Protein AF-A0A0D2T2T4-F1 (afdb_monomer_lite)

Secondary structure (DSSP, 8-state):
-HHHHHHHHHHTT-GGGGG--HHHHHHHHHHHHHHHH---HHHHGGG-BHHHHHHHHHHHHHHHH--EEEE-TTSS--SSTT-EEEEEE-TTS-EEEEEEEEEE--TTTS-SS-EEEEEE--BSTT--TT-SSBPPEEEEEEEEPPPBTTBPPB--HHHHHHHHHHHHHHHHHHS-----TTTSTTTTS-TTTTTHHHHHHHGGGGSHHHHHHH-B-TTT-PBPPHHHHHHHHHHTTTTHHHHHHHHHHHHHHHHHHTTT--TTSSS-HHHHHHHHHHHH-SSPPPTT--GGGG-HHHHSSTTTTTTTHHHHHHHHHHHHHHHHHHH-TT-HHHHHHHHHHHIIIIITSGGGS-GGG--SSTT-STT--GGGG-------------------SS-------EEEEETTEEEEE----SS-SHHHHHHHHHHHHHHHHHHHHHHSSSSS---------

InterPro domains:
  IPR001567 Peptidase M3A/M3B catalytic domain [PF01432] (3-358)
  IPR034005 Peptidyl-dipeptidase DCP [cd06456] (1-358)
  IPR045090 Peptidase M3A/M3B [PTHR11804] (1-362)

Radius of gyration: 25.4 Å; chains: 1; bounding box: 56×80×96 Å

pLDDT: mean 81.93, std 27.25, range [21.39, 98.94]

Organism: Gossypium raimondii (NCBI:txid29730)

Sequence (457 aa):
DVEDLKSYSKSQGASEADSLSHWDISFWSERLRESKYDINEEELRPYFSFSKVMDGLFNLAKILFGIDIEAADGLAPVWNKDVRFYCVKDSAGSPIAYFYFDPYSRPSEKREGAWMDEVVSRSRVLSHNGTTARLPVAHMVCNQTPPVGDKPSLMTFREVETVFHEFGHALQHMLTKQDEGLVAGIRGVEWDAVELPSQFMENWCYHRDTLMSIAKHYQTGESIPEEVYLKLLAARTFRAGSLSLRQIRFASLDLELHTKYIPDGPESVYDVDQRVSRKTQVIPPLPEDRFLCGFNHIFAGGYAAGYYSYKWAEVLSADAFSAFEDAGLEDSKAVKETGHKFRETVLALGGGKAPLEVSVCKLCLWSSVDVNLHPRHCSGTMGYYQSQLEISSFLSCHSGFYQMRHGNQVFTGHSSCYYTPCLCSVQLFKTLLVIVLKRKEKENTTHLGLNSCGVVL

Structure (mmCIF, N/CA/C/O backbone):
data_AF-A0A0D2T2T4-F1
#
_entry.id   AF-A0A0D2T2T4-F1
#
loop_
_atom_site.group_PDB
_atom_site.id
_atom_site.type_symbol
_atom_site.label_atom_id
_atom_site.label_alt_id
_atom_site.label_comp_id
_atom_site.label_asym_id
_atom_site.label_entity_id
_atom_site.label_seq_id
_atom_site.pdbx_PDB_ins_code
_atom_site.Cartn_x
_atom_site.Cartn_y
_atom_site.Cartn_z
_atom_site.occupancy
_atom_site.B_iso_or_equiv
_atom_site.auth_seq_id
_atom_site.auth_comp_id
_atom_site.auth_asym_id
_atom_site.auth_atom_id
_atom_site.pdbx_PDB_model_num
ATOM 1 N N . ASP A 1 1 ? -5.728 -3.869 23.810 1.00 91.94 1 ASP A N 1
ATOM 2 C CA . ASP A 1 1 ? -6.646 -3.886 22.650 1.00 91.94 1 ASP A CA 1
ATOM 3 C C . ASP A 1 1 ? -8.065 -4.337 22.979 1.00 91.94 1 ASP A C 1
ATOM 5 O O . ASP A 1 1 ? -8.923 -3.479 23.095 1.00 91.94 1 ASP A O 1
ATOM 9 N N . VAL A 1 2 ? -8.378 -5.638 23.082 1.00 93.56 2 VAL A N 1
ATOM 10 C CA . VAL A 1 2 ? -9.782 -6.074 23.296 1.00 93.56 2 VAL A CA 1
ATOM 11 C C . VAL A 1 2 ? -10.319 -5.661 24.666 1.00 93.56 2 VAL A C 1
ATOM 13 O O . VAL A 1 2 ? -11.451 -5.203 24.753 1.00 93.56 2 VAL A O 1
ATOM 16 N N . GLU A 1 3 ? -9.497 -5.724 25.713 1.00 96.06 3 GLU A N 1
ATOM 17 C CA . GLU A 1 3 ? -9.882 -5.204 27.033 1.00 96.06 3 GLU A CA 1
ATOM 18 C C . GLU A 1 3 ? -10.095 -3.681 27.033 1.00 96.06 3 GLU A C 1
ATOM 20 O O . GLU A 1 3 ? -10.970 -3.192 27.746 1.00 96.06 3 GLU A O 1
ATOM 25 N N . ASP A 1 4 ? -9.390 -2.930 26.177 1.00 97.00 4 ASP A N 1
ATOM 26 C CA . ASP A 1 4 ? -9.634 -1.489 26.018 1.00 97.00 4 ASP A CA 1
ATOM 27 C C . ASP A 1 4 ? -11.009 -1.244 25.385 1.00 97.00 4 ASP A C 1
ATOM 29 O O . ASP A 1 4 ? -11.736 -0.358 25.824 1.00 97.00 4 ASP A O 1
ATOM 33 N N . LEU A 1 5 ? -11.404 -2.064 24.399 1.00 97.69 5 LEU A N 1
ATOM 34 C CA . LEU A 1 5 ? -12.738 -1.997 23.792 1.00 97.69 5 LEU A CA 1
ATOM 35 C C . LEU A 1 5 ? -13.838 -2.336 24.799 1.00 97.69 5 LEU A C 1
ATOM 37 O O . LEU A 1 5 ? -14.842 -1.629 24.862 1.00 97.69 5 LEU A O 1
ATOM 41 N N . LYS A 1 6 ? -13.653 -3.386 25.609 1.00 96.69 6 LYS A N 1
ATOM 42 C CA . LYS A 1 6 ? -14.602 -3.744 26.677 1.00 96.69 6 LYS A CA 1
ATOM 43 C C . LYS A 1 6 ? -14.720 -2.628 27.710 1.00 96.69 6 LYS A C 1
ATOM 45 O O . LYS A 1 6 ? -15.822 -2.222 28.055 1.00 96.69 6 LYS A O 1
ATOM 50 N N . SER A 1 7 ? -13.590 -2.091 28.167 1.00 97.81 7 SER A N 1
ATOM 51 C CA . SER A 1 7 ? -13.563 -1.000 29.147 1.00 97.81 7 SER A CA 1
ATOM 52 C C . SER A 1 7 ? -14.250 0.252 28.605 1.00 97.81 7 SER A C 1
ATOM 54 O O . SER A 1 7 ? -15.058 0.869 29.299 1.00 97.81 7 SER A O 1
ATOM 56 N N . TYR A 1 8 ? -13.974 0.603 27.347 1.00 98.06 8 TYR A N 1
ATOM 57 C CA . TYR A 1 8 ? -14.560 1.773 26.714 1.00 98.06 8 TYR A CA 1
ATOM 58 C C . TYR A 1 8 ? -16.066 1.604 26.479 1.00 98.06 8 TYR A C 1
ATOM 60 O O . TYR A 1 8 ? -16.840 2.429 26.959 1.00 98.06 8 TYR A O 1
ATOM 68 N N . SER A 1 9 ? -16.502 0.509 25.850 1.00 97.94 9 SER A N 1
ATOM 69 C CA . SER A 1 9 ? -17.931 0.207 25.638 1.00 97.94 9 SER A CA 1
ATOM 70 C C . SER A 1 9 ? -18.718 0.155 26.953 1.00 97.94 9 SER A C 1
ATOM 72 O O . SER A 1 9 ? -19.797 0.740 27.053 1.00 97.94 9 SER A O 1
ATOM 74 N N . LYS A 1 10 ? -18.140 -0.430 28.011 1.00 97.81 10 LYS A N 1
ATOM 75 C CA . LYS A 1 10 ? -18.736 -0.442 29.354 1.00 97.81 10 LYS A CA 1
ATOM 76 C C . LYS A 1 10 ? -18.880 0.959 29.940 1.00 97.81 10 LYS A C 1
ATOM 78 O O . LYS A 1 10 ? -19.903 1.256 30.551 1.00 97.81 10 LYS A O 1
ATOM 83 N N . SER A 1 11 ? -17.896 1.836 29.727 1.00 97.88 11 SER A N 1
ATOM 84 C CA . SER A 1 11 ? -17.983 3.234 30.175 1.00 97.88 11 SER A CA 1
ATOM 85 C C . SER A 1 11 ? -19.073 4.029 29.446 1.00 97.88 11 SER A C 1
ATOM 87 O O . SER A 1 11 ? -19.609 4.975 30.013 1.00 97.88 11 SER A O 1
ATOM 89 N N . GLN A 1 12 ? -19.442 3.615 28.229 1.00 97.94 12 GLN A N 1
ATOM 90 C CA . GLN A 1 12 ? -20.561 4.176 27.463 1.00 97.94 12 GLN A CA 1
ATOM 91 C C . GLN A 1 12 ? -21.922 3.545 27.817 1.00 97.94 12 GLN A C 1
ATOM 93 O O . GLN A 1 12 ? -22.935 3.907 27.225 1.00 97.94 12 GLN A O 1
ATOM 98 N N . GLY A 1 13 ? -21.974 2.607 28.772 1.00 96.94 13 GLY A N 1
ATOM 99 C CA . GLY A 1 13 ? -23.213 1.938 29.179 1.00 96.94 13 GLY A CA 1
ATOM 100 C C . GLY A 1 13 ? -23.758 0.942 28.150 1.00 96.94 13 GLY A C 1
ATOM 101 O O . GLY A 1 13 ? -24.949 0.633 28.177 1.00 96.94 13 GLY A O 1
ATOM 102 N N . ALA A 1 14 ? -22.912 0.448 27.243 1.00 97.38 14 ALA A N 1
ATOM 103 C CA . ALA A 1 14 ? -23.311 -0.505 26.216 1.00 97.38 14 ALA A CA 1
ATOM 104 C C . ALA A 1 14 ? -23.643 -1.878 26.815 1.00 97.38 14 ALA A C 1
ATOM 106 O O . ALA A 1 14 ? -22.855 -2.445 27.576 1.00 97.38 14 ALA A O 1
ATOM 107 N N . SER A 1 15 ? -24.798 -2.434 26.448 1.00 96.06 15 SER A N 1
ATOM 108 C CA . SER A 1 15 ? -25.267 -3.735 26.945 1.00 96.06 15 SER A CA 1
ATOM 109 C C . SER A 1 15 ? -24.379 -4.906 26.520 1.00 96.06 15 SER A C 1
ATOM 111 O O . SER A 1 15 ? -24.244 -5.886 27.245 1.00 96.06 15 SER A O 1
ATOM 113 N N . GLU A 1 16 ? -23.755 -4.797 25.353 1.00 95.94 16 GLU A N 1
ATOM 114 C CA . GLU A 1 16 ? -22.889 -5.800 24.743 1.00 95.94 16 GLU A CA 1
ATOM 115 C C . GLU A 1 16 ? -21.457 -5.787 25.304 1.00 95.94 16 GLU A C 1
ATOM 117 O O . GLU A 1 16 ? -20.665 -6.669 24.981 1.00 95.94 16 GLU A O 1
ATOM 122 N N . ALA A 1 17 ? -21.107 -4.824 26.168 1.00 93.38 17 ALA A N 1
ATOM 123 C CA . ALA A 1 17 ? -19.742 -4.634 26.666 1.00 93.38 17 ALA A CA 1
ATOM 124 C C . ALA A 1 17 ? -19.181 -5.845 27.433 1.00 93.38 17 ALA A C 1
ATOM 126 O O . ALA A 1 17 ? -17.978 -6.117 27.382 1.00 93.38 17 ALA A O 1
ATOM 127 N N . ASP A 1 18 ? -20.045 -6.593 28.124 1.00 90.12 18 ASP A N 1
ATOM 128 C CA . ASP A 1 18 ? -19.655 -7.802 28.856 1.00 90.12 18 ASP A CA 1
ATOM 129 C C . ASP A 1 18 ? -19.440 -9.011 27.912 1.00 90.12 18 ASP A C 1
ATOM 131 O O . ASP A 1 18 ? -18.823 -10.003 28.305 1.00 90.12 18 ASP A O 1
ATOM 135 N N . SER A 1 19 ? -19.885 -8.924 26.650 1.00 93.00 19 SER A N 1
ATOM 136 C CA . SER A 1 19 ? -19.820 -10.001 25.652 1.00 93.00 19 SER A CA 1
ATOM 137 C C . SER A 1 19 ? -19.645 -9.480 24.215 1.00 93.00 19 SER A C 1
ATOM 139 O O . SER A 1 19 ? -20.469 -9.767 23.344 1.00 93.00 19 SER A O 1
ATOM 141 N N . LEU A 1 20 ? -18.566 -8.728 23.960 1.00 95.44 20 LEU A N 1
ATOM 142 C CA . LEU A 1 20 ? -18.266 -8.206 22.619 1.00 95.44 20 LEU A CA 1
ATOM 143 C C . LEU A 1 20 ? -18.108 -9.336 21.593 1.00 95.44 20 LEU A C 1
ATOM 145 O O . LEU A 1 20 ? -17.293 -10.247 21.770 1.00 95.44 20 LEU A O 1
ATOM 149 N N . SER A 1 21 ? -18.847 -9.223 20.494 1.00 96.25 21 SER A N 1
ATOM 150 C CA . SER A 1 21 ? -18.804 -10.125 19.345 1.00 96.25 21 SER A CA 1
ATOM 151 C C . SER A 1 21 ? -17.998 -9.522 18.191 1.00 96.25 21 SER A C 1
ATOM 153 O O . SER A 1 21 ? -17.620 -8.352 18.214 1.00 96.25 21 SER A O 1
ATOM 155 N N . HIS A 1 22 ? -17.721 -10.313 17.147 1.00 96.38 22 HIS A N 1
ATOM 156 C CA . HIS A 1 22 ? -16.899 -9.869 16.007 1.00 96.38 22 HIS A CA 1
ATOM 157 C C . HIS A 1 22 ? -17.445 -8.618 15.305 1.00 96.38 22 HIS A C 1
ATOM 159 O O . HIS A 1 22 ? -16.659 -7.766 14.894 1.00 96.38 22 HIS A O 1
ATOM 165 N N . TRP A 1 23 ? -18.770 -8.477 15.204 1.00 96.75 23 TRP A N 1
ATOM 166 C CA . TRP A 1 23 ? -19.414 -7.308 14.591 1.00 96.75 23 TRP A CA 1
ATOM 167 C C . TRP A 1 23 ? -19.310 -6.034 15.446 1.00 96.75 23 TRP A C 1
ATOM 169 O O . TRP A 1 23 ? -19.391 -4.935 14.903 1.00 96.75 23 TRP A O 1
ATOM 179 N N . ASP A 1 24 ? -19.048 -6.157 16.750 1.00 97.44 24 ASP A N 1
ATOM 180 C CA . ASP A 1 24 ? -18.901 -5.019 17.664 1.00 97.44 24 ASP A CA 1
ATOM 181 C C . ASP A 1 24 ? -17.479 -4.430 17.626 1.00 97.44 24 ASP A C 1
ATOM 183 O O . ASP A 1 24 ? -17.267 -3.258 17.947 1.00 97.44 24 ASP A O 1
ATOM 187 N N . ILE A 1 25 ? -16.480 -5.230 17.223 1.00 96.62 25 ILE A N 1
ATOM 188 C CA . ILE A 1 25 ? -15.058 -4.860 17.310 1.00 96.62 25 ILE A CA 1
ATOM 189 C C . ILE A 1 25 ? -14.743 -3.614 16.488 1.00 96.62 25 ILE A C 1
ATOM 191 O O . ILE A 1 25 ? -14.094 -2.707 17.011 1.00 96.62 25 ILE A O 1
ATOM 195 N N . SER A 1 26 ? -15.172 -3.549 15.227 1.00 95.38 26 SER A N 1
ATOM 196 C CA . SER A 1 26 ? -14.885 -2.394 14.363 1.00 95.38 26 SER A CA 1
ATOM 197 C C . SER A 1 26 ? -15.599 -1.137 14.854 1.00 95.38 26 SER A C 1
ATOM 199 O O . SER A 1 26 ? -14.980 -0.079 14.924 1.00 95.38 26 SER A O 1
ATOM 201 N N . PHE A 1 27 ? -16.862 -1.266 15.275 1.00 96.81 27 PHE A N 1
ATOM 202 C CA . PHE A 1 27 ? -17.648 -0.151 15.801 1.00 96.81 27 PHE A CA 1
ATOM 203 C C . PHE A 1 27 ? -16.991 0.460 17.044 1.00 96.81 27 PHE A C 1
ATOM 205 O O . PHE A 1 27 ? -16.653 1.643 17.054 1.00 96.81 27 PHE A O 1
ATOM 212 N N . TRP A 1 28 ? -16.725 -0.353 18.072 1.00 97.75 28 TRP A N 1
ATOM 213 C CA . TRP A 1 28 ? -16.111 0.140 19.305 1.00 97.75 28 TRP A CA 1
ATOM 214 C C . TRP A 1 28 ? -14.654 0.555 19.123 1.00 97.75 28 TRP A C 1
ATOM 216 O O . TRP A 1 28 ? -14.181 1.415 19.862 1.00 97.75 28 TRP A O 1
ATOM 226 N N . SER A 1 29 ? -13.941 -0.012 18.142 1.00 96.81 29 SER A N 1
ATOM 227 C CA . SER A 1 29 ? -12.599 0.462 17.787 1.00 96.81 29 SER A CA 1
ATOM 228 C C . SER A 1 29 ? -12.642 1.890 17.269 1.00 96.81 29 SER A C 1
ATOM 230 O O . SER A 1 29 ? -11.810 2.684 17.698 1.00 96.81 29 SER A O 1
ATOM 232 N N . GLU A 1 30 ? -13.611 2.227 16.417 1.00 95.88 30 GLU A N 1
ATOM 233 C CA . GLU A 1 30 ? -13.739 3.585 15.890 1.00 95.88 30 GLU A CA 1
ATOM 234 C C . GLU A 1 30 ? -14.202 4.569 16.964 1.00 95.88 30 GLU A C 1
ATOM 236 O O . GLU A 1 30 ? -13.573 5.606 17.139 1.00 95.88 30 GLU A O 1
ATOM 241 N N . ARG A 1 31 ? -15.209 4.218 17.779 1.00 97.00 31 ARG A N 1
ATOM 242 C CA . ARG A 1 31 ? -15.635 5.072 18.907 1.00 97.00 31 ARG A CA 1
ATOM 243 C C . ARG A 1 31 ? -14.496 5.330 19.902 1.00 97.00 31 ARG A C 1
ATOM 245 O O . ARG A 1 31 ? -14.286 6.462 20.334 1.00 97.00 31 ARG A O 1
ATOM 252 N N . LEU A 1 32 ? -13.717 4.295 20.237 1.00 97.50 32 LEU A N 1
ATOM 253 C CA . LEU A 1 32 ? -12.534 4.449 21.087 1.00 97.50 32 LEU A CA 1
ATOM 254 C C . LEU A 1 32 ? -11.470 5.320 20.409 1.00 97.50 32 LEU A C 1
ATOM 256 O O . LEU A 1 32 ? -10.834 6.126 21.082 1.00 97.50 32 LEU A O 1
ATOM 260 N N . ARG A 1 33 ? -11.254 5.163 19.099 1.00 95.94 33 ARG A N 1
ATOM 261 C CA . ARG A 1 33 ? -10.271 5.947 18.342 1.00 95.94 33 ARG A CA 1
ATOM 262 C C . ARG A 1 33 ? -10.642 7.428 18.315 1.00 95.94 33 ARG A C 1
ATOM 264 O O . ARG A 1 33 ? -9.793 8.250 18.652 1.00 95.94 33 ARG A O 1
ATOM 271 N N . GLU A 1 34 ? -11.898 7.741 18.010 1.00 95.44 34 GLU A N 1
ATOM 272 C CA . GLU A 1 34 ? -12.451 9.097 18.056 1.00 95.44 34 GLU A CA 1
ATOM 273 C C . GLU A 1 34 ? -12.259 9.710 19.442 1.00 95.44 34 GLU A C 1
ATOM 275 O O . GLU A 1 34 ? -11.663 10.771 19.570 1.00 95.44 34 GLU A O 1
ATOM 280 N N . SER A 1 35 ? -12.667 9.011 20.503 1.00 96.44 35 SER A N 1
ATOM 281 C CA . SER A 1 35 ? -12.561 9.545 21.863 1.00 96.44 35 SER A CA 1
ATOM 282 C C . SER A 1 35 ? -11.124 9.670 22.371 1.00 96.44 35 SER A C 1
ATOM 284 O O . SER A 1 35 ? -10.847 10.560 23.172 1.00 96.44 35 SER A O 1
ATOM 286 N N . LYS A 1 36 ? -10.220 8.766 21.978 1.00 96.00 36 LYS A N 1
ATOM 287 C CA . LYS A 1 36 ? -8.841 8.729 22.486 1.00 96.00 36 LYS A CA 1
ATOM 288 C C . LYS A 1 36 ? -7.925 9.722 21.776 1.00 96.00 36 LYS A C 1
ATOM 290 O O . LYS A 1 36 ? -7.010 10.244 22.409 1.00 96.00 36 LYS A O 1
ATOM 295 N N . TYR A 1 37 ? -8.132 9.935 20.479 1.00 94.75 37 TYR A N 1
ATOM 296 C CA . TYR A 1 37 ? -7.260 10.767 19.645 1.00 94.75 37 TYR A CA 1
ATOM 297 C C . TYR A 1 37 ? -7.938 12.039 19.139 1.00 94.75 37 TYR A C 1
ATOM 299 O O . TYR A 1 37 ? -7.256 12.873 18.551 1.00 94.75 37 TYR A O 1
ATOM 307 N N . ASP A 1 38 ? -9.240 12.205 19.380 1.00 94.31 38 ASP A N 1
ATOM 308 C CA . ASP A 1 38 ? -10.021 13.372 18.961 1.00 94.31 38 ASP A CA 1
ATOM 309 C C . ASP A 1 38 ? -9.898 13.627 17.447 1.00 94.31 38 ASP A C 1
ATOM 311 O O . ASP A 1 38 ? -9.600 14.736 16.991 1.00 94.31 38 ASP A O 1
ATOM 315 N N . ILE A 1 39 ? -10.042 12.538 16.679 1.00 90.50 39 ILE A N 1
ATOM 316 C CA . ILE A 1 39 ? -10.053 12.508 15.211 1.00 90.50 39 ILE A CA 1
ATOM 317 C C . ILE A 1 39 ? -11.272 11.742 14.724 1.00 90.50 39 ILE A C 1
ATOM 319 O O . ILE A 1 39 ? -11.537 10.632 15.180 1.00 90.50 39 ILE A O 1
ATOM 323 N N . ASN A 1 40 ? -11.969 12.314 13.752 1.00 90.00 40 ASN A N 1
ATOM 324 C CA . ASN A 1 40 ? -13.076 11.673 13.065 1.00 90.00 40 ASN A CA 1
ATOM 325 C C . ASN A 1 40 ? -12.680 11.422 11.602 1.00 90.00 40 ASN A C 1
ATOM 327 O O . ASN A 1 40 ? -12.207 12.331 10.919 1.00 90.00 40 ASN A O 1
ATOM 331 N N . GLU A 1 41 ? -12.836 10.189 11.115 1.00 88.06 41 GLU A N 1
ATOM 332 C CA . GLU A 1 41 ? -12.439 9.840 9.744 1.00 88.06 41 GLU A CA 1
ATOM 333 C C . GLU A 1 41 ? -13.219 10.632 8.678 1.00 88.06 41 GLU A C 1
ATOM 335 O O . GLU A 1 41 ? -12.644 11.019 7.659 1.00 88.06 41 GLU A O 1
ATOM 340 N N . GLU A 1 42 ? -14.491 10.947 8.927 1.00 88.62 42 GLU A N 1
ATOM 341 C CA . GLU A 1 42 ? -15.324 11.721 8.003 1.00 88.62 42 GLU A CA 1
ATOM 342 C C . GLU A 1 42 ? -14.885 13.191 7.930 1.00 88.62 42 GLU A C 1
ATOM 344 O O . GLU A 1 42 ? -14.878 13.779 6.850 1.00 88.62 42 GLU A O 1
ATOM 349 N N . GLU A 1 43 ? -14.433 13.775 9.044 1.00 90.62 43 GLU A N 1
ATOM 350 C CA . GLU A 1 43 ? -13.887 15.143 9.076 1.00 90.62 43 GLU A CA 1
ATOM 351 C C . GLU A 1 43 ? -12.539 15.266 8.351 1.00 90.62 43 GLU A C 1
ATOM 353 O O . GLU A 1 43 ? -12.170 16.346 7.886 1.00 90.62 43 GLU A O 1
ATOM 358 N N . LEU A 1 44 ? -11.810 14.157 8.208 1.00 94.25 44 LEU A N 1
ATOM 359 C CA . LEU A 1 44 ? -10.544 14.107 7.479 1.00 94.25 44 LEU A CA 1
ATOM 360 C C . LEU A 1 44 ? -10.732 13.998 5.963 1.00 94.25 44 LEU A C 1
ATOM 362 O O . LEU A 1 44 ? -9.905 14.520 5.210 1.00 94.25 44 LEU A O 1
ATOM 366 N N . ARG A 1 45 ? -11.813 13.358 5.495 1.00 94.88 45 ARG A N 1
ATOM 367 C CA . ARG A 1 45 ? -12.073 13.127 4.061 1.00 94.88 45 ARG A CA 1
ATOM 368 C C . ARG A 1 45 ? -11.922 14.378 3.181 1.00 94.88 45 ARG A C 1
ATOM 370 O O . ARG A 1 45 ? -11.296 14.269 2.124 1.00 94.88 45 ARG A O 1
ATOM 377 N N . PRO A 1 46 ? -12.426 15.572 3.562 1.00 96.81 46 PRO A N 1
ATOM 378 C CA . PRO A 1 46 ? -12.283 16.781 2.753 1.00 96.81 46 PRO A CA 1
ATOM 379 C C . PRO A 1 46 ? -10.836 17.194 2.456 1.00 96.81 46 PRO A C 1
ATOM 381 O O . PRO A 1 46 ? -10.615 17.911 1.480 1.00 96.81 46 PRO A O 1
ATOM 384 N N . TYR A 1 47 ? -9.862 16.759 3.263 1.00 97.81 47 TYR A N 1
ATOM 385 C CA . TYR A 1 47 ? -8.441 17.059 3.069 1.00 97.81 47 TYR A CA 1
ATOM 386 C C . TYR A 1 47 ? -7.739 16.082 2.119 1.00 97.81 47 TYR A C 1
ATOM 388 O O . TYR A 1 47 ? -6.693 16.415 1.569 1.00 97.81 47 TYR A O 1
ATOM 396 N N . PHE A 1 48 ? -8.312 14.902 1.874 1.00 97.75 48 PHE A N 1
ATOM 397 C CA . PHE A 1 48 ? -7.705 13.843 1.064 1.00 97.75 48 PHE A CA 1
ATOM 398 C C . PHE A 1 48 ? -8.451 13.654 -0.258 1.00 97.75 48 PHE A C 1
ATOM 400 O O . PHE A 1 48 ? -8.970 12.585 -0.572 1.00 97.75 48 PHE A O 1
ATOM 407 N N . SER A 1 49 ? -8.526 14.717 -1.060 1.00 97.62 49 SER A N 1
ATOM 408 C CA . SER A 1 49 ? -9.063 14.597 -2.421 1.00 97.62 49 SER A CA 1
ATOM 409 C C . SER A 1 49 ? -8.084 13.864 -3.341 1.00 97.62 49 SER A C 1
ATOM 411 O O . SER A 1 49 ? -6.882 14.135 -3.320 1.00 97.62 49 SER A O 1
ATOM 413 N N . PHE A 1 50 ? -8.606 12.978 -4.192 1.00 95.75 50 PHE A N 1
ATOM 414 C CA . PHE A 1 50 ? -7.814 12.153 -5.111 1.00 95.75 50 PHE A CA 1
ATOM 415 C C . PHE A 1 50 ? -6.737 12.934 -5.879 1.00 95.75 50 PHE A C 1
ATOM 417 O O . PHE A 1 50 ? -5.579 12.530 -5.910 1.00 95.75 50 PHE A O 1
ATOM 424 N N . SER A 1 51 ? -7.087 14.085 -6.462 1.00 95.00 51 SER A N 1
ATOM 425 C CA . SER A 1 51 ? -6.136 14.894 -7.234 1.00 95.00 51 SER A CA 1
ATOM 426 C C . SER A 1 51 ? -4.963 15.390 -6.387 1.00 95.00 51 SER A C 1
ATOM 428 O O . SER A 1 51 ? -3.821 15.298 -6.824 1.00 95.00 51 SER A O 1
ATOM 430 N N . LYS A 1 52 ? -5.215 15.850 -5.155 1.00 97.25 52 LYS A N 1
ATOM 431 C CA . LYS A 1 52 ? -4.162 16.322 -4.242 1.00 97.25 52 LYS A CA 1
ATOM 432 C C . LYS A 1 52 ? -3.287 15.194 -3.714 1.00 97.25 52 LYS A C 1
ATOM 434 O O . LYS A 1 52 ? -2.084 15.392 -3.558 1.00 97.25 52 LYS A O 1
ATOM 439 N N . VAL A 1 53 ? -3.869 14.016 -3.497 1.00 98.31 53 VAL A N 1
ATOM 440 C CA . VAL A 1 53 ? -3.122 12.801 -3.146 1.00 98.31 53 VAL A CA 1
ATOM 441 C C . VAL A 1 53 ? -2.150 12.432 -4.266 1.00 98.31 53 VAL A C 1
ATOM 443 O O . VAL A 1 53 ? -0.969 12.235 -3.991 1.00 98.31 53 VAL A O 1
ATOM 446 N N . MET A 1 54 ? -2.605 12.427 -5.522 1.00 98.12 54 MET A N 1
ATOM 447 C CA . MET A 1 54 ? -1.739 12.138 -6.670 1.00 98.12 54 MET A CA 1
ATOM 448 C C . MET A 1 54 ? -0.652 13.201 -6.867 1.00 98.12 54 MET A C 1
ATOM 450 O O . MET A 1 54 ? 0.510 12.844 -7.048 1.00 98.12 54 MET A O 1
ATOM 454 N N . ASP A 1 55 ? -0.989 14.492 -6.764 1.00 97.94 55 ASP A N 1
ATOM 455 C CA . ASP A 1 55 ? -0.013 15.588 -6.862 1.00 97.94 55 ASP A CA 1
ATOM 456 C C . ASP A 1 55 ? 1.108 15.437 -5.815 1.00 97.94 55 ASP A C 1
ATOM 458 O O . ASP A 1 55 ? 2.295 15.545 -6.134 1.00 97.94 55 ASP A O 1
ATOM 462 N N . GLY A 1 56 ? 0.741 15.166 -4.556 1.00 98.31 56 GLY A N 1
ATOM 463 C CA . GLY A 1 56 ? 1.700 14.980 -3.467 1.00 98.31 56 GLY A CA 1
ATOM 464 C C . GLY A 1 56 ? 2.541 13.712 -3.620 1.00 98.31 56 GLY A C 1
ATOM 465 O O . GLY A 1 56 ? 3.755 13.757 -3.414 1.00 98.31 56 GLY A O 1
ATOM 466 N N . LEU A 1 57 ? 1.932 12.608 -4.062 1.00 98.69 57 LEU A N 1
ATOM 467 C CA . LEU A 1 57 ? 2.631 11.359 -4.372 1.00 98.69 57 LEU A CA 1
ATOM 468 C C . LEU A 1 57 ? 3.668 11.546 -5.490 1.00 98.69 57 LEU A C 1
ATOM 470 O O . LEU A 1 57 ? 4.806 11.093 -5.365 1.00 98.69 57 LEU A O 1
ATOM 474 N N . PHE A 1 58 ? 3.315 12.254 -6.565 1.00 98.69 58 PHE A N 1
ATOM 475 C CA . PHE A 1 58 ? 4.240 12.537 -7.665 1.00 98.69 58 PHE A CA 1
ATOM 476 C C . PHE A 1 58 ? 5.360 13.484 -7.240 1.00 98.69 58 PHE A C 1
ATOM 478 O O . PHE A 1 58 ? 6.516 13.278 -7.612 1.00 98.69 58 PHE A O 1
ATOM 485 N N . ASN A 1 59 ? 5.055 14.482 -6.408 1.00 98.38 59 ASN A N 1
ATOM 486 C CA . ASN A 1 59 ? 6.075 15.354 -5.840 1.00 98.38 59 ASN A CA 1
ATOM 487 C C . ASN A 1 59 ? 7.053 14.583 -4.936 1.00 98.38 59 ASN A C 1
ATOM 489 O O . ASN A 1 59 ? 8.263 14.798 -5.015 1.00 98.38 59 ASN A O 1
ATOM 493 N N . LEU A 1 60 ? 6.560 13.642 -4.127 1.00 98.62 60 LEU A N 1
ATOM 494 C CA . LEU A 1 60 ? 7.416 12.751 -3.347 1.00 98.62 60 LEU A CA 1
ATOM 495 C C . LEU A 1 60 ? 8.309 11.899 -4.260 1.00 98.62 60 LEU A C 1
ATOM 497 O O . LEU A 1 60 ? 9.520 11.842 -4.052 1.00 98.62 60 LEU A O 1
ATOM 501 N N . ALA A 1 61 ? 7.742 11.287 -5.301 1.00 98.69 61 ALA A N 1
ATOM 502 C CA . ALA A 1 61 ? 8.495 10.480 -6.261 1.00 98.69 61 ALA A CA 1
ATOM 503 C C . ALA A 1 61 ? 9.602 11.289 -6.959 1.00 98.69 61 ALA A C 1
ATOM 505 O O . ALA A 1 61 ? 10.712 10.792 -7.161 1.00 98.69 61 ALA A O 1
ATOM 506 N N . LYS A 1 62 ? 9.338 12.566 -7.255 1.00 98.38 62 LYS A N 1
ATOM 507 C CA . LYS A 1 62 ? 10.336 13.508 -7.767 1.00 98.38 62 LYS A CA 1
ATOM 508 C C . LYS A 1 62 ? 11.469 13.753 -6.778 1.00 98.38 62 LYS A C 1
ATOM 510 O O . LYS A 1 62 ? 12.634 13.725 -7.172 1.00 98.38 62 LYS A O 1
ATOM 515 N N . ILE A 1 63 ? 11.146 13.979 -5.504 1.00 97.81 63 ILE A N 1
ATOM 516 C CA . ILE A 1 63 ? 12.141 14.207 -4.447 1.00 97.81 63 ILE A CA 1
ATOM 517 C C . ILE A 1 63 ? 13.008 12.962 -4.242 1.00 97.81 63 ILE A C 1
ATOM 519 O O . ILE A 1 63 ? 14.230 13.078 -4.219 1.00 97.81 63 ILE A O 1
ATOM 523 N N . LEU A 1 64 ? 12.398 11.785 -4.111 1.00 98.06 64 LEU A N 1
ATOM 524 C CA . LEU A 1 64 ? 13.123 10.558 -3.786 1.00 98.06 64 LEU A CA 1
ATOM 525 C C . LEU A 1 64 ? 13.880 9.986 -4.984 1.00 98.06 64 LEU A C 1
ATOM 527 O O . LEU A 1 64 ? 15.012 9.530 -4.841 1.00 98.06 64 LEU A O 1
ATOM 531 N N . PHE A 1 65 ? 13.259 9.988 -6.163 1.00 98.38 65 PHE A N 1
ATOM 532 C CA . PHE A 1 65 ? 13.711 9.183 -7.299 1.00 98.38 65 PHE A CA 1
ATOM 533 C C . PHE A 1 65 ? 14.061 10.012 -8.539 1.00 98.38 65 PHE A C 1
ATOM 535 O O . PHE A 1 65 ? 14.484 9.443 -9.547 1.00 98.38 65 PHE A O 1
ATOM 542 N N . GLY A 1 66 ? 13.920 11.340 -8.482 1.00 98.00 66 GLY A N 1
ATOM 543 C CA . GLY A 1 66 ? 14.312 12.236 -9.572 1.00 98.00 66 GLY A CA 1
ATOM 544 C C . GLY A 1 66 ? 13.514 12.020 -10.859 1.00 98.00 66 GLY A C 1
ATOM 545 O O . GLY A 1 66 ? 14.082 12.132 -11.945 1.00 98.00 66 GLY A O 1
ATOM 546 N N . ILE A 1 67 ? 12.233 11.663 -10.733 1.00 98.62 67 ILE A N 1
ATOM 547 C CA . ILE A 1 67 ? 11.318 11.456 -11.861 1.00 98.62 67 ILE A CA 1
ATOM 548 C C . ILE A 1 67 ? 10.226 12.522 -11.897 1.00 98.62 67 ILE A C 1
ATOM 550 O O . ILE A 1 67 ? 9.750 12.969 -10.856 1.00 98.62 67 ILE A O 1
ATOM 554 N N . ASP A 1 68 ? 9.807 12.897 -13.099 1.00 98.62 68 ASP A N 1
ATOM 555 C CA . ASP A 1 68 ? 8.659 13.770 -13.330 1.00 98.62 68 ASP A CA 1
ATOM 556 C C . ASP A 1 68 ? 7.504 12.941 -13.898 1.00 98.62 68 ASP A C 1
ATOM 558 O O . ASP A 1 68 ? 7.691 12.157 -14.829 1.00 98.62 68 ASP A O 1
ATOM 562 N N . ILE A 1 69 ? 6.310 13.092 -13.325 1.00 98.81 69 ILE A N 1
ATOM 563 C CA . ILE A 1 69 ? 5.111 12.349 -13.728 1.00 98.81 69 ILE A CA 1
ATOM 564 C C . ILE A 1 69 ? 4.058 13.347 -14.185 1.00 98.81 69 ILE A C 1
ATOM 566 O O . ILE A 1 69 ? 3.719 14.278 -13.457 1.00 98.81 69 ILE A O 1
ATOM 570 N N . GLU A 1 70 ? 3.536 13.148 -15.389 1.00 98.00 70 GLU A N 1
ATOM 571 C CA . GLU A 1 70 ? 2.519 14.014 -15.983 1.00 98.00 70 GLU A CA 1
ATOM 572 C C . GLU A 1 70 ? 1.383 13.198 -16.599 1.00 98.00 70 GLU A C 1
ATOM 574 O O . GLU A 1 70 ? 1.575 12.059 -17.034 1.00 98.00 70 GLU A O 1
ATOM 579 N N . ALA A 1 71 ? 0.187 13.787 -16.644 1.00 98.00 71 ALA A N 1
ATOM 580 C CA . ALA A 1 71 ? -0.948 13.185 -17.330 1.00 98.00 71 ALA A CA 1
ATOM 581 C C . ALA A 1 71 ? -0.659 13.066 -18.835 1.00 98.00 71 ALA A C 1
ATOM 583 O O . ALA A 1 71 ? -0.198 14.009 -19.474 1.00 98.00 71 ALA A O 1
ATOM 584 N N . ALA A 1 72 ? -0.967 11.901 -19.390 1.00 98.31 72 ALA A N 1
ATOM 585 C CA . ALA A 1 72 ? -0.822 11.556 -20.799 1.00 98.31 72 ALA A CA 1
ATOM 586 C C . ALA A 1 72 ? -2.129 10.963 -21.359 1.00 98.31 72 ALA A C 1
ATOM 588 O O . ALA A 1 72 ? -2.109 10.170 -22.303 1.00 98.31 72 ALA A O 1
ATOM 589 N N . ASP A 1 73 ? -3.268 11.327 -20.761 1.00 98.00 73 ASP A N 1
ATOM 590 C CA . ASP A 1 73 ? -4.599 10.903 -21.197 1.00 98.00 73 ASP A CA 1
ATOM 591 C C . ASP A 1 73 ? -4.778 11.150 -22.710 1.00 98.00 73 ASP A C 1
ATOM 593 O O . ASP A 1 73 ? -4.465 12.221 -23.231 1.00 98.00 73 ASP A O 1
ATOM 597 N N . GLY A 1 74 ? -5.265 10.137 -23.432 1.00 97.56 74 GLY A N 1
ATOM 598 C CA . GLY A 1 74 ? -5.425 10.169 -24.891 1.00 97.56 74 GLY A CA 1
ATOM 599 C C . GLY A 1 74 ? -4.225 9.651 -25.694 1.00 97.56 74 GLY A C 1
ATOM 600 O O . GLY A 1 74 ? -4.390 9.363 -26.878 1.00 97.56 74 GLY A O 1
ATOM 601 N N . LEU A 1 75 ? -3.051 9.459 -25.076 1.00 98.12 75 LEU A N 1
ATOM 602 C CA . LEU A 1 75 ? -1.907 8.809 -25.736 1.00 98.12 75 LEU A CA 1
ATOM 603 C C . LEU A 1 75 ? -2.132 7.302 -25.940 1.00 98.12 75 LEU A C 1
ATOM 605 O O . LEU A 1 75 ? -1.695 6.741 -26.943 1.00 98.12 75 LEU A O 1
ATOM 609 N N . ALA A 1 76 ? -2.815 6.654 -24.996 1.00 98.38 76 ALA A N 1
ATOM 610 C CA . ALA A 1 76 ? -3.156 5.239 -25.046 1.00 98.38 76 ALA A CA 1
ATOM 611 C C . ALA A 1 76 ? -4.676 5.033 -24.906 1.00 98.38 76 ALA A C 1
ATOM 613 O O . ALA A 1 76 ? -5.333 5.809 -24.204 1.00 98.38 76 ALA A O 1
ATOM 614 N N . PRO A 1 77 ? -5.258 4.009 -25.561 1.00 98.56 77 PRO A N 1
ATOM 615 C CA . PRO A 1 77 ? -6.662 3.665 -25.375 1.00 98.56 77 PRO A CA 1
ATOM 616 C C . PRO A 1 77 ? -6.912 3.150 -23.952 1.00 98.56 77 PRO A C 1
ATOM 618 O O . PRO A 1 77 ? -6.068 2.471 -23.369 1.00 98.56 77 PRO A O 1
ATOM 621 N N . VAL A 1 78 ? -8.096 3.438 -23.412 1.00 98.69 78 VAL A N 1
ATOM 622 C CA . VAL A 1 78 ? -8.510 3.034 -22.060 1.00 98.69 78 VAL A CA 1
ATOM 623 C C . VAL A 1 78 ? -9.844 2.290 -22.092 1.00 98.69 78 VAL A C 1
ATOM 625 O O . VAL A 1 78 ? -10.653 2.491 -22.997 1.00 98.69 78 VAL A O 1
ATOM 628 N N . TRP A 1 79 ? -10.080 1.425 -21.103 1.00 98.31 79 TRP A N 1
ATOM 629 C CA . TRP A 1 79 ? -11.285 0.585 -21.018 1.00 98.31 79 TRP A CA 1
ATOM 630 C C . TRP A 1 79 ? -12.461 1.252 -20.296 1.00 98.31 79 TRP A C 1
ATOM 632 O O . TRP A 1 79 ? -13.596 0.804 -20.425 1.00 98.31 79 TRP A O 1
ATOM 642 N N . ASN A 1 80 ? -12.210 2.312 -19.529 1.00 98.31 80 ASN A N 1
ATOM 643 C CA . ASN A 1 80 ? -13.235 3.050 -18.801 1.00 98.31 80 ASN A CA 1
ATOM 644 C C . ASN A 1 80 ? -12.854 4.540 -18.729 1.00 98.31 80 ASN A C 1
ATOM 646 O O . ASN A 1 80 ? -11.674 4.880 -18.689 1.00 98.31 80 ASN A O 1
ATOM 650 N N . LYS A 1 81 ? -13.855 5.429 -18.721 1.00 97.06 81 LYS A N 1
ATOM 651 C CA . LYS A 1 81 ? -13.674 6.893 -18.711 1.00 97.06 81 LYS A CA 1
ATOM 652 C C . LYS A 1 81 ? -12.946 7.432 -17.474 1.00 97.06 81 LYS A C 1
ATOM 654 O O . LYS A 1 81 ? -12.404 8.531 -17.529 1.00 97.06 81 LYS A O 1
ATOM 659 N N . ASP A 1 82 ? -12.978 6.690 -16.369 1.00 97.00 82 ASP A N 1
ATOM 660 C CA . ASP A 1 82 ? -12.376 7.098 -15.101 1.00 97.00 82 ASP A CA 1
ATOM 661 C C . ASP A 1 82 ? -10.900 6.671 -14.996 1.00 97.00 82 ASP A C 1
ATOM 663 O O . ASP A 1 82 ? -10.216 7.050 -14.044 1.00 97.00 82 ASP A O 1
ATOM 667 N N . VAL A 1 83 ? -10.398 5.912 -15.980 1.00 98.56 83 VAL A N 1
ATOM 668 C CA . VAL A 1 83 ? -8.992 5.503 -16.065 1.00 98.56 83 VAL A CA 1
ATOM 669 C C . VAL A 1 83 ? -8.133 6.700 -16.444 1.00 98.56 83 VAL A C 1
ATOM 671 O O . VAL A 1 83 ? -8.404 7.386 -17.429 1.00 98.56 83 VAL A O 1
ATOM 674 N N . ARG A 1 84 ? -7.064 6.912 -15.678 1.00 98.44 84 ARG A N 1
ATOM 675 C CA . ARG A 1 84 ? -6.028 7.909 -15.963 1.00 98.44 84 ARG A CA 1
ATOM 676 C C . ARG A 1 84 ? -4.798 7.247 -16.553 1.00 98.44 84 ARG A C 1
ATOM 678 O O . ARG A 1 84 ? -4.454 6.135 -16.156 1.00 98.44 84 ARG A O 1
ATOM 685 N N . PHE A 1 85 ? -4.122 7.931 -17.466 1.00 98.81 85 PHE A N 1
ATOM 686 C CA . PHE A 1 85 ? -2.855 7.482 -18.035 1.00 98.81 85 PHE A CA 1
ATOM 687 C C . PHE A 1 85 ? -1.762 8.520 -17.806 1.00 98.81 85 PHE A C 1
ATOM 689 O O . PHE A 1 85 ? -1.982 9.717 -17.992 1.00 98.81 85 PHE A O 1
ATOM 696 N N . TYR A 1 86 ? -0.574 8.064 -17.414 1.00 98.88 86 TYR A N 1
ATOM 697 C CA . TYR A 1 86 ? 0.536 8.931 -17.031 1.00 98.88 86 TYR A CA 1
ATOM 698 C C . TYR A 1 86 ? 1.828 8.554 -17.754 1.00 98.88 86 TYR A C 1
ATOM 700 O O . TYR A 1 86 ? 2.120 7.377 -17.979 1.00 98.88 86 TYR A O 1
ATOM 708 N N . CYS A 1 87 ? 2.620 9.573 -18.080 1.00 98.81 87 CYS A N 1
ATOM 709 C CA . CYS A 1 87 ? 3.983 9.451 -18.584 1.00 98.81 87 CYS A CA 1
ATOM 710 C C . CYS A 1 87 ? 4.968 9.725 -17.445 1.00 98.81 87 CYS A C 1
ATOM 712 O O . CYS A 1 87 ? 4.835 10.726 -16.740 1.00 98.81 87 CYS A O 1
ATOM 714 N N . VAL A 1 88 ? 5.961 8.850 -17.286 1.00 98.88 88 VAL A N 1
ATOM 715 C CA . VAL A 1 88 ? 7.057 9.009 -16.325 1.00 98.88 88 VAL A CA 1
ATOM 716 C C . VAL A 1 88 ? 8.319 9.389 -17.084 1.00 98.88 88 VAL A C 1
ATOM 718 O O . VAL A 1 88 ? 8.737 8.674 -17.998 1.00 98.88 88 VAL A O 1
ATOM 721 N N . LYS A 1 89 ? 8.939 10.501 -16.696 1.00 98.75 89 LYS A N 1
ATOM 722 C CA . LYS A 1 89 ? 10.136 11.064 -17.321 1.00 98.75 89 LYS A CA 1
ATOM 723 C C . LYS A 1 89 ? 11.313 11.083 -16.356 1.00 98.75 89 LYS A C 1
ATOM 725 O O . LYS A 1 89 ? 11.138 11.219 -15.146 1.00 98.75 89 LYS A O 1
ATOM 730 N N . ASP A 1 90 ? 12.516 10.959 -16.903 1.00 96.50 90 ASP A N 1
ATOM 731 C CA . ASP A 1 90 ? 13.748 11.220 -16.162 1.00 96.50 90 ASP A CA 1
ATOM 732 C C . ASP A 1 90 ? 14.035 12.726 -16.027 1.00 96.50 90 ASP A C 1
ATOM 734 O O . AS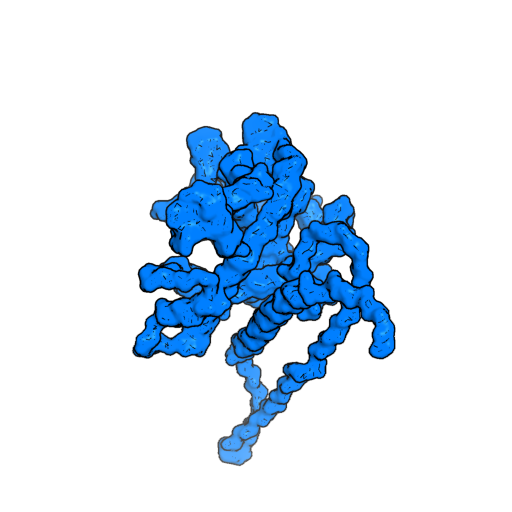P A 1 90 ? 13.343 13.577 -16.588 1.00 96.50 90 ASP A O 1
ATOM 738 N N . SER A 1 91 ? 15.109 13.064 -15.311 1.00 92.38 91 SER A N 1
ATOM 739 C CA . SER A 1 91 ? 15.558 14.446 -15.113 1.00 92.38 91 SER A CA 1
ATOM 740 C C . SER A 1 91 ? 15.974 15.174 -16.400 1.00 92.38 91 SER A C 1
ATOM 742 O O . SER A 1 91 ? 16.128 16.392 -16.380 1.00 92.38 91 SER A O 1
ATOM 744 N N . ALA A 1 92 ? 16.204 14.453 -17.503 1.00 94.56 92 ALA A N 1
ATOM 745 C CA . ALA A 1 92 ? 16.472 15.038 -18.817 1.00 94.56 92 ALA A CA 1
ATOM 746 C C . ALA A 1 92 ? 15.176 15.288 -19.615 1.00 94.56 92 ALA A C 1
ATOM 748 O O . ALA A 1 92 ? 15.233 15.793 -20.736 1.00 94.56 92 ALA A O 1
ATOM 749 N N . GLY A 1 93 ? 14.014 14.945 -19.050 1.00 95.50 93 GLY A N 1
ATOM 750 C CA . GLY A 1 93 ? 12.704 15.064 -19.684 1.00 95.50 93 GLY A CA 1
ATOM 751 C C . GLY A 1 93 ? 12.372 13.920 -20.644 1.00 95.50 93 GLY A C 1
ATOM 752 O O . GLY A 1 93 ? 11.359 13.996 -21.343 1.00 95.50 93 GLY A O 1
ATOM 753 N N . SER A 1 94 ? 13.192 12.866 -20.697 1.00 96.06 94 SER A N 1
ATOM 754 C CA . SER A 1 94 ? 12.963 11.723 -21.584 1.00 96.06 94 SER A CA 1
ATOM 755 C C . SER A 1 94 ? 11.975 10.741 -20.951 1.00 96.06 94 SER A C 1
ATOM 757 O O . SER A 1 94 ? 12.136 10.410 -19.775 1.00 96.06 94 SER A O 1
ATOM 759 N N . PRO A 1 95 ? 10.970 10.234 -21.693 1.00 97.81 95 PRO A N 1
ATOM 760 C CA . PRO A 1 95 ? 10.090 9.185 -21.192 1.00 97.81 95 PRO A CA 1
ATOM 761 C C . PRO A 1 95 ? 10.877 7.921 -20.841 1.00 97.81 95 PRO A C 1
ATOM 763 O O . PRO A 1 95 ? 11.667 7.429 -21.648 1.00 97.81 95 PRO A O 1
ATOM 766 N N . ILE A 1 96 ? 10.625 7.383 -19.652 1.00 98.25 96 ILE A N 1
ATOM 767 C CA . ILE A 1 96 ? 11.240 6.146 -19.161 1.00 98.25 96 ILE A CA 1
ATOM 768 C C . ILE A 1 96 ? 10.215 5.060 -18.833 1.00 98.25 96 ILE A C 1
ATOM 770 O O . ILE A 1 96 ? 10.586 3.891 -18.828 1.00 98.25 96 ILE A O 1
ATOM 774 N N . ALA A 1 97 ? 8.948 5.413 -18.599 1.00 98.75 97 ALA A N 1
ATOM 775 C CA . ALA A 1 97 ? 7.867 4.462 -18.346 1.00 98.75 97 ALA A CA 1
ATOM 776 C C . ALA A 1 97 ? 6.484 5.115 -18.501 1.00 98.75 97 ALA A C 1
ATOM 778 O O . ALA A 1 97 ? 6.372 6.336 -18.629 1.00 98.75 97 ALA A O 1
ATOM 779 N N . TYR A 1 98 ? 5.434 4.297 -18.435 1.00 98.94 98 TYR A N 1
ATOM 780 C CA . TYR A 1 98 ? 4.045 4.754 -18.368 1.00 98.94 98 TYR A CA 1
ATOM 781 C C . TYR A 1 98 ? 3.237 3.911 -17.384 1.00 98.94 98 TYR A C 1
ATOM 783 O O . TYR A 1 98 ? 3.593 2.768 -17.097 1.00 98.94 98 TYR A O 1
ATOM 791 N N . PHE A 1 99 ? 2.104 4.427 -16.919 1.00 98.94 99 PHE A N 1
ATOM 792 C CA . PHE A 1 99 ? 1.149 3.605 -16.183 1.00 98.94 99 PHE A CA 1
ATOM 793 C C . PHE A 1 99 ? -0.290 4.078 -16.347 1.00 98.94 99 PHE A C 1
ATOM 795 O O . PHE A 1 99 ? -0.561 5.261 -16.556 1.00 98.94 99 PHE A O 1
ATOM 802 N N . TYR A 1 100 ? -1.209 3.123 -16.234 1.00 98.94 100 TYR A N 1
ATOM 803 C CA . TYR A 1 100 ? -2.639 3.371 -16.097 1.00 98.94 100 TYR A CA 1
ATOM 804 C C . TYR A 1 100 ? -3.026 3.346 -14.625 1.00 98.94 100 TYR A C 1
ATOM 806 O O . TYR A 1 100 ? -2.461 2.566 -13.858 1.00 98.94 100 TYR A O 1
ATOM 814 N N . PHE A 1 101 ? -4.048 4.110 -14.258 1.00 98.81 101 PHE A N 1
ATOM 815 C CA . PHE A 1 101 ? -4.657 4.046 -12.939 1.00 98.81 101 PHE A CA 1
ATOM 816 C C . PHE A 1 101 ? -6.187 3.961 -13.039 1.00 98.81 101 PHE A C 1
ATOM 818 O O . PHE A 1 101 ? -6.816 4.887 -13.549 1.00 98.81 101 PHE A O 1
ATOM 825 N N . ASP A 1 102 ? -6.782 2.860 -12.557 1.00 98.62 102 ASP A N 1
ATOM 826 C CA . ASP A 1 102 ? -8.240 2.663 -12.408 1.00 98.62 102 ASP A CA 1
ATOM 827 C C . ASP A 1 102 ? -8.613 2.717 -10.906 1.00 98.62 102 ASP A C 1
ATOM 829 O O . ASP A 1 102 ? -8.515 1.699 -10.211 1.00 98.62 102 ASP A O 1
ATOM 833 N N . PRO A 1 103 ? -8.998 3.890 -10.363 1.00 97.75 103 PRO A N 1
ATOM 834 C CA . PRO A 1 103 ? -9.018 4.111 -8.914 1.00 97.75 103 PRO A CA 1
ATOM 835 C C . PRO A 1 103 ? -10.303 3.666 -8.206 1.00 97.75 103 PRO A C 1
ATOM 837 O O . PRO A 1 103 ? -10.261 3.301 -7.031 1.00 97.75 103 PRO A O 1
ATOM 840 N N . TYR A 1 104 ? -11.456 3.726 -8.876 1.00 98.12 104 TYR A N 1
ATOM 841 C CA . TYR A 1 104 ? -12.752 3.700 -8.190 1.00 98.12 104 TYR A CA 1
ATOM 842 C C . TYR A 1 104 ? -13.375 2.310 -8.107 1.00 98.12 104 TYR A C 1
ATOM 844 O O . TYR A 1 104 ? -13.206 1.477 -9.003 1.00 98.12 104 TYR A O 1
ATOM 852 N N . SER A 1 105 ? -14.142 2.092 -7.036 1.00 97.19 105 SER A N 1
ATOM 853 C CA . SER A 1 105 ? -14.972 0.898 -6.872 1.00 97.19 105 SER A CA 1
ATOM 854 C C . SER A 1 105 ? -16.041 0.801 -7.962 1.00 97.19 105 SER A C 1
ATOM 856 O O . SER A 1 105 ? -16.737 1.774 -8.262 1.00 97.19 105 SER A O 1
ATOM 858 N N . ARG A 1 106 ? -16.170 -0.388 -8.562 1.00 97.56 106 ARG A N 1
ATOM 859 C CA . ARG A 1 106 ? -17.146 -0.683 -9.624 1.00 97.56 106 ARG A CA 1
ATOM 860 C C . ARG A 1 106 ? -17.594 -2.151 -9.555 1.00 97.56 106 ARG A C 1
ATOM 862 O O . ARG A 1 106 ? -17.254 -2.949 -10.429 1.00 97.56 106 ARG A O 1
ATOM 869 N N . PRO A 1 107 ? -18.356 -2.530 -8.514 1.00 95.50 107 PRO A N 1
ATOM 870 C CA . PRO A 1 107 ? -18.580 -3.933 -8.151 1.00 95.50 107 PRO A CA 1
ATOM 871 C C . PRO A 1 107 ? -19.358 -4.745 -9.197 1.00 95.50 107 PRO A C 1
ATOM 873 O O . PRO A 1 107 ? -19.330 -5.969 -9.157 1.00 95.50 107 PRO A O 1
ATOM 876 N N . SER A 1 108 ? -20.044 -4.095 -10.142 1.00 97.31 108 SER A N 1
ATOM 877 C CA . SER A 1 108 ? -20.762 -4.784 -11.221 1.00 97.31 108 SER A CA 1
ATOM 878 C C . SER A 1 108 ? -19.843 -5.502 -12.215 1.00 97.31 108 SER A C 1
ATOM 880 O O . SER A 1 108 ? -20.292 -6.435 -12.872 1.00 97.31 108 SER A O 1
ATOM 882 N N . GLU A 1 109 ? -18.591 -5.057 -12.367 1.00 97.19 109 GLU A N 1
ATOM 883 C CA . GLU A 1 109 ? -17.677 -5.564 -13.409 1.00 97.19 109 GLU A CA 1
ATOM 884 C C . GLU A 1 109 ? -16.188 -5.573 -13.020 1.00 97.19 109 GLU A C 1
ATOM 886 O O . GLU A 1 109 ? -15.368 -6.114 -13.759 1.00 97.19 109 GLU A O 1
ATOM 891 N N . LYS A 1 110 ? -15.811 -4.982 -11.880 1.00 97.62 110 LYS A N 1
ATOM 892 C CA . LYS A 1 110 ? -14.422 -4.861 -11.426 1.00 97.62 110 LYS A CA 1
ATOM 893 C C . LYS A 1 110 ? -14.209 -5.654 -10.138 1.00 97.62 110 LYS A C 1
ATOM 895 O O . LYS A 1 110 ? -14.984 -5.530 -9.193 1.00 97.62 110 LYS A O 1
ATOM 900 N N . ARG A 1 111 ? -13.131 -6.446 -10.104 1.00 94.62 111 ARG A N 1
ATOM 901 C CA . ARG A 1 111 ? -12.693 -7.198 -8.916 1.00 94.62 111 ARG A CA 1
ATOM 902 C C . ARG A 1 111 ? -12.400 -6.244 -7.749 1.00 94.62 111 ARG A C 1
ATOM 904 O O . ARG A 1 111 ? -11.835 -5.174 -7.958 1.00 94.62 111 ARG A O 1
ATOM 911 N N . GLU A 1 112 ? -12.757 -6.655 -6.535 1.00 92.69 112 GLU A N 1
ATOM 912 C CA . GLU A 1 112 ? -12.468 -5.926 -5.292 1.00 92.69 112 GLU A CA 1
ATOM 913 C C . GLU A 1 112 ? -10.969 -5.907 -4.925 1.00 92.69 112 GLU A C 1
ATOM 915 O O . GLU A 1 112 ? -10.161 -6.633 -5.504 1.00 92.69 112 GLU A O 1
ATOM 920 N N . GLY A 1 113 ? -10.606 -5.091 -3.930 1.00 93.56 113 GLY A N 1
ATOM 921 C CA . GLY A 1 113 ? -9.233 -4.952 -3.432 1.00 93.56 113 GLY A CA 1
ATOM 922 C C . GLY A 1 113 ? -8.432 -3.854 -4.134 1.00 93.56 113 GLY A C 1
ATOM 923 O O . GLY A 1 113 ? -8.997 -2.932 -4.720 1.00 93.56 113 GLY A O 1
ATOM 924 N N . ALA A 1 114 ? -7.112 -3.943 -4.059 1.00 97.12 114 ALA A N 1
ATOM 925 C CA . ALA A 1 114 ? -6.181 -3.120 -4.820 1.00 97.12 114 ALA A CA 1
ATOM 926 C C . ALA A 1 114 ? -5.046 -4.018 -5.319 1.00 97.12 114 ALA A C 1
ATOM 928 O O . ALA A 1 114 ? -4.806 -5.075 -4.728 1.00 97.12 114 ALA A O 1
ATOM 929 N N . TRP A 1 115 ? -4.481 -3.685 -6.475 1.00 98.12 115 TRP A N 1
ATOM 930 C CA . TRP A 1 115 ? -3.351 -4.411 -7.042 1.00 98.12 115 TRP A CA 1
ATOM 931 C C . TRP A 1 115 ? -2.632 -3.590 -8.113 1.00 98.12 115 TRP A C 1
ATOM 933 O O . TRP A 1 115 ? -3.209 -2.712 -8.769 1.00 98.12 115 TRP A O 1
ATOM 943 N N . MET A 1 116 ? -1.387 -3.975 -8.354 1.00 98.50 116 MET A N 1
ATOM 944 C CA . MET A 1 116 ? -0.587 -3.589 -9.501 1.00 98.50 116 MET A CA 1
ATOM 945 C C . MET A 1 116 ? -0.464 -4.782 -10.454 1.00 98.50 116 MET A C 1
ATOM 947 O O . MET A 1 116 ? -0.439 -5.935 -10.024 1.00 98.50 116 MET A O 1
ATOM 951 N N . ASP A 1 117 ? -0.429 -4.510 -11.756 1.00 98.31 117 ASP A N 1
ATOM 952 C CA . ASP A 1 117 ? -0.169 -5.530 -12.776 1.00 98.31 117 ASP A CA 1
ATOM 953 C C . ASP A 1 117 ? 0.746 -4.980 -13.875 1.00 98.31 117 ASP A C 1
ATOM 955 O O . ASP A 1 117 ? 0.776 -3.775 -14.144 1.00 98.31 117 ASP A O 1
ATOM 959 N N . GLU A 1 118 ? 1.507 -5.848 -14.531 1.00 98.00 118 GLU A N 1
ATOM 960 C CA . GLU A 1 118 ? 2.333 -5.447 -15.662 1.00 98.00 118 GLU A CA 1
ATOM 961 C C . GLU A 1 118 ? 1.531 -5.428 -16.969 1.00 98.00 118 GLU A C 1
ATOM 963 O O . GLU A 1 118 ? 0.818 -6.365 -17.308 1.00 98.00 118 GLU A O 1
ATOM 968 N N . VAL A 1 119 ? 1.696 -4.372 -17.768 1.00 98.69 119 VAL A N 1
ATOM 969 C CA . VAL A 1 119 ? 1.149 -4.323 -19.136 1.00 98.69 119 VAL A CA 1
ATOM 970 C C . VAL A 1 119 ? 2.197 -4.829 -20.114 1.00 98.69 119 VAL A C 1
ATOM 972 O O . VAL A 1 119 ? 1.976 -5.756 -20.890 1.00 98.69 119 VAL A O 1
ATOM 975 N N . VAL A 1 120 ? 3.377 -4.210 -20.069 1.00 98.44 120 VAL A N 1
ATOM 976 C CA . VAL A 1 120 ? 4.563 -4.654 -20.797 1.00 98.44 120 VAL A CA 1
ATOM 977 C C . VAL A 1 120 ? 5.811 -4.399 -19.960 1.00 98.44 120 VAL A C 1
ATOM 979 O O . VAL A 1 120 ? 5.927 -3.373 -19.293 1.00 98.44 120 VAL A O 1
ATOM 982 N N . SER A 1 121 ? 6.770 -5.320 -20.012 1.00 98.31 121 SER A N 1
ATOM 983 C CA . SER A 1 121 ? 8.058 -5.181 -19.327 1.00 98.31 121 SER A CA 1
ATOM 984 C C . SER A 1 121 ? 9.062 -4.340 -20.116 1.00 98.31 121 SER A C 1
ATOM 986 O O . SER A 1 121 ? 9.019 -4.287 -21.357 1.00 98.31 121 SER A O 1
ATOM 988 N N . ARG A 1 122 ? 10.022 -3.746 -19.397 1.00 98.38 122 ARG A N 1
ATOM 989 C CA . ARG A 1 122 ? 11.232 -3.180 -19.998 1.00 98.38 122 ARG A CA 1
ATOM 990 C C . ARG A 1 122 ? 12.020 -4.299 -20.672 1.00 98.38 122 ARG A C 1
ATOM 992 O O . ARG A 1 122 ? 12.238 -5.348 -20.074 1.00 98.38 122 ARG A O 1
ATOM 999 N N . SER A 1 123 ? 12.404 -4.118 -21.933 1.00 98.12 123 SER A N 1
ATOM 1000 C CA . SER A 1 123 ? 13.071 -5.193 -22.676 1.00 98.12 123 SER A CA 1
ATOM 1001 C C . SER A 1 123 ? 13.859 -4.676 -23.870 1.00 98.12 123 SER A C 1
ATOM 1003 O O . SER A 1 123 ? 13.311 -3.975 -24.720 1.00 98.12 123 SER A O 1
ATOM 1005 N N . ARG A 1 124 ? 15.125 -5.085 -23.976 1.00 97.31 124 ARG A N 1
ATOM 1006 C CA . ARG A 1 124 ? 15.962 -4.875 -25.164 1.00 97.31 124 ARG A CA 1
ATOM 1007 C C . ARG A 1 124 ? 15.495 -5.715 -26.350 1.00 97.31 124 ARG A C 1
ATOM 1009 O O . ARG A 1 124 ? 15.479 -5.227 -27.469 1.00 97.31 124 ARG A O 1
ATOM 1016 N N . VAL A 1 125 ? 15.093 -6.966 -26.116 1.00 96.88 125 VAL A N 1
ATOM 1017 C CA . VAL A 1 125 ? 14.669 -7.899 -27.182 1.00 96.88 125 VAL A CA 1
ATOM 1018 C C . VAL A 1 125 ? 13.390 -7.428 -27.878 1.00 96.88 125 VAL A C 1
ATOM 1020 O O . VAL A 1 125 ? 13.234 -7.628 -29.077 1.00 96.88 125 VAL A O 1
ATOM 1023 N N . LEU A 1 126 ? 12.485 -6.792 -27.132 1.00 96.25 126 LEU A N 1
ATOM 1024 C CA . LEU A 1 126 ? 11.204 -6.298 -27.644 1.00 96.25 126 LEU A CA 1
ATOM 1025 C C . LEU A 1 126 ? 11.251 -4.807 -28.017 1.00 96.25 126 LEU A C 1
ATOM 1027 O O . LEU A 1 126 ? 10.196 -4.175 -28.112 1.00 96.25 126 LEU A O 1
ATOM 1031 N N . SER A 1 127 ? 12.448 -4.230 -28.180 1.00 94.06 127 SER A N 1
ATOM 1032 C CA . SER A 1 127 ? 12.604 -2.844 -28.622 1.00 94.06 127 SER A CA 1
ATOM 1033 C C . SER A 1 127 ? 12.197 -2.673 -30.091 1.00 94.06 127 SER A C 1
ATOM 1035 O O . SER A 1 127 ? 12.113 -3.633 -30.859 1.00 94.06 127 SER A O 1
ATOM 1037 N N . HIS A 1 128 ? 11.901 -1.434 -30.484 1.00 89.25 128 HIS A N 1
ATOM 1038 C CA . HIS A 1 128 ? 11.621 -1.099 -31.878 1.00 89.25 128 HIS A CA 1
ATOM 1039 C C . HIS A 1 128 ? 12.902 -0.599 -32.556 1.00 89.25 128 HIS A C 1
ATOM 1041 O O . HIS A 1 128 ? 13.802 -0.090 -31.888 1.00 89.25 128 HIS A O 1
ATOM 1047 N N . ASN A 1 129 ? 12.993 -0.737 -33.881 1.00 76.56 129 ASN A N 1
ATOM 1048 C CA . ASN A 1 129 ? 14.210 -0.437 -34.641 1.00 76.56 129 ASN A CA 1
ATOM 1049 C C . ASN A 1 129 ? 14.772 0.959 -34.311 1.00 76.56 129 ASN A C 1
ATOM 1051 O O . ASN A 1 129 ? 14.159 1.974 -34.633 1.00 76.56 129 ASN A O 1
ATOM 1055 N N . GLY A 1 130 ? 15.956 0.988 -33.689 1.00 78.94 130 GLY A N 1
ATOM 1056 C CA . GLY A 1 130 ? 16.680 2.209 -33.319 1.00 78.94 130 GLY A CA 1
ATOM 1057 C C . GLY A 1 130 ? 16.613 2.602 -31.838 1.00 78.94 130 GLY A C 1
ATOM 1058 O O . GLY A 1 130 ? 17.365 3.488 -31.439 1.00 78.94 130 GLY A O 1
ATOM 1059 N N . THR A 1 131 ? 15.787 1.950 -31.007 1.00 87.12 131 THR A N 1
ATOM 1060 C CA . THR A 1 131 ? 15.758 2.186 -29.551 1.00 87.12 131 THR A CA 1
ATOM 1061 C C . THR A 1 131 ? 16.488 1.089 -28.775 1.00 87.12 131 THR A C 1
ATOM 1063 O O . THR A 1 131 ? 16.523 -0.077 -29.172 1.00 87.12 131 THR A O 1
ATOM 1066 N N . THR A 1 132 ? 17.095 1.463 -27.646 1.00 90.12 132 THR A N 1
ATOM 1067 C CA . THR A 1 132 ? 17.893 0.550 -26.810 1.00 90.12 132 THR A CA 1
ATOM 1068 C C . THR A 1 132 ? 17.035 -0.458 -26.046 1.00 90.12 132 THR A C 1
ATOM 1070 O O . THR A 1 132 ? 17.447 -1.601 -25.877 1.00 90.12 132 THR A O 1
ATOM 1073 N N . ALA A 1 133 ? 15.835 -0.064 -25.614 1.00 94.75 133 ALA A N 1
ATOM 1074 C CA . ALA A 1 133 ? 14.863 -0.935 -24.964 1.00 94.75 133 ALA A CA 1
ATOM 1075 C C . ALA A 1 133 ? 13.433 -0.420 -25.180 1.00 94.75 133 ALA A C 1
ATOM 1077 O O . ALA A 1 133 ? 13.204 0.782 -25.327 1.00 94.75 133 ALA A O 1
ATOM 1078 N N . ARG A 1 134 ? 12.456 -1.329 -25.159 1.00 97.75 134 ARG A N 1
ATOM 1079 C CA . ARG A 1 134 ? 11.044 -0.989 -24.951 1.00 97.75 134 ARG A CA 1
ATOM 1080 C C . ARG A 1 134 ? 10.855 -0.475 -23.525 1.00 97.75 134 ARG A C 1
ATOM 1082 O O . ARG A 1 134 ? 11.397 -1.073 -22.595 1.00 97.75 134 ARG A O 1
ATOM 1089 N N . LEU A 1 135 ? 10.070 0.587 -23.361 1.00 98.00 135 LEU A N 1
ATOM 1090 C CA . LEU A 1 135 ? 9.740 1.141 -22.049 1.00 98.00 135 LEU A CA 1
ATOM 1091 C C . LEU A 1 135 ? 8.679 0.280 -21.332 1.00 98.00 135 LEU A C 1
ATOM 1093 O O . LEU A 1 135 ? 7.775 -0.237 -21.997 1.00 98.00 135 LEU A O 1
ATOM 1097 N N . PRO A 1 136 ? 8.783 0.100 -20.005 1.00 98.62 136 PRO A N 1
ATOM 1098 C CA . PRO A 1 136 ? 7.790 -0.616 -19.217 1.00 98.62 136 PRO A CA 1
ATOM 1099 C C . PRO A 1 136 ? 6.483 0.177 -19.099 1.00 98.62 136 PRO A C 1
ATOM 1101 O O . PRO A 1 136 ? 6.481 1.410 -19.059 1.00 98.62 136 PRO A O 1
ATOM 1104 N N . VAL A 1 137 ? 5.373 -0.555 -19.000 1.00 98.88 137 VAL A N 1
ATOM 1105 C CA . VAL A 1 137 ? 4.044 -0.004 -18.716 1.00 98.88 137 VAL A CA 1
ATOM 1106 C C . VAL A 1 137 ? 3.370 -0.829 -17.621 1.00 98.88 137 VAL A C 1
ATOM 1108 O O . VAL A 1 137 ? 3.404 -2.060 -17.685 1.00 98.88 137 VAL A O 1
ATOM 1111 N N . ALA A 1 138 ? 2.779 -0.157 -16.632 1.00 98.88 138 ALA A N 1
ATOM 1112 C CA . ALA A 1 138 ? 2.098 -0.761 -15.482 1.00 98.88 138 ALA A CA 1
ATOM 1113 C C . ALA A 1 138 ? 0.598 -0.421 -15.428 1.00 98.88 138 ALA A C 1
ATOM 1115 O O . ALA A 1 138 ? 0.144 0.590 -15.968 1.00 98.88 138 ALA A O 1
ATOM 1116 N N . HIS A 1 139 ? -0.163 -1.246 -14.722 1.00 98.81 139 HIS A N 1
ATOM 1117 C CA . HIS A 1 139 ? -1.484 -0.939 -14.197 1.00 98.81 139 HIS A CA 1
ATOM 1118 C C . HIS A 1 139 ? -1.388 -0.717 -12.694 1.00 98.81 139 HIS A C 1
ATOM 1120 O O . HIS A 1 139 ? -0.785 -1.517 -11.993 1.00 98.81 139 HIS A O 1
ATOM 1126 N N . MET A 1 140 ? -2.040 0.326 -12.203 1.00 98.69 140 MET A N 1
ATOM 1127 C CA . MET A 1 140 ? -2.452 0.446 -10.811 1.00 98.69 140 MET A CA 1
ATOM 1128 C C . MET A 1 140 ? -3.971 0.376 -10.761 1.00 98.69 140 MET A C 1
ATOM 1130 O O . MET A 1 140 ? -4.660 1.022 -11.558 1.00 98.69 140 MET A O 1
ATOM 1134 N N . VAL A 1 141 ? -4.509 -0.397 -9.828 1.00 98.69 141 VAL A N 1
ATOM 1135 C CA . VAL A 1 141 ? -5.949 -0.549 -9.656 1.00 98.69 141 VAL A CA 1
ATOM 1136 C C . VAL A 1 141 ? -6.289 -0.467 -8.177 1.00 98.69 141 VAL A C 1
ATOM 1138 O O . VAL A 1 141 ? -5.792 -1.251 -7.380 1.00 98.69 141 VAL A O 1
ATOM 1141 N N . CYS A 1 142 ? -7.186 0.450 -7.825 1.00 98.31 142 CYS A N 1
ATOM 1142 C CA . CYS A 1 142 ? -7.767 0.550 -6.485 1.00 98.31 142 CYS A CA 1
ATOM 1143 C C . CYS A 1 142 ? -9.290 0.398 -6.561 1.00 98.31 142 CYS A C 1
ATOM 1145 O O . CYS A 1 142 ? -9.877 0.458 -7.640 1.00 98.31 142 CYS A O 1
ATOM 1147 N N . ASN A 1 143 ? -9.949 0.235 -5.417 1.00 97.56 143 ASN A N 1
ATOM 1148 C CA . ASN A 1 143 ? -11.410 0.267 -5.309 1.00 97.56 143 ASN A CA 1
ATOM 1149 C C . ASN A 1 143 ? -11.861 1.304 -4.269 1.00 97.56 143 ASN A C 1
ATOM 1151 O O . ASN A 1 143 ? -12.684 1.014 -3.402 1.00 97.56 143 ASN A O 1
ATOM 1155 N N . GLN A 1 144 ? -11.303 2.515 -4.348 1.00 95.44 144 GLN A N 1
ATOM 1156 C CA . GLN A 1 144 ? -11.634 3.591 -3.414 1.00 95.44 144 GLN A CA 1
ATOM 1157 C C . GLN A 1 144 ? -13.029 4.176 -3.676 1.00 95.44 144 GLN A C 1
ATOM 1159 O O . GLN A 1 144 ? -13.627 3.981 -4.744 1.00 95.44 144 GLN A O 1
ATOM 1164 N N . THR A 1 145 ? -13.517 4.938 -2.699 1.00 93.31 145 THR A N 1
ATOM 1165 C CA . THR A 1 145 ? -14.810 5.626 -2.718 1.00 93.31 145 THR A CA 1
ATOM 1166 C C . THR A 1 145 ? -14.946 6.484 -3.989 1.00 93.31 145 THR A C 1
ATOM 1168 O O . THR A 1 145 ? -14.133 7.392 -4.199 1.00 93.31 145 THR A O 1
ATOM 1171 N N . PRO A 1 146 ? -15.934 6.227 -4.868 1.00 94.12 146 PRO A N 1
ATOM 1172 C CA . PRO A 1 146 ? -16.111 7.006 -6.090 1.00 94.12 146 PRO A CA 1
ATOM 1173 C C . PRO A 1 146 ? -16.513 8.463 -5.786 1.00 94.12 146 PRO A C 1
ATOM 1175 O O . PRO A 1 146 ? -16.998 8.759 -4.691 1.00 94.12 146 PRO A O 1
ATOM 1178 N N . PRO A 1 147 ? -16.349 9.385 -6.751 1.00 93.94 147 PRO A N 1
ATOM 1179 C CA . PRO A 1 147 ? -16.909 10.734 -6.673 1.00 93.94 147 PRO A CA 1
ATOM 1180 C C . PRO A 1 147 ? -18.413 10.721 -6.348 1.00 93.94 147 PRO A C 1
ATOM 1182 O O . PRO A 1 147 ? -19.158 9.885 -6.864 1.00 93.94 147 PRO A O 1
ATOM 1185 N N . VAL A 1 148 ? -18.871 11.666 -5.521 1.00 91.75 148 VAL A N 1
ATOM 1186 C CA . VAL A 1 148 ? -20.289 11.805 -5.141 1.00 91.75 148 VAL A CA 1
ATOM 1187 C C . VAL A 1 148 ? -20.841 13.107 -5.715 1.00 91.75 148 VAL A C 1
ATOM 1189 O O . VAL A 1 148 ? -20.505 14.197 -5.246 1.00 91.75 148 VAL A O 1
ATOM 1192 N N . GLY A 1 149 ? -21.709 12.995 -6.724 1.00 91.88 149 GLY A N 1
ATOM 1193 C CA . GLY A 1 149 ? -22.202 14.153 -7.474 1.00 91.88 149 GLY A CA 1
ATOM 1194 C C . GLY A 1 149 ? -21.046 14.897 -8.147 1.00 91.88 149 GLY A C 1
ATOM 1195 O O . GLY A 1 149 ? -20.221 14.276 -8.810 1.00 91.88 149 GLY A O 1
ATOM 1196 N N . ASP A 1 150 ? -20.961 16.209 -7.923 1.00 90.75 150 ASP A N 1
ATOM 1197 C CA . ASP A 1 150 ? -19.904 17.067 -8.481 1.00 90.75 150 ASP A CA 1
ATOM 1198 C C . ASP A 1 150 ? -18.636 17.140 -7.605 1.00 90.75 150 ASP A C 1
ATOM 1200 O O . ASP A 1 150 ? -17.689 17.861 -7.927 1.00 90.75 150 ASP A O 1
ATOM 1204 N N . LYS A 1 151 ? -18.598 16.428 -6.469 1.00 91.19 151 LYS A N 1
ATOM 1205 C CA . LYS A 1 151 ? -17.426 16.412 -5.580 1.00 91.19 151 LYS A CA 1
ATOM 1206 C C . LYS A 1 151 ? -16.385 15.410 -6.083 1.00 91.19 151 LYS A C 1
ATOM 1208 O O . LYS A 1 151 ? -16.768 14.327 -6.526 1.00 91.19 151 LYS A O 1
ATOM 1213 N N . PRO A 1 152 ? -15.076 15.709 -5.964 1.00 93.38 152 PRO A N 1
ATOM 1214 C CA . PRO A 1 152 ? -14.040 14.724 -6.255 1.00 93.38 152 PRO A CA 1
ATOM 1215 C C . PRO A 1 152 ? -14.158 13.517 -5.313 1.00 93.38 152 PRO A C 1
ATOM 1217 O O . PRO A 1 152 ? -14.825 13.581 -4.281 1.00 93.38 152 PRO A O 1
ATOM 1220 N N . SER A 1 153 ? -13.473 12.422 -5.643 1.00 95.50 153 SER A N 1
ATOM 1221 C CA . SER A 1 153 ? -13.298 11.317 -4.697 1.00 95.50 153 SER A CA 1
ATOM 1222 C C . SER A 1 153 ? -12.544 11.823 -3.460 1.00 95.50 153 SER A C 1
ATOM 1224 O O . SER A 1 153 ? -11.432 12.348 -3.580 1.00 95.50 153 SER A O 1
ATOM 1226 N N . LEU A 1 154 ? -13.193 11.718 -2.297 1.00 96.75 154 LEU A N 1
ATOM 1227 C CA . LEU A 1 154 ? -12.661 12.103 -0.991 1.00 96.75 154 LEU A CA 1
ATOM 1228 C C . LEU A 1 154 ? -12.307 10.841 -0.212 1.00 96.75 154 LEU A C 1
ATOM 1230 O O . LEU A 1 154 ? -13.180 10.022 0.090 1.00 96.75 154 LEU A O 1
ATOM 1234 N N . MET A 1 155 ? -11.022 10.697 0.078 1.00 97.19 155 MET A N 1
ATOM 1235 C CA . MET A 1 155 ? -10.427 9.449 0.525 1.00 97.19 155 MET A CA 1
ATOM 1236 C C . MET A 1 155 ? -10.344 9.377 2.048 1.00 97.19 155 MET A C 1
ATOM 1238 O O . MET A 1 155 ? -10.154 10.385 2.728 1.00 97.19 155 MET A O 1
ATOM 1242 N N . THR A 1 156 ? -10.436 8.172 2.593 1.00 96.62 156 THR A N 1
ATOM 1243 C CA . THR A 1 156 ? -9.951 7.887 3.945 1.00 96.62 156 THR A CA 1
ATOM 1244 C C . THR A 1 156 ? -8.423 7.837 3.946 1.00 96.62 156 THR A C 1
ATOM 1246 O O . THR A 1 156 ? -7.786 7.651 2.905 1.00 96.62 156 THR A O 1
ATOM 1249 N N . PHE A 1 157 ? -7.804 7.937 5.124 1.00 96.12 157 PHE A N 1
ATOM 1250 C CA . PHE A 1 157 ? -6.350 7.780 5.231 1.00 96.12 157 PHE A CA 1
ATOM 1251 C C . PHE A 1 157 ? -5.890 6.389 4.757 1.00 96.12 157 PHE A C 1
ATOM 1253 O O . PHE A 1 157 ? -4.854 6.266 4.110 1.00 96.12 157 PHE A O 1
ATOM 1260 N N . ARG A 1 158 ? -6.704 5.346 4.984 1.00 95.44 158 ARG A N 1
ATOM 1261 C CA . ARG A 1 158 ? -6.395 3.987 4.520 1.00 95.44 158 ARG A CA 1
ATOM 1262 C C . ARG A 1 158 ? -6.429 3.858 2.995 1.00 95.44 158 ARG A C 1
ATOM 1264 O O . ARG A 1 158 ? -5.620 3.133 2.418 1.00 95.44 158 ARG A O 1
ATOM 1271 N N . GLU A 1 159 ? -7.349 4.556 2.331 1.00 97.94 159 GLU A N 1
ATOM 1272 C CA . GLU A 1 159 ? -7.376 4.628 0.866 1.00 97.94 159 GLU A CA 1
ATOM 1273 C C . GLU A 1 159 ? -6.124 5.348 0.332 1.00 97.94 159 GLU A C 1
ATOM 1275 O O . GLU A 1 159 ? -5.574 4.922 -0.682 1.00 97.94 159 GLU A O 1
ATOM 1280 N N . VAL A 1 160 ? -5.619 6.375 1.031 1.00 98.31 160 VAL A N 1
ATOM 1281 C CA . VAL A 1 160 ? -4.350 7.044 0.677 1.00 98.31 160 VAL A CA 1
ATOM 1282 C C . VAL A 1 160 ? -3.167 6.083 0.795 1.00 98.31 160 VAL A C 1
ATOM 1284 O O . VAL A 1 160 ? -2.411 5.949 -0.165 1.00 98.31 160 VAL A O 1
ATOM 1287 N N . GLU A 1 161 ? -3.038 5.365 1.916 1.00 98.25 161 GLU A N 1
ATOM 1288 C CA . GLU A 1 161 ? -2.003 4.331 2.092 1.00 98.25 161 GLU A CA 1
ATOM 1289 C C . GLU A 1 161 ? -2.060 3.281 0.976 1.00 98.25 161 GLU A C 1
ATOM 1291 O O . GLU A 1 161 ? -1.031 2.906 0.424 1.00 98.25 161 GLU A O 1
ATOM 1296 N N . THR A 1 162 ? -3.266 2.859 0.585 1.00 98.31 162 THR A N 1
ATOM 1297 C CA . THR A 1 162 ? -3.464 1.872 -0.487 1.00 98.31 162 THR A CA 1
ATOM 1298 C C . THR A 1 162 ? -2.942 2.382 -1.833 1.00 98.31 162 THR A C 1
ATOM 1300 O O . THR A 1 162 ? -2.276 1.648 -2.555 1.00 98.31 162 THR A O 1
ATOM 1303 N N . VAL A 1 163 ? -3.171 3.655 -2.175 1.00 98.62 163 VAL A N 1
ATOM 1304 C CA . VAL A 1 163 ? -2.610 4.241 -3.406 1.00 98.62 163 VAL A CA 1
ATOM 1305 C C . VAL A 1 163 ? -1.080 4.290 -3.358 1.00 98.62 163 VAL A C 1
ATOM 1307 O O . VAL A 1 163 ? -0.429 3.986 -4.357 1.00 98.62 163 VAL A O 1
ATOM 1310 N N . PHE A 1 164 ? -0.497 4.635 -2.206 1.00 98.81 164 PHE A N 1
ATOM 1311 C CA . PHE A 1 164 ? 0.957 4.628 -2.015 1.00 98.81 164 PHE A CA 1
ATOM 1312 C C . PHE A 1 164 ? 1.541 3.217 -2.146 1.00 98.81 164 PHE A C 1
ATOM 1314 O O . PHE A 1 164 ? 2.572 3.050 -2.800 1.00 98.81 164 PHE A O 1
ATOM 1321 N N . HIS A 1 165 ? 0.859 2.217 -1.587 1.00 98.69 165 HIS A N 1
ATOM 1322 C CA . HIS A 1 165 ? 1.225 0.808 -1.683 1.00 98.69 165 HIS A CA 1
ATOM 1323 C C . HIS A 1 165 ? 1.323 0.353 -3.145 1.00 98.69 165 HIS A C 1
ATOM 1325 O O . HIS A 1 165 ? 2.393 -0.055 -3.602 1.00 98.69 165 HIS A O 1
ATOM 1331 N N . GLU A 1 166 ? 0.249 0.519 -3.924 1.00 98.75 166 GLU A N 1
ATOM 1332 C CA . GLU A 1 166 ? 0.244 0.102 -5.333 1.00 98.75 166 GLU A CA 1
ATOM 1333 C C . GLU A 1 166 ? 1.244 0.893 -6.184 1.00 98.75 166 GLU A C 1
ATOM 1335 O O . GLU A 1 166 ? 1.844 0.366 -7.126 1.00 98.75 166 GLU A O 1
ATOM 1340 N N . PHE A 1 167 ? 1.479 2.161 -5.835 1.00 98.88 167 PHE A N 1
ATOM 1341 C CA . PHE A 1 167 ? 2.482 2.971 -6.513 1.00 98.88 167 PHE A CA 1
ATOM 1342 C C . PHE A 1 167 ? 3.901 2.456 -6.261 1.00 98.88 167 PHE A C 1
ATOM 1344 O O . PHE A 1 167 ? 4.733 2.530 -7.160 1.00 98.88 167 PHE A O 1
ATOM 1351 N N . GLY A 1 168 ? 4.187 1.880 -5.090 1.00 98.75 168 GLY A N 1
ATOM 1352 C CA . GLY A 1 168 ? 5.471 1.234 -4.813 1.00 98.75 168 GLY A CA 1
ATOM 1353 C C . GLY A 1 168 ? 5.755 0.047 -5.739 1.00 98.75 168 GLY A C 1
ATOM 1354 O O . GLY A 1 168 ? 6.848 -0.034 -6.308 1.00 98.75 168 GLY A O 1
ATOM 1355 N N . HIS A 1 169 ? 4.764 -0.816 -5.989 1.00 98.62 169 HIS A N 1
ATOM 1356 C CA . HIS A 1 169 ? 4.886 -1.869 -7.007 1.00 98.62 169 HIS A CA 1
ATOM 1357 C C . HIS A 1 169 ? 5.090 -1.284 -8.409 1.00 98.62 169 HIS A C 1
ATOM 1359 O O . HIS A 1 169 ? 5.993 -1.702 -9.143 1.00 98.62 169 HIS A O 1
ATOM 1365 N N . ALA A 1 170 ? 4.294 -0.273 -8.773 1.00 98.81 170 ALA A N 1
ATOM 1366 C CA . ALA A 1 170 ? 4.398 0.374 -10.075 1.00 98.81 170 ALA A CA 1
ATOM 1367 C C . ALA A 1 170 ? 5.788 0.996 -10.281 1.00 98.81 170 ALA A C 1
ATOM 1369 O O . ALA A 1 170 ? 6.378 0.837 -11.348 1.00 98.81 170 ALA A O 1
ATOM 1370 N N . LEU A 1 171 ? 6.358 1.635 -9.256 1.00 98.88 171 LEU A N 1
ATOM 1371 C CA . LEU A 1 171 ? 7.713 2.183 -9.277 1.00 98.88 171 LEU A CA 1
ATOM 1372 C C . LEU A 1 171 ? 8.770 1.105 -9.534 1.00 98.88 171 LEU A C 1
ATOM 1374 O O . LEU A 1 171 ? 9.655 1.334 -10.356 1.00 98.88 171 LEU A O 1
ATOM 1378 N N . GLN A 1 172 ? 8.689 -0.060 -8.881 1.00 98.62 172 GLN A N 1
ATOM 1379 C CA . GLN A 1 172 ? 9.664 -1.138 -9.094 1.00 98.62 172 GLN A CA 1
ATOM 1380 C C . GLN A 1 172 ? 9.604 -1.678 -10.528 1.00 98.62 172 GLN A C 1
ATOM 1382 O O . GLN A 1 172 ? 10.639 -1.923 -11.150 1.00 98.62 172 GLN A O 1
ATOM 1387 N N . HIS A 1 173 ? 8.402 -1.802 -11.093 1.00 98.81 173 HIS A N 1
ATOM 1388 C CA . HIS A 1 173 ? 8.241 -2.180 -12.497 1.00 98.81 173 HIS A CA 1
ATOM 1389 C C . HIS A 1 173 ? 8.783 -1.118 -13.459 1.00 98.81 173 HIS A C 1
ATOM 1391 O O . HIS A 1 173 ? 9.506 -1.429 -14.407 1.00 98.81 173 HIS A O 1
ATOM 1397 N N . MET A 1 174 ? 8.433 0.145 -13.213 1.00 98.75 174 MET A N 1
ATOM 1398 C CA . MET A 1 174 ? 8.702 1.261 -14.117 1.00 98.75 174 MET A CA 1
ATOM 1399 C C . MET A 1 174 ? 10.155 1.741 -14.090 1.00 98.75 174 MET A C 1
ATOM 1401 O O . MET A 1 174 ? 10.686 2.124 -15.130 1.00 98.75 174 MET A O 1
ATOM 1405 N N . LEU A 1 175 ? 10.804 1.740 -12.923 1.00 98.69 175 LEU A N 1
ATOM 1406 C CA . LEU A 1 175 ? 12.151 2.298 -12.740 1.00 98.69 175 LEU A CA 1
ATOM 1407 C C . LEU A 1 175 ? 13.272 1.261 -12.849 1.00 98.69 175 LEU A C 1
ATOM 1409 O O . LEU A 1 175 ? 14.442 1.588 -12.626 1.00 98.69 175 LEU A O 1
ATOM 1413 N N . THR A 1 176 ? 12.935 0.034 -13.241 1.00 98.50 176 THR A N 1
ATOM 1414 C CA . THR A 1 176 ? 13.920 -1.011 -13.501 1.00 98.50 176 THR A CA 1
ATOM 1415 C C . THR A 1 176 ? 14.949 -0.568 -14.545 1.00 98.50 176 THR A C 1
ATOM 1417 O O . THR A 1 176 ? 14.623 0.003 -15.590 1.00 98.50 176 THR A O 1
ATOM 1420 N N . LYS A 1 177 ? 16.225 -0.853 -14.279 1.00 98.06 177 LYS A N 1
ATOM 1421 C CA . LYS A 1 177 ? 17.336 -0.634 -15.216 1.00 98.06 177 LYS A CA 1
ATOM 1422 C C . LYS A 1 177 ? 17.733 -1.897 -15.967 1.00 98.06 177 LYS A C 1
ATOM 1424 O O . LYS A 1 177 ? 18.476 -1.796 -16.944 1.00 98.06 177 LYS A O 1
ATOM 1429 N N . GLN A 1 178 ? 17.201 -3.053 -15.573 1.00 97.81 178 GLN A N 1
ATOM 1430 C CA . GLN A 1 178 ? 17.348 -4.286 -16.338 1.00 97.81 178 GLN A CA 1
ATOM 1431 C C . GLN A 1 178 ? 16.670 -4.134 -17.700 1.00 97.81 178 GLN A C 1
ATOM 1433 O O . GLN A 1 178 ? 15.536 -3.660 -17.805 1.00 97.81 178 GLN A O 1
ATOM 1438 N N . ASP A 1 179 ? 17.382 -4.473 -18.769 1.00 97.50 179 ASP A N 1
ATOM 1439 C CA . ASP A 1 179 ? 16.824 -4.590 -20.120 1.00 97.50 179 ASP A CA 1
ATOM 1440 C C . ASP A 1 179 ? 16.638 -6.057 -20.547 1.00 97.50 179 ASP A C 1
ATOM 1442 O O . ASP A 1 179 ? 16.071 -6.328 -21.611 1.00 97.50 179 ASP A O 1
ATOM 1446 N N . GLU A 1 180 ? 17.037 -7.002 -19.693 1.00 98.12 180 GLU A N 1
ATOM 1447 C CA . GLU A 1 180 ? 16.729 -8.420 -19.825 1.00 98.12 180 GLU A CA 1
ATOM 1448 C C . GLU A 1 180 ? 15.288 -8.683 -19.364 1.00 98.12 180 GLU A C 1
ATOM 1450 O O . GLU A 1 180 ? 14.978 -8.750 -18.174 1.00 98.12 180 GLU A O 1
ATOM 1455 N N . GLY A 1 181 ? 14.372 -8.796 -20.327 1.00 97.56 181 GLY A N 1
ATOM 1456 C CA . GLY A 1 181 ? 12.929 -8.705 -20.075 1.00 97.56 181 GLY A CA 1
ATOM 1457 C C . GLY A 1 181 ? 12.327 -9.825 -19.218 1.00 97.56 181 GLY A C 1
ATOM 1458 O O . GLY A 1 181 ? 11.192 -9.681 -18.762 1.00 97.56 181 GLY A O 1
ATOM 1459 N N . LEU A 1 182 ? 13.045 -10.931 -19.007 1.00 97.94 182 LEU A N 1
ATOM 1460 C CA . LEU A 1 182 ? 12.609 -12.036 -18.142 1.00 97.94 182 LEU A CA 1
ATOM 1461 C C . LEU A 1 182 ? 12.889 -11.788 -16.653 1.00 97.94 182 LEU A C 1
ATOM 1463 O O . LEU A 1 182 ? 12.302 -12.469 -15.819 1.00 97.94 182 LEU A O 1
ATOM 1467 N N . VAL A 1 183 ? 13.735 -10.808 -16.325 1.00 97.88 183 VAL A N 1
ATOM 1468 C CA . VAL A 1 183 ? 14.088 -10.427 -14.943 1.00 97.88 183 VAL A CA 1
ATOM 1469 C C . VAL A 1 183 ? 13.913 -8.925 -14.677 1.00 97.88 183 VAL A C 1
ATOM 1471 O O . VAL A 1 183 ? 14.338 -8.405 -13.647 1.00 97.88 183 VAL A O 1
ATOM 1474 N N . ALA A 1 184 ? 13.322 -8.198 -15.628 1.00 98.25 184 ALA A N 1
ATOM 1475 C CA . ALA A 1 184 ? 13.066 -6.770 -15.510 1.00 98.25 184 ALA A CA 1
ATOM 1476 C C . ALA A 1 184 ? 11.798 -6.477 -14.700 1.00 98.25 184 ALA A C 1
ATOM 1478 O O . ALA A 1 184 ? 10.824 -7.233 -14.730 1.00 98.25 184 ALA A O 1
ATOM 1479 N N . GLY A 1 185 ? 11.801 -5.328 -14.026 1.00 97.88 185 GLY A N 1
ATOM 1480 C CA . GLY A 1 185 ? 10.696 -4.896 -13.178 1.00 97.88 185 GLY A CA 1
ATOM 1481 C C . GLY A 1 185 ? 10.584 -5.789 -11.951 1.00 97.88 185 GLY A C 1
ATOM 1482 O O . GLY A 1 185 ? 11.558 -5.968 -11.229 1.00 97.88 185 GLY A O 1
ATOM 1483 N N . ILE A 1 186 ? 9.410 -6.375 -11.746 1.00 97.12 186 ILE A N 1
ATOM 1484 C CA . ILE A 1 186 ? 9.135 -7.299 -10.635 1.00 97.12 186 ILE A CA 1
ATOM 1485 C C . ILE A 1 186 ? 9.393 -8.773 -10.992 1.00 97.12 186 ILE A C 1
ATOM 1487 O O . ILE A 1 186 ? 9.323 -9.649 -10.133 1.00 97.12 186 ILE A O 1
ATOM 1491 N N . ARG A 1 187 ? 9.690 -9.083 -12.262 1.00 97.88 187 ARG A N 1
ATOM 1492 C CA . ARG A 1 187 ? 9.891 -10.466 -12.717 1.00 97.88 187 ARG A CA 1
ATOM 1493 C C . ARG A 1 187 ? 11.167 -11.053 -12.125 1.00 97.88 187 ARG A C 1
ATOM 1495 O O . ARG A 1 187 ? 12.216 -10.416 -12.153 1.00 97.88 187 ARG A O 1
ATOM 1502 N N . GLY A 1 188 ? 11.078 -12.292 -11.648 1.00 94.81 188 GLY A N 1
ATOM 1503 C CA . GLY A 1 188 ? 12.210 -13.025 -11.075 1.00 94.81 188 GLY A CA 1
ATOM 1504 C C . GLY A 1 188 ? 12.611 -12.583 -9.665 1.00 94.81 188 GLY A C 1
ATOM 1505 O O . GLY A 1 188 ? 13.538 -13.166 -9.120 1.00 94.81 188 GLY A O 1
ATOM 1506 N N . VAL A 1 189 ? 11.932 -11.591 -9.081 1.00 95.69 189 VAL A N 1
ATOM 1507 C CA . VAL A 1 189 ? 12.065 -11.257 -7.659 1.00 95.69 189 VAL A CA 1
ATOM 1508 C C . VAL A 1 189 ? 11.332 -12.322 -6.846 1.00 95.69 189 VAL A C 1
ATOM 1510 O O . VAL A 1 189 ? 10.189 -12.668 -7.153 1.00 95.69 189 VAL A O 1
ATOM 1513 N N . GLU A 1 190 ? 11.977 -12.856 -5.815 1.00 95.38 190 GLU A N 1
ATOM 1514 C CA . GLU A 1 190 ? 11.374 -13.817 -4.900 1.00 95.38 190 GLU A CA 1
ATOM 1515 C C . GLU A 1 190 ? 10.110 -13.234 -4.253 1.00 95.38 190 GLU A C 1
ATOM 1517 O O . GLU A 1 190 ? 10.071 -12.079 -3.822 1.00 95.38 190 GLU A O 1
ATOM 1522 N N . TRP A 1 191 ? 9.054 -14.049 -4.184 1.00 93.31 191 TRP A N 1
ATOM 1523 C CA . TRP A 1 191 ? 7.703 -13.597 -3.835 1.00 93.31 191 TRP A CA 1
ATOM 1524 C C . TRP A 1 191 ? 7.569 -13.049 -2.406 1.00 93.31 191 TRP A C 1
ATOM 1526 O O . TRP A 1 191 ? 6.588 -12.392 -2.080 1.00 93.31 191 TRP A O 1
ATOM 1536 N N . ASP A 1 192 ? 8.524 -13.314 -1.519 1.00 92.94 192 ASP A N 1
ATOM 1537 C CA . ASP A 1 192 ? 8.575 -12.742 -0.171 1.00 92.94 192 ASP A CA 1
ATOM 1538 C C . ASP A 1 192 ? 9.320 -11.400 -0.095 1.00 92.94 192 ASP A C 1
ATOM 1540 O O . ASP A 1 192 ? 9.329 -10.769 0.959 1.00 92.94 192 ASP A O 1
ATOM 1544 N N . ALA A 1 193 ? 9.862 -10.909 -1.213 1.00 93.62 193 ALA A N 1
ATOM 1545 C CA . ALA A 1 193 ? 10.483 -9.591 -1.335 1.00 93.62 193 ALA A CA 1
ATOM 1546 C C . ALA A 1 193 ? 9.694 -8.603 -2.217 1.00 93.62 193 ALA A C 1
ATOM 1548 O O . ALA A 1 193 ? 9.959 -7.402 -2.156 1.00 93.62 193 ALA A O 1
ATOM 1549 N N . VAL A 1 194 ? 8.720 -9.062 -3.015 1.00 92.50 194 VAL A N 1
ATOM 1550 C CA . VAL A 1 194 ? 7.955 -8.196 -3.946 1.00 92.50 194 VAL A CA 1
ATOM 1551 C C . VAL A 1 194 ? 7.129 -7.109 -3.245 1.00 92.50 194 VAL A C 1
ATOM 1553 O O . VAL A 1 194 ? 6.862 -6.068 -3.837 1.00 92.50 194 VAL A O 1
ATOM 1556 N N . GLU A 1 195 ? 6.770 -7.324 -1.978 1.00 95.56 195 GLU A N 1
ATOM 1557 C CA . GLU A 1 195 ? 6.009 -6.387 -1.132 1.00 95.56 195 GLU A CA 1
ATOM 1558 C C . GLU A 1 195 ? 6.886 -5.310 -0.461 1.00 95.56 195 GLU A C 1
ATOM 1560 O O . GLU A 1 195 ? 6.396 -4.420 0.233 1.00 95.56 195 GLU A O 1
ATOM 1565 N N . LEU A 1 196 ? 8.210 -5.370 -0.645 1.00 95.44 196 LEU A N 1
ATOM 1566 C CA . LEU A 1 196 ? 9.132 -4.413 -0.035 1.00 95.44 196 LEU A CA 1
ATOM 1567 C C . LEU A 1 196 ? 8.881 -2.973 -0.511 1.00 95.44 196 LEU A C 1
ATOM 1569 O O . LEU A 1 196 ? 8.721 -2.099 0.344 1.00 95.44 196 LEU A O 1
ATOM 1573 N N . PRO A 1 197 ? 8.863 -2.665 -1.825 1.00 97.12 197 PRO A N 1
ATOM 1574 C CA . PRO A 1 197 ? 8.691 -1.287 -2.274 1.00 97.12 197 PRO A CA 1
ATOM 1575 C C . PRO A 1 197 ? 7.271 -0.760 -2.053 1.00 97.12 197 PRO A C 1
ATOM 1577 O O . PRO A 1 197 ? 7.120 0.439 -1.828 1.00 97.12 197 PRO A O 1
ATOM 1580 N N . SER A 1 198 ? 6.248 -1.619 -2.079 1.00 97.25 198 SER A N 1
ATOM 1581 C CA . SER A 1 198 ? 4.860 -1.229 -1.812 1.00 97.25 198 SER A CA 1
ATOM 1582 C C . SER A 1 198 ? 4.685 -0.772 -0.362 1.00 97.25 198 SER A C 1
ATOM 1584 O O . SER A 1 198 ? 4.351 0.387 -0.112 1.00 97.25 198 SER A O 1
ATOM 1586 N N . GLN A 1 199 ? 5.056 -1.609 0.608 1.00 96.06 199 GLN A N 1
ATOM 1587 C CA . GLN A 1 199 ? 4.983 -1.263 2.032 1.00 96.06 199 GLN A CA 1
ATOM 1588 C C . GLN A 1 199 ? 5.965 -0.154 2.436 1.00 96.06 199 GLN A C 1
ATOM 1590 O O . GLN A 1 199 ? 5.694 0.632 3.346 1.00 96.06 199 GLN A O 1
ATOM 1595 N N . PHE A 1 200 ? 7.106 -0.040 1.747 1.00 98.00 200 PHE A N 1
ATOM 1596 C CA . PHE A 1 200 ? 8.028 1.080 1.942 1.00 98.00 200 PHE A CA 1
ATOM 1597 C C . PHE A 1 200 ? 7.333 2.418 1.662 1.00 98.00 200 PHE A C 1
ATOM 1599 O O . PHE A 1 200 ? 7.473 3.354 2.454 1.00 98.00 200 PHE A O 1
ATOM 1606 N N . MET A 1 201 ? 6.551 2.504 0.579 1.00 98.62 201 MET A N 1
ATOM 1607 C CA . MET A 1 201 ? 5.849 3.733 0.211 1.00 98.62 201 MET A CA 1
ATOM 1608 C C . MET A 1 201 ? 4.798 4.147 1.251 1.00 98.62 201 MET A C 1
ATOM 1610 O O . MET A 1 201 ? 4.673 5.341 1.515 1.00 98.62 201 MET A O 1
ATOM 1614 N N . GLU A 1 202 ? 4.119 3.203 1.914 1.00 98.38 202 GLU A N 1
ATOM 1615 C CA . GLU A 1 202 ? 3.119 3.499 2.960 1.00 98.38 202 GLU A CA 1
ATOM 1616 C C . GLU A 1 202 ? 3.691 4.335 4.124 1.00 98.38 202 GLU A C 1
ATOM 1618 O O . GLU A 1 202 ? 3.002 5.187 4.686 1.00 98.38 202 GLU A O 1
ATOM 1623 N N . ASN A 1 203 ? 4.974 4.167 4.468 1.00 97.25 203 ASN A N 1
ATOM 1624 C CA . ASN A 1 203 ? 5.599 4.931 5.556 1.00 97.25 203 ASN A CA 1
ATOM 1625 C C . ASN A 1 203 ? 5.600 6.446 5.302 1.00 97.25 203 ASN A C 1
ATOM 1627 O O . ASN A 1 203 ? 5.504 7.238 6.245 1.00 97.25 203 ASN A O 1
ATOM 1631 N N . TRP A 1 204 ? 5.661 6.859 4.035 1.00 98.44 204 TRP A N 1
ATOM 1632 C CA . TRP A 1 204 ? 5.676 8.267 3.652 1.00 98.44 204 TRP A CA 1
ATOM 1633 C C . TRP A 1 204 ? 4.331 8.960 3.866 1.00 98.44 204 TRP A C 1
ATOM 1635 O O . TRP A 1 204 ? 4.306 10.182 3.995 1.00 98.44 204 TRP A O 1
ATOM 1645 N N . CYS A 1 205 ? 3.229 8.216 4.016 1.00 98.00 205 CYS A N 1
ATOM 1646 C CA . CYS A 1 205 ? 1.936 8.790 4.391 1.00 98.00 205 CYS A CA 1
ATOM 1647 C C . CYS A 1 205 ? 1.975 9.465 5.774 1.00 98.00 205 CYS A C 1
ATOM 1649 O O . CYS A 1 205 ? 1.183 10.367 6.032 1.00 98.00 205 CYS A O 1
ATOM 1651 N N . TYR A 1 206 ? 2.915 9.074 6.643 1.00 96.88 206 TYR A N 1
ATOM 1652 C CA . TYR A 1 206 ? 3.134 9.685 7.959 1.00 96.88 206 TYR A CA 1
ATOM 1653 C C . TYR A 1 206 ? 4.283 10.698 7.987 1.00 96.88 206 TYR A C 1
ATOM 1655 O O . TYR A 1 206 ? 4.480 11.362 9.005 1.00 96.88 206 TYR A O 1
ATOM 1663 N N . HIS A 1 207 ? 5.047 10.846 6.901 1.00 97.31 207 HIS A N 1
ATOM 1664 C CA . HIS A 1 207 ? 6.058 11.893 6.828 1.00 97.31 207 HIS A CA 1
ATOM 1665 C C . HIS A 1 207 ? 5.365 13.254 6.734 1.00 97.31 207 HIS A C 1
ATOM 1667 O O . HIS A 1 207 ? 4.634 13.519 5.778 1.00 97.31 207 HIS A O 1
ATOM 1673 N N . ARG A 1 208 ? 5.631 14.124 7.716 1.00 96.94 208 ARG A N 1
ATOM 1674 C CA . ARG A 1 208 ? 5.021 15.452 7.846 1.00 96.94 208 ARG A CA 1
ATOM 1675 C C . ARG A 1 208 ? 4.915 16.212 6.524 1.00 96.94 208 ARG A C 1
ATOM 1677 O O . ARG A 1 208 ? 3.817 16.602 6.146 1.00 96.94 208 ARG A O 1
ATOM 1684 N N . ASP A 1 209 ? 6.021 16.402 5.810 1.00 96.88 209 ASP A N 1
ATOM 1685 C CA . ASP A 1 209 ? 6.024 17.231 4.599 1.00 96.88 209 ASP A CA 1
ATOM 1686 C C . ASP A 1 209 ? 5.227 16.590 3.459 1.00 96.88 209 ASP A C 1
ATOM 1688 O O . ASP A 1 209 ? 4.551 17.287 2.701 1.00 96.88 209 ASP A O 1
ATOM 1692 N N . THR A 1 210 ? 5.230 15.256 3.380 1.00 97.81 210 THR A N 1
ATOM 1693 C CA . THR A 1 210 ? 4.400 14.515 2.420 1.00 97.81 210 THR A CA 1
ATOM 1694 C C . THR A 1 210 ? 2.922 14.678 2.757 1.00 97.81 210 THR A C 1
ATOM 1696 O O . THR A 1 210 ? 2.152 15.125 1.904 1.00 97.81 210 THR A O 1
ATOM 1699 N N . LEU A 1 211 ? 2.524 14.413 4.004 1.00 97.94 211 LEU A N 1
ATOM 1700 C CA . LEU A 1 211 ? 1.137 14.548 4.449 1.00 97.94 211 LEU A CA 1
ATOM 1701 C C . LEU A 1 211 ? 0.632 15.982 4.265 1.00 97.94 211 LEU A C 1
ATOM 1703 O O . LEU A 1 211 ? -0.429 16.178 3.685 1.00 97.94 211 LEU A O 1
ATOM 1707 N N . MET A 1 212 ? 1.409 16.987 4.669 1.00 97.38 212 MET A N 1
ATOM 1708 C CA . MET A 1 212 ? 1.046 18.403 4.525 1.00 97.38 212 MET A CA 1
ATOM 1709 C C . MET A 1 212 ? 0.954 18.855 3.064 1.00 97.38 212 MET A C 1
ATOM 1711 O O . MET A 1 212 ? 0.218 19.793 2.750 1.00 97.38 212 MET A O 1
ATOM 1715 N N . SER A 1 213 ? 1.685 18.205 2.151 1.00 96.69 213 SER A N 1
ATOM 1716 C CA . SER A 1 213 ? 1.572 18.485 0.716 1.00 96.69 213 SER A CA 1
ATOM 1717 C C . SER A 1 213 ? 0.251 17.983 0.121 1.00 96.69 213 SER A C 1
ATOM 1719 O O . SER A 1 213 ? -0.299 18.633 -0.773 1.00 96.69 213 SER A O 1
ATOM 1721 N N . ILE A 1 214 ? -0.268 16.875 0.659 1.00 97.44 214 ILE A N 1
ATOM 1722 C CA . ILE A 1 214 ? -1.469 16.171 0.198 1.00 97.44 214 ILE A CA 1
ATOM 1723 C C . ILE A 1 214 ? -2.732 16.719 0.863 1.00 97.44 214 ILE A C 1
ATOM 1725 O O . ILE A 1 214 ? -3.735 16.950 0.191 1.00 97.44 214 ILE A O 1
ATOM 1729 N N . ALA A 1 215 ? -2.679 16.906 2.181 1.00 97.12 215 ALA A N 1
ATOM 1730 C CA . ALA A 1 215 ? -3.824 17.161 3.038 1.00 97.12 215 ALA A CA 1
ATOM 1731 C C . ALA A 1 215 ? -4.287 18.620 2.925 1.00 97.12 215 ALA A C 1
ATOM 1733 O O . ALA A 1 215 ? -4.004 19.455 3.786 1.00 97.12 215 ALA A O 1
ATOM 1734 N N . LYS A 1 216 ? -4.986 18.931 1.832 1.00 97.69 216 LYS A N 1
ATOM 1735 C CA . LYS A 1 216 ? -5.541 20.254 1.530 1.00 97.69 216 LYS A CA 1
ATOM 1736 C C . LYS A 1 216 ? -7.037 20.147 1.322 1.00 97.69 216 LYS A C 1
ATOM 1738 O O . LYS A 1 216 ? -7.495 19.347 0.507 1.00 97.69 216 LYS A O 1
ATOM 1743 N N . HIS A 1 217 ? -7.789 20.986 2.022 1.00 97.69 217 HIS A N 1
ATOM 1744 C CA . HIS A 1 217 ? -9.239 20.991 1.945 1.00 97.69 217 HIS A CA 1
ATOM 1745 C C . HIS A 1 217 ? -9.698 21.244 0.500 1.00 97.69 217 HIS A C 1
ATOM 1747 O O . HIS A 1 217 ? -9.325 22.246 -0.113 1.00 97.69 217 HIS A O 1
ATOM 1753 N N . TYR A 1 218 ? -10.514 20.346 -0.054 1.00 96.44 218 TYR A N 1
ATOM 1754 C CA . TYR A 1 218 ? -10.825 20.329 -1.490 1.00 96.44 218 TYR A CA 1
ATOM 1755 C C . TYR A 1 218 ? -11.527 21.598 -2.006 1.00 96.44 218 TYR A C 1
ATOM 1757 O O . TYR A 1 218 ? -11.430 21.898 -3.195 1.00 96.44 218 TYR A O 1
ATOM 1765 N N . GLN A 1 219 ? -12.219 22.348 -1.136 1.00 95.31 219 GLN A N 1
ATOM 1766 C CA . GLN A 1 219 ? -12.903 23.600 -1.504 1.00 95.31 219 GLN A CA 1
ATOM 1767 C C . GLN A 1 219 ? -12.086 24.854 -1.198 1.00 95.31 219 GLN A C 1
ATOM 1769 O O . GLN A 1 219 ? -12.109 25.798 -1.981 1.00 95.31 219 GLN A O 1
ATOM 1774 N N . THR A 1 220 ? -11.411 24.892 -0.046 1.00 96.88 220 THR A N 1
ATOM 1775 C CA . THR A 1 220 ? -10.762 26.117 0.458 1.00 96.88 220 THR A CA 1
ATOM 1776 C C . THR A 1 220 ? -9.274 26.154 0.121 1.00 96.88 220 THR A C 1
ATOM 1778 O O . THR A 1 220 ? -8.677 27.224 0.093 1.00 96.88 220 THR A O 1
ATOM 1781 N N . GLY A 1 221 ? -8.667 24.998 -0.167 1.00 96.19 221 GLY A N 1
ATOM 1782 C CA . GLY A 1 221 ? -7.234 24.854 -0.412 1.00 96.19 221 GLY A CA 1
ATOM 1783 C C . GLY A 1 221 ? -6.369 24.945 0.848 1.00 96.19 221 GLY A C 1
ATOM 1784 O O . GLY A 1 221 ? -5.149 24.818 0.739 1.00 96.19 221 GLY A O 1
ATOM 1785 N N . GLU A 1 222 ? -6.977 25.146 2.019 1.00 97.69 222 GLU A N 1
ATOM 1786 C CA . GLU A 1 222 ? -6.280 25.233 3.301 1.00 97.69 222 GLU A CA 1
ATOM 1787 C C . GLU A 1 222 ? -5.645 23.892 3.665 1.00 97.69 222 GLU A C 1
ATOM 1789 O O . GLU A 1 222 ? -6.262 22.835 3.512 1.00 97.69 222 GLU A O 1
ATOM 1794 N N . SER A 1 223 ? -4.406 23.936 4.150 1.00 97.62 223 SER A N 1
ATOM 1795 C CA . SER A 1 223 ? -3.733 22.751 4.675 1.00 97.62 223 SER A CA 1
ATOM 1796 C C . SER A 1 223 ? -4.422 22.250 5.941 1.00 97.62 223 SER A C 1
ATOM 1798 O O . SER A 1 223 ? -4.990 23.031 6.707 1.00 97.62 223 SER A O 1
ATOM 1800 N N . ILE A 1 224 ? -4.333 20.944 6.177 1.00 96.00 224 ILE A N 1
ATOM 1801 C CA . ILE A 1 224 ? -4.779 20.336 7.426 1.00 96.00 224 ILE A CA 1
ATOM 1802 C C . ILE A 1 224 ? -4.089 21.014 8.626 1.00 96.00 224 ILE A C 1
ATOM 1804 O O . ILE A 1 224 ? -2.887 21.296 8.556 1.00 96.00 224 ILE A O 1
ATOM 1808 N N . PRO A 1 225 ? -4.812 21.306 9.721 1.00 96.88 225 PRO A N 1
ATOM 1809 C CA . PRO A 1 225 ? -4.196 21.891 10.906 1.00 96.88 225 PRO A CA 1
ATOM 1810 C C . PRO A 1 225 ? -3.097 20.992 11.494 1.00 96.88 225 PRO A C 1
ATOM 1812 O O . PRO A 1 225 ? -3.244 19.769 11.542 1.00 96.88 225 PRO A O 1
ATOM 1815 N N . GLU A 1 226 ? -2.017 21.596 12.003 1.00 96.12 226 GLU A N 1
ATOM 1816 C CA . GLU A 1 226 ? -0.890 20.865 12.616 1.00 96.12 226 GLU A CA 1
ATOM 1817 C C . GLU A 1 226 ? -1.353 19.944 13.751 1.00 96.12 226 GLU A C 1
ATOM 1819 O O . GLU A 1 226 ? -0.906 18.806 13.865 1.00 96.12 226 GLU A O 1
ATOM 1824 N N . GLU A 1 227 ? -2.294 20.412 14.570 1.00 96.12 227 GLU A N 1
ATOM 1825 C CA . GLU A 1 227 ? -2.863 19.629 15.667 1.00 96.12 227 GLU A CA 1
ATOM 1826 C C . GLU A 1 227 ? -3.539 18.339 15.180 1.00 96.12 227 GLU A C 1
ATOM 1828 O O . GLU A 1 227 ? -3.411 17.296 15.818 1.00 96.12 227 GLU A O 1
ATOM 1833 N N . VAL A 1 228 ? -4.198 18.373 14.017 1.00 95.56 228 VAL A N 1
ATOM 1834 C CA . VAL A 1 228 ? -4.858 17.201 13.429 1.00 95.56 228 VAL A CA 1
ATOM 1835 C C . VAL A 1 228 ? 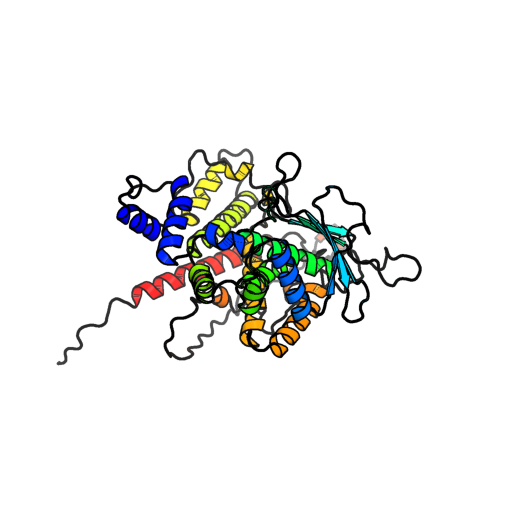-3.818 16.224 12.879 1.00 95.56 228 VAL A C 1
ATOM 1837 O O . VAL A 1 228 ? -3.952 15.015 13.069 1.00 95.56 228 VAL A O 1
ATOM 1840 N N . TYR A 1 229 ? -2.734 16.725 12.278 1.00 96.00 229 TYR A N 1
ATOM 1841 C CA . TYR A 1 229 ? -1.591 15.892 11.892 1.00 96.00 229 TYR A CA 1
ATOM 1842 C C . TYR A 1 229 ? -0.967 15.170 13.096 1.00 96.00 229 TYR A C 1
ATOM 1844 O O . TYR A 1 229 ? -0.739 13.960 13.041 1.00 96.00 229 TYR A O 1
ATOM 1852 N N . LEU A 1 230 ? -0.737 15.873 14.209 1.00 96.12 230 LEU A N 1
ATOM 1853 C CA . LEU A 1 230 ? -0.172 15.265 15.417 1.00 96.12 230 LEU A CA 1
ATOM 1854 C C . LEU A 1 230 ? -1.087 14.178 15.996 1.00 96.12 230 LEU A C 1
ATOM 1856 O O . LEU A 1 230 ? -0.601 13.135 16.438 1.00 96.12 230 LEU A O 1
ATOM 1860 N N . LYS A 1 231 ? -2.409 14.376 15.940 1.00 95.56 231 LYS A N 1
ATOM 1861 C CA . LYS A 1 231 ? -3.383 13.352 16.338 1.00 95.56 231 LYS A CA 1
ATOM 1862 C C . LYS A 1 231 ? -3.364 12.134 15.405 1.00 95.56 231 LYS A C 1
ATOM 1864 O O . LYS A 1 231 ? -3.380 11.002 15.889 1.00 95.56 231 LYS A O 1
ATOM 1869 N N . LEU A 1 232 ? -3.263 12.340 14.086 1.00 93.88 232 LEU A N 1
ATOM 1870 C CA . LEU A 1 232 ? -3.080 11.259 13.106 1.00 93.88 232 LEU A CA 1
ATOM 1871 C C . LEU A 1 232 ? -1.816 10.443 13.394 1.00 93.88 232 LEU A C 1
ATOM 1873 O O . LEU A 1 232 ? -1.858 9.210 13.390 1.00 93.88 232 LEU A O 1
ATOM 1877 N N . LEU A 1 233 ? -0.709 11.123 13.698 1.00 94.00 233 LEU A N 1
ATOM 1878 C CA . LEU A 1 233 ? 0.554 10.484 14.050 1.00 94.00 233 LEU A CA 1
ATOM 1879 C C . LEU A 1 233 ? 0.438 9.685 15.357 1.00 94.00 233 LEU A C 1
ATOM 1881 O O . LEU A 1 233 ? 0.873 8.535 15.413 1.00 94.00 233 LEU A O 1
ATOM 1885 N N . ALA A 1 234 ? -0.208 10.245 16.384 1.00 94.38 234 ALA A N 1
ATOM 1886 C CA . ALA A 1 234 ? -0.460 9.556 17.652 1.00 94.38 234 ALA A CA 1
ATOM 1887 C C . ALA A 1 234 ? -1.352 8.309 17.486 1.00 94.38 234 ALA A C 1
ATOM 1889 O O . ALA A 1 234 ? -1.190 7.322 18.210 1.00 94.38 234 ALA A O 1
ATOM 1890 N N . ALA A 1 235 ? -2.271 8.329 16.516 1.00 94.56 235 ALA A N 1
ATOM 1891 C CA . ALA A 1 235 ? -3.160 7.215 16.209 1.00 94.56 235 ALA A CA 1
ATOM 1892 C C . ALA A 1 235 ? -2.504 6.101 15.371 1.00 94.56 235 ALA A C 1
ATOM 1894 O O . ALA A 1 235 ? -3.096 5.028 15.249 1.00 94.56 235 ALA A O 1
ATOM 1895 N N . ARG A 1 236 ? -1.290 6.300 14.828 1.00 93.19 236 ARG A N 1
ATOM 1896 C CA . ARG A 1 236 ? -0.595 5.333 13.949 1.00 93.19 236 ARG A CA 1
ATOM 1897 C C . ARG A 1 236 ? -0.474 3.933 14.556 1.00 93.19 236 ARG A C 1
ATOM 1899 O O . ARG A 1 236 ? -0.623 2.937 13.859 1.00 93.19 236 ARG A O 1
ATOM 1906 N N . THR A 1 237 ? -0.195 3.840 15.854 1.00 93.19 237 THR A N 1
ATOM 1907 C CA . THR A 1 237 ? 0.023 2.557 16.550 1.00 93.19 237 THR A CA 1
ATOM 1908 C C . THR A 1 237 ? -1.240 2.006 17.212 1.00 93.19 237 THR A C 1
ATOM 1910 O O . THR A 1 237 ? -1.192 0.973 17.890 1.00 93.19 237 THR A O 1
ATOM 1913 N N . PHE A 1 238 ? -2.391 2.662 17.021 1.00 94.75 238 PHE A N 1
ATOM 1914 C CA . PHE A 1 238 ? -3.655 2.214 17.587 1.00 94.75 238 PHE A CA 1
ATOM 1915 C C . PHE A 1 238 ? -3.997 0.807 17.088 1.00 94.75 238 PHE A C 1
ATOM 1917 O O . PHE A 1 238 ? -4.121 0.559 15.893 1.00 94.75 238 PHE A O 1
ATOM 1924 N N . ARG A 1 239 ? -4.149 -0.133 18.028 1.00 95.06 239 ARG A N 1
ATOM 1925 C CA . ARG A 1 239 ? -4.474 -1.546 17.762 1.00 95.06 239 ARG A CA 1
ATOM 1926 C C . ARG A 1 239 ? -3.481 -2.287 16.857 1.00 95.06 239 ARG A C 1
ATOM 1928 O O . ARG A 1 239 ? -3.832 -3.327 16.292 1.00 95.06 239 ARG A O 1
ATOM 1935 N N . ALA A 1 240 ? -2.232 -1.823 16.766 1.00 92.62 240 ALA A N 1
ATOM 1936 C CA . ALA A 1 240 ? -1.185 -2.484 15.981 1.00 92.62 240 ALA A CA 1
ATOM 1937 C C . ALA A 1 240 ? -1.025 -3.975 16.347 1.00 92.62 240 ALA A C 1
ATOM 1939 O O . ALA A 1 240 ? -0.802 -4.811 15.473 1.00 92.62 240 ALA A O 1
ATOM 1940 N N . GLY A 1 241 ? -1.224 -4.335 17.623 1.00 93.88 241 GLY A N 1
ATOM 1941 C CA . GLY A 1 241 ? -1.222 -5.727 18.079 1.00 93.88 241 GLY A CA 1
ATOM 1942 C C . GLY A 1 241 ? -2.333 -6.568 17.442 1.00 93.88 241 GLY A C 1
ATOM 1943 O O . GLY A 1 241 ? -2.055 -7.632 16.893 1.00 93.88 241 GLY A O 1
ATOM 1944 N N . SER A 1 242 ? -3.577 -6.084 17.468 1.00 94.56 242 SER A N 1
ATOM 1945 C CA . SER A 1 242 ? -4.717 -6.770 16.840 1.00 94.56 242 SER A CA 1
ATOM 1946 C C . SER A 1 242 ? -4.567 -6.890 15.320 1.00 94.56 242 SER A C 1
ATOM 1948 O O . SER A 1 242 ? -4.837 -7.952 14.761 1.00 94.56 242 SER A O 1
ATOM 1950 N N . LEU A 1 243 ? -4.112 -5.823 14.654 1.00 93.00 243 LEU A N 1
ATOM 1951 C CA . LEU A 1 243 ? -3.892 -5.808 13.203 1.00 93.00 243 LEU A CA 1
ATOM 1952 C C . LEU A 1 243 ? -2.768 -6.768 12.793 1.00 93.00 243 LEU A C 1
ATOM 1954 O O . LEU A 1 243 ? -2.934 -7.556 11.862 1.00 93.00 243 LEU A O 1
ATOM 1958 N N . SER A 1 244 ? -1.655 -6.765 13.531 1.00 93.94 244 SER A N 1
ATOM 1959 C CA . SER A 1 244 ? -0.545 -7.693 13.306 1.00 93.94 244 SER A CA 1
ATOM 1960 C C . SER A 1 244 ? -0.986 -9.144 13.493 1.00 93.94 244 SER A C 1
ATOM 1962 O O . SER A 1 244 ? -0.767 -9.975 12.611 1.00 93.94 244 SER A O 1
ATOM 1964 N N . LEU A 1 245 ? -1.694 -9.448 14.586 1.00 96.50 245 LEU A N 1
ATOM 1965 C CA . LEU A 1 245 ? -2.148 -10.807 14.871 1.00 96.50 245 LEU A CA 1
ATOM 1966 C C . LEU A 1 245 ? -3.149 -11.320 13.818 1.00 96.50 245 LEU A C 1
ATOM 1968 O O . LEU A 1 245 ? -3.085 -12.487 13.438 1.00 96.50 245 LEU A O 1
ATOM 1972 N N . ARG A 1 246 ? -4.000 -10.440 13.267 1.00 96.62 246 ARG A N 1
ATOM 1973 C CA . ARG A 1 246 ? -4.881 -10.766 12.133 1.00 96.62 246 ARG A CA 1
ATOM 1974 C C . ARG A 1 246 ? -4.093 -11.181 10.885 1.00 96.62 246 ARG A C 1
ATOM 1976 O O . ARG A 1 246 ? -4.433 -12.190 10.275 1.00 96.62 246 ARG A O 1
ATOM 1983 N N . GLN A 1 247 ? -3.027 -10.460 10.528 1.00 96.62 247 GLN A N 1
ATOM 1984 C CA . GLN A 1 247 ? -2.167 -10.847 9.399 1.00 96.62 247 GLN A CA 1
ATOM 1985 C C . GLN A 1 247 ? -1.419 -12.161 9.676 1.00 96.62 247 GLN A C 1
ATOM 1987 O O . GLN A 1 247 ? -1.322 -13.013 8.793 1.00 96.62 247 GLN A O 1
ATOM 1992 N N . ILE A 1 248 ? -0.951 -12.368 10.914 1.00 97.75 248 ILE A N 1
ATOM 1993 C CA . ILE A 1 248 ? -0.301 -13.621 11.331 1.00 97.75 248 ILE A CA 1
ATOM 1994 C C . ILE A 1 248 ? -1.273 -14.801 11.244 1.00 97.75 248 ILE A C 1
ATOM 1996 O O . ILE A 1 248 ? -0.856 -15.878 10.820 1.00 97.75 248 ILE A O 1
ATOM 2000 N N . ARG A 1 249 ? -2.556 -14.626 11.594 1.00 98.00 249 ARG A N 1
ATOM 2001 C CA . ARG A 1 249 ? -3.584 -15.661 11.403 1.00 98.00 249 ARG A CA 1
ATOM 2002 C C . ARG A 1 249 ? -3.668 -16.084 9.943 1.00 98.00 249 ARG A C 1
ATOM 2004 O O . ARG A 1 249 ? -3.603 -17.276 9.674 1.00 98.00 249 ARG A O 1
ATOM 2011 N N . PHE A 1 250 ? -3.801 -15.132 9.020 1.00 98.56 250 PHE A N 1
ATOM 2012 C CA . PHE A 1 250 ? -3.918 -15.438 7.593 1.00 98.56 250 PHE A CA 1
ATOM 2013 C C . PHE A 1 250 ? -2.699 -16.193 7.064 1.00 98.56 250 PHE A C 1
ATOM 2015 O O . PHE A 1 250 ? -2.862 -17.246 6.456 1.00 98.56 250 PHE A O 1
ATOM 2022 N N . ALA A 1 251 ? -1.491 -15.720 7.383 1.00 98.31 251 ALA A N 1
ATOM 2023 C CA . ALA A 1 251 ? -0.250 -16.390 6.998 1.00 98.31 251 ALA A CA 1
ATOM 2024 C C . ALA A 1 251 ? -0.120 -17.791 7.621 1.00 98.31 251 ALA A C 1
ATOM 2026 O O . ALA A 1 251 ? 0.308 -18.737 6.966 1.00 98.31 251 ALA A O 1
ATOM 2027 N N . SER A 1 252 ? -0.506 -17.939 8.892 1.00 98.56 252 SER A N 1
ATOM 2028 C CA . SER A 1 252 ? -0.442 -19.227 9.591 1.00 98.56 252 SER A CA 1
ATOM 2029 C C . SER A 1 252 ? -1.454 -20.222 9.036 1.00 98.56 252 SER A C 1
ATOM 2031 O O . SER A 1 252 ? -1.135 -21.402 8.926 1.00 98.56 252 SER A O 1
ATOM 2033 N N . LEU A 1 253 ? -2.665 -19.766 8.702 1.00 98.56 253 LEU A N 1
ATOM 2034 C CA . LEU A 1 253 ? -3.699 -20.625 8.141 1.00 98.56 253 LEU A CA 1
ATOM 2035 C C . LEU A 1 253 ? -3.321 -21.098 6.740 1.00 98.56 253 LEU A C 1
ATOM 2037 O O . LEU A 1 253 ? -3.407 -22.292 6.480 1.00 98.56 253 LEU A O 1
ATOM 2041 N N . ASP A 1 254 ? -2.854 -20.189 5.886 1.00 98.75 254 ASP A N 1
ATOM 2042 C CA . ASP A 1 254 ? -2.308 -20.516 4.568 1.00 98.75 254 ASP A CA 1
ATOM 2043 C C . ASP A 1 254 ? -1.226 -21.605 4.672 1.00 98.75 254 ASP A C 1
ATOM 2045 O O . ASP A 1 254 ? -1.379 -22.708 4.147 1.00 98.75 254 ASP A O 1
ATOM 2049 N N . LEU A 1 255 ? -0.183 -21.379 5.477 1.00 98.62 255 LEU A N 1
ATOM 2050 C CA . LEU A 1 255 ? 0.872 -22.377 5.655 1.00 98.62 255 LEU A CA 1
ATOM 2051 C C . LEU A 1 255 ? 0.352 -23.709 6.210 1.00 98.62 255 LEU A C 1
ATOM 2053 O O . LEU A 1 255 ? 0.809 -24.763 5.783 1.00 98.62 255 LEU A O 1
ATOM 2057 N N . GLU A 1 256 ? -0.584 -23.710 7.158 1.00 98.56 256 GLU A N 1
ATOM 2058 C CA . GLU A 1 256 ? -1.124 -24.953 7.723 1.00 98.56 256 GLU A CA 1
ATOM 2059 C C . GLU A 1 256 ? -1.964 -25.739 6.704 1.00 98.56 256 GLU A C 1
ATOM 2061 O O . GLU A 1 256 ? -1.826 -26.967 6.640 1.00 98.56 256 GLU A O 1
ATOM 2066 N N . LEU A 1 257 ? -2.749 -25.047 5.868 1.00 98.56 257 LEU A N 1
ATOM 2067 C CA . LEU A 1 257 ? -3.499 -25.639 4.754 1.00 98.56 257 LEU A CA 1
ATOM 2068 C C . LEU A 1 257 ? -2.574 -26.247 3.690 1.00 98.56 257 LEU A C 1
ATOM 2070 O O . LEU A 1 257 ? -2.895 -27.285 3.121 1.00 98.56 257 LEU A O 1
ATOM 2074 N N . HIS A 1 258 ? -1.410 -25.643 3.456 1.00 98.38 258 HIS A N 1
ATOM 2075 C CA . HIS A 1 258 ? -0.459 -26.085 2.432 1.00 98.38 258 HIS A CA 1
ATOM 2076 C C . HIS A 1 258 ? 0.684 -26.973 2.962 1.00 98.38 258 HIS A C 1
ATOM 2078 O O . HIS A 1 258 ? 1.589 -27.324 2.205 1.00 98.38 258 HIS A O 1
ATOM 2084 N N . THR A 1 259 ? 0.671 -27.357 4.246 1.00 97.75 259 THR A N 1
ATOM 2085 C CA . THR A 1 259 ? 1.723 -28.218 4.830 1.00 97.75 259 THR A CA 1
ATOM 2086 C C . THR A 1 259 ? 1.204 -29.433 5.585 1.00 97.75 259 THR A C 1
ATOM 2088 O O . THR A 1 259 ? 1.753 -30.520 5.417 1.00 97.75 259 THR A O 1
ATOM 2091 N N . LYS A 1 260 ? 0.200 -29.270 6.453 1.00 97.69 260 LYS A N 1
ATOM 2092 C CA . LYS A 1 260 ? -0.271 -30.351 7.337 1.00 97.69 260 LYS A CA 1
ATOM 2093 C C . LYS A 1 260 ? -1.650 -30.863 6.976 1.00 97.69 260 LYS A C 1
ATOM 2095 O O . LYS A 1 260 ? -1.949 -32.016 7.270 1.00 97.69 260 LYS A O 1
ATOM 2100 N N . TYR A 1 261 ? -2.488 -29.997 6.419 1.00 98.25 261 TYR A N 1
ATOM 2101 C CA . TYR A 1 261 ? -3.826 -30.371 6.007 1.00 98.25 261 TYR A CA 1
ATOM 2102 C C . TYR A 1 261 ? -3.768 -31.405 4.878 1.00 98.25 261 TYR A C 1
ATOM 2104 O O . TYR A 1 261 ? -2.988 -31.272 3.936 1.00 98.25 261 TYR A O 1
ATOM 2112 N N . ILE A 1 262 ? -4.598 -32.440 4.988 1.00 97.81 262 ILE A N 1
ATOM 2113 C CA . ILE A 1 262 ? -4.753 -33.474 3.966 1.00 97.81 262 ILE A CA 1
ATOM 2114 C C . ILE A 1 262 ? -6.190 -33.364 3.446 1.00 97.81 262 ILE A C 1
ATOM 2116 O O . ILE A 1 262 ? -7.118 -33.648 4.211 1.00 97.81 262 ILE A O 1
ATOM 2120 N N . PRO A 1 263 ? -6.390 -32.952 2.180 1.00 96.56 263 PRO A N 1
ATOM 2121 C CA . PRO A 1 263 ? -7.712 -32.932 1.561 1.00 96.56 263 PRO A CA 1
ATOM 2122 C C . PRO A 1 263 ? -8.389 -34.310 1.610 1.00 96.56 263 PRO A C 1
ATOM 2124 O O . PRO A 1 263 ? -7.713 -35.336 1.668 1.00 96.56 263 PRO A O 1
ATOM 2127 N N . ASP A 1 264 ? -9.723 -34.330 1.603 1.00 94.75 264 ASP A N 1
ATOM 2128 C CA . ASP A 1 264 ? -10.569 -35.539 1.664 1.00 94.75 264 ASP A CA 1
ATOM 2129 C C . ASP A 1 264 ? -10.442 -36.386 2.951 1.00 94.75 264 ASP A C 1
ATOM 2131 O O . ASP A 1 264 ? -11.047 -37.455 3.072 1.00 94.75 264 ASP A O 1
ATOM 2135 N N . GLY A 1 265 ? -9.686 -35.905 3.943 1.00 95.75 265 GLY A N 1
ATOM 2136 C CA . GLY A 1 265 ? -9.671 -36.450 5.298 1.00 95.75 265 GLY A CA 1
ATOM 2137 C C . GLY A 1 265 ? -10.914 -36.068 6.123 1.00 95.75 265 GLY A C 1
ATOM 2138 O O . GLY A 1 265 ? -11.804 -35.365 5.647 1.00 95.75 265 GLY A O 1
ATOM 2139 N N . PRO A 1 266 ? -10.988 -36.506 7.396 1.00 97.06 266 PRO A N 1
ATOM 2140 C CA . PRO A 1 266 ? -12.107 -36.174 8.281 1.00 97.06 266 PRO A CA 1
ATOM 2141 C C . PRO A 1 266 ? -12.079 -34.727 8.809 1.00 97.06 266 PRO A C 1
ATOM 2143 O O . PRO A 1 266 ? -13.095 -34.256 9.308 1.00 97.06 266 PRO A O 1
ATOM 2146 N N . GLU A 1 267 ? -10.930 -34.042 8.748 1.00 97.88 267 GLU A N 1
ATOM 2147 C CA . GLU A 1 267 ? -10.779 -32.632 9.143 1.00 97.88 267 GLU A CA 1
ATOM 2148 C C . GLU A 1 267 ? -11.214 -31.729 7.976 1.00 97.88 267 GLU A C 1
ATOM 2150 O O . GLU A 1 267 ? -10.778 -31.913 6.838 1.00 97.88 267 GLU A O 1
ATOM 2155 N N . SER A 1 268 ? -12.067 -30.741 8.238 1.00 98.19 268 SER A N 1
ATOM 2156 C CA . SER A 1 268 ? -12.424 -29.715 7.255 1.00 98.19 268 SER A CA 1
ATOM 2157 C C . SER A 1 268 ? -11.436 -28.544 7.282 1.00 98.19 268 SER A C 1
ATOM 2159 O O . SER A 1 268 ? -10.760 -28.294 8.280 1.00 98.19 268 SER A O 1
ATOM 2161 N N . VAL A 1 269 ? -11.401 -27.741 6.216 1.00 98.12 269 VAL A N 1
ATOM 2162 C CA . VAL A 1 269 ? -10.615 -26.489 6.196 1.00 98.12 269 VAL A CA 1
ATOM 2163 C C . VAL A 1 269 ? -11.027 -25.507 7.306 1.00 98.12 269 VAL A C 1
ATOM 2165 O O . VAL A 1 269 ? -10.207 -24.721 7.776 1.00 98.12 269 VAL A O 1
ATOM 2168 N N . TYR A 1 270 ? -12.279 -25.575 7.771 1.00 98.31 270 TYR A N 1
ATOM 2169 C CA . TYR A 1 270 ? -12.786 -24.747 8.868 1.00 98.31 270 TYR A CA 1
ATOM 2170 C C . TYR A 1 270 ? -12.335 -25.265 10.241 1.00 98.31 270 TYR A C 1
ATOM 2172 O O . TYR A 1 270 ? -12.128 -24.471 11.157 1.00 98.31 270 TYR A O 1
ATOM 2180 N N . ASP A 1 271 ? -12.099 -26.573 10.385 1.00 98.12 271 ASP A N 1
ATOM 2181 C CA . ASP A 1 271 ? -11.477 -27.135 11.590 1.00 98.12 271 ASP A CA 1
ATOM 2182 C C . ASP A 1 271 ? -10.018 -26.675 11.714 1.00 98.12 271 ASP A C 1
ATOM 2184 O O . ASP A 1 271 ? -9.568 -26.297 12.803 1.00 98.12 271 ASP A O 1
ATOM 2188 N N . VAL A 1 272 ? -9.299 -26.617 10.585 1.00 98.38 272 VAL A N 1
ATOM 2189 C CA . VAL A 1 272 ? -7.947 -26.042 10.522 1.00 98.38 272 VAL A CA 1
ATOM 2190 C C . VAL A 1 272 ? -7.970 -24.570 10.937 1.00 98.38 272 VAL A C 1
ATOM 2192 O O . VAL A 1 272 ? -7.167 -24.171 11.785 1.00 98.38 272 VAL A O 1
ATOM 2195 N N . ASP A 1 273 ? -8.906 -23.774 10.409 1.00 98.31 273 ASP A N 1
ATOM 2196 C CA . ASP A 1 273 ? -9.070 -22.367 10.794 1.00 98.31 273 ASP A CA 1
ATOM 2197 C C . ASP A 1 273 ? -9.312 -22.203 12.300 1.00 98.31 273 ASP A C 1
ATOM 2199 O O . ASP A 1 273 ? -8.588 -21.466 12.977 1.00 98.31 273 ASP A O 1
ATOM 2203 N N . GLN A 1 274 ? -10.256 -22.958 12.863 1.00 97.94 274 GLN A N 1
ATOM 2204 C CA . GLN A 1 274 ? -10.536 -22.933 14.298 1.00 97.94 274 GLN A CA 1
ATOM 2205 C C . GLN A 1 274 ? -9.297 -23.305 15.125 1.00 97.94 274 GLN A C 1
ATOM 2207 O O . GLN A 1 274 ? -8.983 -22.656 16.127 1.00 97.94 274 GLN A O 1
ATOM 2212 N N . ARG A 1 275 ? -8.540 -24.325 14.705 1.00 97.81 275 ARG A N 1
ATOM 2213 C CA . ARG A 1 275 ? -7.312 -24.765 15.383 1.00 97.81 275 ARG A CA 1
ATOM 2214 C C . ARG A 1 275 ? -6.214 -23.700 15.352 1.00 97.81 275 ARG A C 1
ATOM 2216 O O . ARG A 1 275 ? -5.575 -23.471 16.382 1.00 97.81 275 ARG A O 1
ATOM 2223 N N . VAL A 1 276 ? -5.973 -23.072 14.202 1.00 98.19 276 VAL A N 1
ATOM 2224 C CA . VAL A 1 276 ? -4.960 -22.013 14.034 1.00 98.19 276 VAL A CA 1
ATOM 2225 C C . VAL A 1 276 ? -5.356 -20.753 14.804 1.00 98.19 276 VAL A C 1
ATOM 2227 O O . VAL A 1 276 ? -4.521 -20.142 15.485 1.00 98.19 276 VAL A O 1
ATOM 2230 N N . SER A 1 277 ? -6.641 -20.404 14.776 1.00 97.62 277 S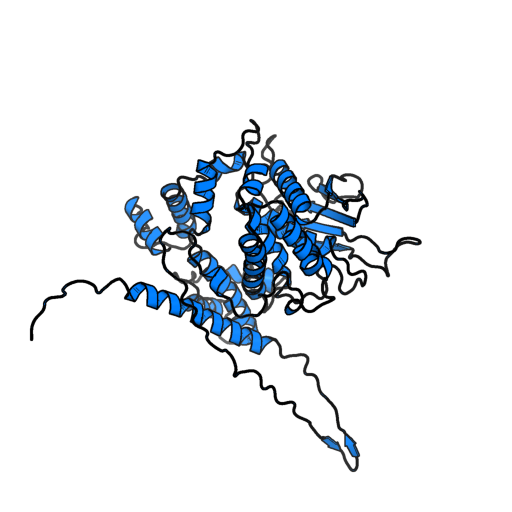ER A N 1
ATOM 2231 C CA . SER A 1 277 ? -7.180 -19.206 15.416 1.00 97.62 277 SER A CA 1
ATOM 2232 C C . SER A 1 277 ? -7.036 -19.220 16.941 1.00 97.62 277 SER A C 1
ATOM 2234 O O . SER A 1 277 ? -6.822 -18.165 17.530 1.00 97.62 277 SER A O 1
ATOM 2236 N N . ARG A 1 278 ? -6.974 -20.391 17.598 1.00 96.69 278 ARG A N 1
ATOM 2237 C CA . ARG A 1 278 ? -6.702 -20.498 19.055 1.00 96.69 278 ARG A CA 1
ATOM 2238 C C . ARG A 1 278 ? -5.412 -19.812 19.517 1.00 96.69 278 ARG A C 1
ATOM 2240 O O . ARG A 1 278 ? -5.303 -19.461 20.686 1.00 96.69 278 ARG A O 1
ATOM 2247 N N . LYS A 1 279 ? -4.412 -19.687 18.638 1.00 96.38 279 LYS A N 1
ATOM 2248 C CA . LYS A 1 279 ? -3.127 -19.026 18.942 1.00 96.38 279 LYS A CA 1
ATOM 2249 C C . LYS A 1 279 ? -2.966 -17.671 18.258 1.00 96.38 279 LYS A C 1
ATOM 2251 O O . LYS A 1 279 ? -2.018 -16.954 18.560 1.00 96.38 279 LYS A O 1
ATOM 2256 N N . THR A 1 280 ? -3.843 -17.351 17.312 1.00 96.88 280 THR A N 1
ATOM 2257 C CA . THR A 1 280 ? -3.705 -16.196 16.412 1.00 96.88 280 THR A CA 1
ATOM 2258 C C . THR A 1 280 ? -4.924 -15.273 16.445 1.00 96.88 280 THR A C 1
ATOM 2260 O O . THR A 1 280 ? -5.015 -14.329 15.670 1.00 96.88 280 THR A O 1
ATOM 2263 N N . GLN A 1 281 ? -5.853 -15.500 17.372 1.00 94.88 281 GLN A N 1
ATOM 2264 C CA . GLN A 1 281 ? -6.943 -14.595 17.706 1.00 94.88 281 GLN A CA 1
ATOM 2265 C C . GLN A 1 281 ? -7.238 -14.660 19.200 1.00 94.88 281 GLN A C 1
ATOM 2267 O O . GLN A 1 281 ? -7.013 -15.670 19.862 1.00 94.88 281 GLN A O 1
ATOM 2272 N N . VAL A 1 282 ? -7.757 -13.554 19.724 1.00 94.81 282 VAL A N 1
ATOM 2273 C CA . VAL A 1 282 ? -8.176 -13.433 21.127 1.00 94.81 282 VAL A CA 1
ATOM 2274 C C . VAL A 1 282 ? -9.657 -13.763 21.332 1.00 94.81 282 VAL A C 1
ATOM 2276 O O . VAL A 1 282 ? -10.058 -14.078 22.447 1.00 94.81 282 VAL A O 1
ATOM 2279 N N . ILE A 1 283 ? -10.457 -13.718 20.262 1.00 92.06 283 ILE A N 1
ATOM 2280 C CA . ILE A 1 283 ? -11.854 -14.161 20.224 1.00 92.06 283 ILE A CA 1
ATOM 2281 C C . ILE A 1 283 ? -11.935 -15.242 19.136 1.00 92.06 283 ILE A C 1
ATOM 2283 O O . ILE A 1 283 ? -11.504 -14.960 18.015 1.00 92.06 283 ILE A O 1
ATOM 2287 N N . PRO A 1 284 ? -12.434 -16.458 19.433 1.00 92.62 284 PRO A N 1
ATOM 2288 C CA . PRO A 1 284 ? -12.555 -17.522 18.437 1.00 92.62 284 PRO A CA 1
ATOM 2289 C C . PRO A 1 284 ? -13.432 -17.109 17.243 1.00 92.62 284 PRO A C 1
ATOM 2291 O O . PRO A 1 284 ? -14.420 -16.399 17.458 1.00 92.62 284 PRO A O 1
ATOM 2294 N N . PRO A 1 285 ? -13.136 -17.567 16.012 1.00 95.88 285 PRO A N 1
ATOM 2295 C CA . PRO A 1 285 ? -14.030 -17.401 14.872 1.00 95.88 285 PRO A CA 1
ATOM 2296 C C . PRO A 1 285 ? -15.408 -17.998 15.149 1.00 95.88 285 PRO A C 1
ATOM 2298 O O . PRO A 1 285 ? -15.540 -18.998 15.865 1.00 95.88 285 PRO A O 1
ATOM 2301 N N . LEU A 1 286 ? -16.432 -17.417 14.530 1.00 97.38 286 LEU A N 1
ATOM 2302 C CA . LEU A 1 286 ? -17.774 -17.989 14.550 1.00 97.38 286 LEU A CA 1
ATOM 2303 C C . LEU A 1 286 ? -17.775 -19.368 13.860 1.00 97.38 286 LEU A C 1
ATOM 2305 O O . LEU A 1 286 ? -17.050 -19.556 12.881 1.00 97.38 286 LEU A O 1
ATOM 2309 N N . PRO A 1 287 ? -18.596 -20.337 14.303 1.00 96.69 287 PRO A N 1
ATOM 2310 C CA . PRO A 1 287 ? -18.798 -21.592 13.570 1.00 96.69 287 PRO A CA 1
ATOM 2311 C C . PRO A 1 287 ? -19.258 -21.381 12.116 1.00 96.69 287 PRO A C 1
ATOM 2313 O O . PRO A 1 287 ? -18.994 -22.207 11.238 1.00 96.69 287 PRO A O 1
ATOM 2316 N N . GLU A 1 288 ? -19.927 -20.260 11.850 1.00 98.06 288 GLU A N 1
ATOM 2317 C CA . GLU A 1 288 ? -20.410 -19.824 10.542 1.00 98.06 288 GLU A CA 1
ATOM 2318 C C . GLU A 1 288 ? -19.355 -19.063 9.723 1.00 98.06 288 GLU A C 1
ATOM 2320 O O . GLU A 1 288 ? -19.640 -18.696 8.586 1.00 98.06 288 GLU A O 1
ATOM 2325 N N . ASP A 1 289 ? -18.148 -18.819 10.250 1.00 97.94 289 ASP A N 1
ATOM 2326 C CA . ASP A 1 289 ? -17.096 -18.094 9.528 1.00 97.94 289 ASP A CA 1
ATOM 2327 C C . ASP A 1 289 ? -16.685 -18.860 8.256 1.00 97.94 289 ASP A C 1
ATOM 2329 O O . ASP A 1 289 ? -16.302 -20.033 8.293 1.00 97.94 289 ASP A O 1
ATOM 2333 N N . ARG A 1 290 ? -16.805 -18.199 7.102 1.00 98.19 290 ARG A N 1
ATOM 2334 C CA . ARG A 1 290 ? -16.438 -18.726 5.779 1.00 98.19 290 ARG A CA 1
ATOM 2335 C C . ARG A 1 290 ? -15.445 -17.820 5.058 1.00 98.19 290 ARG A C 1
ATOM 2337 O O . ARG A 1 290 ? -15.412 -17.824 3.830 1.00 98.19 290 ARG A O 1
ATOM 2344 N N . PHE A 1 291 ? -14.623 -17.056 5.780 1.00 97.62 291 PHE A N 1
ATOM 2345 C CA . PHE A 1 291 ? -13.706 -16.092 5.164 1.00 97.62 291 PHE A CA 1
ATOM 2346 C C . PHE A 1 291 ? -12.754 -16.734 4.139 1.00 97.62 291 PHE A C 1
ATOM 2348 O O . PHE A 1 291 ? -12.381 -16.080 3.169 1.00 97.62 291 PHE A O 1
ATOM 2355 N N . LEU A 1 292 ? -12.406 -18.019 4.312 1.00 97.88 292 LEU A N 1
ATOM 2356 C CA . LEU A 1 292 ? -11.614 -18.793 3.350 1.00 97.88 292 LEU A CA 1
ATOM 2357 C C . LEU A 1 292 ? -12.217 -18.779 1.938 1.00 97.88 292 LEU A C 1
ATOM 2359 O O . LEU A 1 292 ? -11.473 -18.701 0.967 1.00 97.88 292 LEU A O 1
ATOM 2363 N N . CYS A 1 293 ? -13.547 -18.781 1.810 1.00 97.81 293 CYS A N 1
ATOM 2364 C CA . CYS A 1 293 ? -14.225 -18.725 0.513 1.00 97.81 293 CYS A CA 1
ATOM 2365 C C . CYS A 1 293 ? -14.019 -17.385 -0.215 1.00 97.81 293 CYS A C 1
ATOM 2367 O O . CYS A 1 293 ? -14.217 -17.319 -1.423 1.00 97.81 293 CYS A O 1
ATOM 2369 N N . GLY A 1 294 ? -13.633 -16.328 0.509 1.00 95.38 294 GLY A N 1
ATOM 2370 C CA . GLY A 1 294 ? -13.242 -15.030 -0.045 1.00 95.38 294 GLY A CA 1
ATOM 2371 C C . GLY A 1 294 ? -11.731 -14.788 -0.022 1.00 95.38 294 GLY A C 1
ATOM 2372 O O . GLY A 1 294 ? -11.285 -13.687 -0.341 1.00 95.38 294 GLY A O 1
ATOM 2373 N N . PHE A 1 295 ? -10.911 -15.774 0.368 1.00 97.19 295 PHE A N 1
ATOM 2374 C CA . PHE A 1 295 ? -9.470 -15.579 0.523 1.00 97.19 295 PHE A CA 1
ATOM 2375 C C . PHE A 1 295 ? -8.721 -15.723 -0.813 1.00 97.19 295 PHE A C 1
ATOM 2377 O O . PHE A 1 295 ? -7.880 -16.600 -1.010 1.00 97.19 295 PHE A O 1
ATOM 2384 N N . ASN A 1 296 ? -9.025 -14.813 -1.742 1.00 95.19 296 ASN A N 1
ATOM 2385 C CA . ASN A 1 296 ? -8.540 -14.845 -3.124 1.00 95.19 296 ASN A CA 1
ATOM 2386 C C . ASN A 1 296 ? -7.012 -14.859 -3.248 1.00 95.19 296 ASN A C 1
ATOM 2388 O O . ASN A 1 296 ? -6.498 -15.414 -4.211 1.00 95.19 296 ASN A O 1
ATOM 2392 N N . HIS A 1 297 ? -6.282 -14.305 -2.277 1.00 95.56 297 HIS A N 1
ATOM 2393 C CA . HIS A 1 297 ? -4.818 -14.263 -2.298 1.00 95.56 297 HIS A CA 1
ATOM 2394 C C . HIS A 1 297 ? -4.191 -15.654 -2.474 1.00 95.56 297 HIS A C 1
ATOM 2396 O O . HIS A 1 297 ? -3.243 -15.791 -3.247 1.00 95.56 297 HIS A O 1
ATOM 2402 N N . ILE A 1 298 ? -4.733 -16.672 -1.792 1.00 97.56 298 ILE A N 1
ATOM 2403 C CA . ILE A 1 298 ? -4.148 -18.021 -1.753 1.00 97.56 298 ILE A CA 1
ATOM 2404 C C . ILE A 1 298 ? -4.854 -19.016 -2.682 1.00 97.56 298 ILE A C 1
ATOM 2406 O O . ILE A 1 298 ? -4.270 -20.029 -3.048 1.00 97.56 298 ILE A O 1
ATOM 2410 N N . PHE A 1 299 ? -6.095 -18.733 -3.095 1.00 97.31 299 PHE A N 1
ATOM 2411 C CA . PHE A 1 299 ? -6.871 -19.630 -3.967 1.00 97.31 299 PHE A CA 1
ATOM 2412 C C . PHE A 1 299 ? -6.995 -19.149 -5.418 1.00 97.31 299 PHE A C 1
ATOM 2414 O O . PHE A 1 299 ? -7.257 -19.955 -6.307 1.00 97.31 299 PHE A O 1
ATOM 2421 N N . ALA A 1 300 ? -6.812 -17.852 -5.672 1.00 94.69 300 ALA A N 1
ATOM 2422 C CA . ALA A 1 300 ? -6.975 -17.225 -6.986 1.00 94.69 300 ALA A CA 1
ATOM 2423 C C . ALA A 1 300 ? -5.920 -16.128 -7.247 1.00 94.69 300 ALA A C 1
ATOM 2425 O O . ALA A 1 300 ? -6.142 -15.214 -8.044 1.00 94.69 300 ALA A O 1
ATOM 2426 N N . GLY A 1 301 ? -4.782 -16.204 -6.554 1.00 92.38 301 GLY A N 1
ATOM 2427 C CA . GLY A 1 301 ? -3.688 -15.239 -6.604 1.00 92.38 301 GLY A CA 1
ATOM 2428 C C . GLY A 1 301 ? -2.328 -15.912 -6.416 1.00 92.38 301 GLY A C 1
ATOM 2429 O O . GLY A 1 301 ? -2.230 -17.136 -6.361 1.00 92.38 301 GLY A O 1
ATOM 2430 N N . GLY A 1 302 ? -1.269 -15.106 -6.333 1.00 92.44 302 GLY A N 1
ATOM 2431 C CA . GLY A 1 302 ? 0.112 -15.594 -6.249 1.00 92.44 302 GLY A CA 1
ATOM 2432 C C . GLY A 1 302 ? 0.589 -16.013 -4.854 1.00 92.44 302 GLY A C 1
ATOM 2433 O O . GLY A 1 302 ? 1.751 -16.370 -4.712 1.00 92.44 302 GLY A O 1
ATOM 2434 N N . TYR A 1 303 ? -0.262 -15.971 -3.820 1.00 97.31 303 TYR A N 1
ATOM 2435 C CA . TYR A 1 303 ? 0.168 -16.103 -2.418 1.00 97.31 303 TYR A CA 1
ATOM 2436 C C . TYR A 1 303 ? -0.125 -17.476 -1.797 1.00 97.31 303 TYR A C 1
ATOM 2438 O O . TYR A 1 303 ? -0.081 -17.600 -0.576 1.00 97.31 303 TYR A O 1
ATOM 2446 N N . ALA A 1 304 ? -0.435 -18.505 -2.589 1.00 98.19 304 ALA A N 1
ATOM 2447 C CA . ALA A 1 304 ? -0.617 -19.864 -2.072 1.00 98.19 304 ALA A CA 1
ATOM 2448 C C . ALA A 1 304 ? 0.664 -20.359 -1.375 1.00 98.19 304 ALA A C 1
ATOM 2450 O O . ALA A 1 304 ? 1.732 -20.366 -1.989 1.00 98.19 304 ALA A O 1
ATOM 2451 N N . ALA A 1 305 ? 0.565 -20.770 -0.106 1.00 98.06 305 ALA A N 1
ATOM 2452 C CA . ALA A 1 305 ? 1.711 -21.070 0.761 1.00 98.06 305 ALA A CA 1
ATOM 2453 C C . ALA A 1 305 ? 2.727 -19.912 0.887 1.00 98.06 305 ALA A C 1
ATOM 2455 O O . ALA A 1 305 ? 3.917 -20.135 1.128 1.00 98.06 305 ALA A O 1
ATOM 2456 N N . GLY A 1 306 ? 2.261 -18.677 0.710 1.00 97.31 306 GLY A N 1
ATOM 2457 C CA . GLY A 1 306 ? 3.074 -17.480 0.542 1.00 97.31 306 GLY A CA 1
ATOM 2458 C C . GLY A 1 306 ? 2.457 -16.220 1.143 1.00 97.31 306 GLY A C 1
ATOM 2459 O O . GLY A 1 306 ? 3.052 -15.157 1.039 1.00 97.31 306 GLY A O 1
ATOM 2460 N N . TYR A 1 30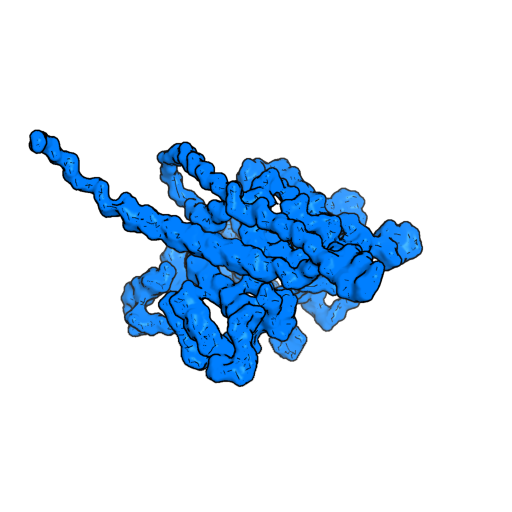7 ? 1.309 -16.273 1.828 1.00 98.12 307 TYR A N 1
ATOM 2461 C CA . TYR A 1 307 ? 0.722 -15.062 2.424 1.00 98.12 307 TYR A CA 1
ATOM 2462 C C . TYR A 1 307 ? 1.616 -14.453 3.523 1.00 98.12 307 TYR A C 1
ATOM 2464 O O . TYR A 1 307 ? 1.514 -13.269 3.849 1.00 98.12 307 TYR A O 1
ATOM 2472 N N . TYR A 1 308 ? 2.551 -15.238 4.072 1.00 97.00 308 TYR A N 1
ATOM 2473 C CA . TYR A 1 308 ? 3.588 -14.733 4.975 1.00 97.00 308 TYR A CA 1
ATOM 2474 C C . TYR A 1 308 ? 4.500 -13.676 4.319 1.00 97.00 308 TYR A C 1
ATOM 2476 O O . TYR A 1 308 ? 5.089 -12.882 5.057 1.00 97.00 308 TYR A O 1
ATOM 2484 N N . SER A 1 309 ? 4.570 -13.617 2.979 1.00 94.69 309 SER A N 1
ATOM 2485 C CA . SER A 1 309 ? 5.330 -12.625 2.208 1.00 94.69 309 SER A CA 1
ATOM 2486 C C . SER A 1 309 ? 5.067 -11.195 2.667 1.00 94.69 309 SER A C 1
ATOM 2488 O O . SER A 1 309 ? 6.014 -10.435 2.826 1.00 94.69 309 SER A O 1
ATOM 2490 N N . TYR A 1 310 ? 3.818 -10.843 2.995 1.00 93.69 310 TYR A N 1
ATOM 2491 C CA . TYR A 1 310 ? 3.490 -9.506 3.499 1.00 93.69 310 TYR A CA 1
ATOM 2492 C C . TYR A 1 310 ? 4.240 -9.153 4.784 1.00 93.69 310 TYR A C 1
ATOM 2494 O O . TYR A 1 310 ? 4.730 -8.040 4.922 1.00 93.69 310 TYR A O 1
ATOM 2502 N N . LYS A 1 311 ? 4.317 -10.073 5.756 1.00 93.81 311 LYS A N 1
ATOM 2503 C CA . LYS A 1 311 ? 5.020 -9.815 7.025 1.00 93.81 311 LYS A CA 1
ATOM 2504 C C . LYS A 1 311 ? 6.528 -9.980 6.897 1.00 93.81 311 LYS A C 1
ATOM 2506 O O . LYS A 1 311 ? 7.266 -9.338 7.636 1.00 93.81 311 LYS A O 1
ATOM 2511 N N . TRP A 1 312 ? 6.981 -10.821 5.976 1.00 92.31 312 TRP A N 1
ATOM 2512 C CA . TRP A 1 312 ? 8.398 -10.962 5.671 1.00 92.31 312 TRP A CA 1
ATOM 2513 C C . TRP A 1 312 ? 8.959 -9.688 5.036 1.00 92.31 312 TRP A C 1
ATOM 2515 O O . TRP A 1 312 ? 9.921 -9.119 5.547 1.00 92.31 312 TRP A O 1
ATOM 2525 N N . ALA A 1 313 ? 8.309 -9.191 3.986 1.00 90.81 313 ALA A N 1
ATOM 2526 C CA . ALA A 1 313 ? 8.686 -7.952 3.329 1.00 90.81 313 ALA A CA 1
ATOM 2527 C C . ALA A 1 313 ? 8.501 -6.720 4.222 1.00 90.81 313 ALA A C 1
ATOM 2529 O O . ALA A 1 313 ? 9.285 -5.786 4.100 1.00 90.81 313 ALA A O 1
ATOM 2530 N N . GLU A 1 314 ? 7.548 -6.730 5.163 1.00 89.06 314 GLU A N 1
ATOM 2531 C CA . GLU A 1 314 ? 7.343 -5.610 6.097 1.00 89.06 314 GLU A CA 1
ATOM 2532 C C . GLU A 1 314 ? 8.569 -5.392 6.991 1.00 89.06 314 GLU A C 1
ATOM 2534 O O . GLU A 1 314 ? 8.907 -4.261 7.329 1.00 89.06 314 GLU A O 1
ATOM 2539 N N . VAL A 1 315 ? 9.287 -6.464 7.347 1.00 88.62 315 VAL A N 1
ATOM 2540 C CA . VAL A 1 315 ? 10.579 -6.348 8.042 1.00 88.62 315 VAL A CA 1
ATOM 2541 C C . VAL A 1 315 ? 11.595 -5.625 7.161 1.00 88.62 315 VAL A C 1
ATOM 2543 O O . VAL A 1 315 ? 12.277 -4.717 7.631 1.00 88.62 315 VAL A O 1
ATOM 2546 N N . LEU A 1 316 ? 11.677 -5.998 5.883 1.00 88.62 316 LEU A N 1
ATOM 2547 C CA . LEU A 1 316 ? 12.630 -5.410 4.945 1.00 88.62 316 LEU A CA 1
ATOM 2548 C C . LEU A 1 316 ? 12.291 -3.950 4.617 1.00 88.62 316 LEU A C 1
ATOM 2550 O O . LEU A 1 316 ? 13.186 -3.118 4.502 1.00 88.62 316 LEU A O 1
ATOM 2554 N N . SER A 1 317 ? 11.007 -3.627 4.467 1.00 90.81 317 SER A N 1
ATOM 2555 C CA . SER A 1 317 ? 10.542 -2.282 4.134 1.00 90.81 317 SER A CA 1
ATOM 2556 C C . SER A 1 317 ? 10.682 -1.323 5.316 1.00 90.81 317 SER A C 1
ATOM 2558 O O . SER A 1 317 ? 11.099 -0.181 5.117 1.00 90.81 317 SER A O 1
ATOM 2560 N N . ALA A 1 318 ? 10.430 -1.785 6.546 1.00 87.31 318 ALA A N 1
ATOM 2561 C CA . ALA A 1 318 ? 10.687 -1.014 7.758 1.00 87.31 318 ALA A CA 1
ATOM 2562 C C . ALA A 1 318 ? 12.188 -0.749 7.963 1.00 87.31 318 ALA A C 1
ATOM 2564 O O . ALA A 1 318 ? 12.570 0.381 8.265 1.00 87.31 318 ALA A O 1
ATOM 2565 N N . ASP A 1 319 ? 13.045 -1.753 7.741 1.00 86.56 319 ASP A N 1
ATOM 2566 C CA . ASP A 1 319 ? 14.506 -1.590 7.769 1.00 86.56 319 ASP A CA 1
ATOM 2567 C C . ASP A 1 319 ? 14.982 -0.620 6.673 1.00 86.56 319 ASP A C 1
ATOM 2569 O O . ASP A 1 319 ? 15.743 0.309 6.943 1.00 86.56 319 ASP A O 1
ATOM 2573 N N . ALA A 1 320 ? 14.455 -0.738 5.451 1.00 90.75 320 ALA A N 1
ATOM 2574 C CA . ALA A 1 320 ? 14.753 0.201 4.373 1.00 90.75 320 ALA A CA 1
ATOM 2575 C C . ALA A 1 320 ? 14.302 1.636 4.698 1.00 90.75 320 ALA A C 1
ATOM 2577 O O . ALA A 1 320 ? 15.016 2.584 4.370 1.00 90.75 320 ALA A O 1
ATOM 2578 N N . PHE A 1 321 ? 13.153 1.818 5.357 1.00 93.94 321 PHE A N 1
ATOM 2579 C CA . PHE A 1 321 ? 12.696 3.136 5.801 1.00 93.94 321 PHE A CA 1
ATOM 2580 C C . PHE A 1 321 ? 13.560 3.692 6.941 1.00 93.94 321 PHE A C 1
ATOM 2582 O O . PHE A 1 321 ? 13.861 4.883 6.942 1.00 93.94 321 PHE A O 1
ATOM 2589 N N . SER A 1 322 ? 14.047 2.840 7.851 1.00 90.75 322 SER A N 1
ATOM 2590 C CA . SER A 1 322 ? 14.965 3.248 8.926 1.00 90.75 322 SER A CA 1
ATOM 2591 C C . SER A 1 322 ? 16.247 3.898 8.394 1.00 90.75 322 SER A C 1
ATOM 2593 O O . SER A 1 322 ? 16.759 4.832 9.000 1.00 90.75 322 SER A O 1
ATOM 2595 N N . ALA A 1 323 ? 16.694 3.520 7.190 1.00 90.94 323 ALA A N 1
ATOM 2596 C CA . ALA A 1 323 ? 17.812 4.171 6.507 1.00 90.94 323 ALA A CA 1
ATOM 2597 C C . ALA A 1 323 ? 17.586 5.678 6.288 1.00 90.94 323 ALA A C 1
ATOM 2599 O O . ALA A 1 323 ? 18.527 6.467 6.359 1.00 90.94 323 ALA A O 1
ATOM 2600 N N . PHE A 1 324 ? 16.342 6.079 6.006 1.00 95.00 324 PHE A N 1
ATOM 2601 C CA . PHE A 1 324 ? 15.959 7.484 5.853 1.00 95.00 324 PHE A CA 1
ATOM 2602 C C . PHE A 1 324 ? 15.869 8.190 7.206 1.00 95.00 324 PHE A C 1
ATOM 2604 O O . PHE A 1 324 ? 16.194 9.370 7.304 1.00 95.00 324 PHE A O 1
ATOM 2611 N N . GLU A 1 325 ? 15.459 7.469 8.250 1.00 92.38 325 GLU A N 1
ATOM 2612 C CA . GLU A 1 325 ? 15.416 7.979 9.622 1.00 92.38 325 GLU A CA 1
ATOM 2613 C C . GLU A 1 325 ? 16.827 8.254 10.152 1.00 92.38 325 GLU A C 1
ATOM 2615 O O . GLU A 1 325 ? 17.089 9.356 10.630 1.00 92.38 325 GLU A O 1
ATOM 2620 N N . ASP A 1 326 ? 17.748 7.306 9.966 1.00 91.44 326 ASP A N 1
ATOM 2621 C CA . ASP A 1 326 ? 19.164 7.421 10.331 1.00 91.44 326 ASP A CA 1
ATOM 2622 C C . ASP A 1 326 ? 19.877 8.533 9.552 1.00 91.44 326 ASP A C 1
ATOM 2624 O O . ASP A 1 326 ? 20.730 9.238 10.097 1.00 91.44 326 ASP A O 1
ATOM 2628 N N . ALA A 1 327 ? 19.537 8.700 8.270 1.00 92.12 327 ALA A N 1
ATOM 2629 C CA . ALA A 1 327 ? 20.070 9.776 7.439 1.00 92.12 327 ALA A CA 1
ATOM 2630 C C . ALA A 1 327 ? 19.509 11.158 7.831 1.00 92.12 327 ALA A C 1
ATOM 2632 O O . ALA A 1 327 ? 20.164 12.170 7.585 1.00 92.12 327 ALA A O 1
ATOM 2633 N N . GLY A 1 328 ? 18.329 11.193 8.457 1.00 93.88 328 GLY A N 1
ATOM 2634 C CA . GLY A 1 328 ? 17.619 12.395 8.878 1.00 93.88 328 GLY A CA 1
ATOM 2635 C C . GLY A 1 328 ? 16.487 12.771 7.921 1.00 93.88 328 GLY A C 1
ATOM 2636 O O . GLY A 1 328 ? 16.722 13.351 6.862 1.00 93.88 328 GLY A O 1
ATOM 2637 N N . LEU A 1 329 ? 15.239 12.522 8.336 1.00 94.75 329 LEU A N 1
ATOM 2638 C CA . LEU A 1 329 ? 14.032 12.835 7.550 1.00 94.75 329 LEU A CA 1
ATOM 2639 C C . LEU A 1 329 ? 13.802 14.339 7.319 1.00 94.75 329 LEU A C 1
ATOM 2641 O O . LEU A 1 329 ? 13.085 14.708 6.394 1.00 94.75 329 LEU A O 1
ATOM 2645 N N . GLU A 1 330 ? 14.392 15.202 8.146 1.00 93.69 330 GLU A N 1
ATOM 2646 C CA . GLU A 1 330 ? 14.296 16.664 8.011 1.00 93.69 330 GLU A CA 1
ATOM 2647 C C . GLU A 1 330 ? 15.388 17.246 7.091 1.00 93.69 330 GLU A C 1
ATOM 2649 O O . GLU A 1 330 ? 15.278 18.385 6.631 1.00 93.69 330 GLU A O 1
ATOM 2654 N N . ASP A 1 331 ? 16.435 16.474 6.773 1.00 96.12 331 ASP A N 1
ATOM 2655 C CA . ASP A 1 331 ? 17.483 16.889 5.841 1.00 96.12 331 ASP A CA 1
ATOM 2656 C C . ASP A 1 331 ? 17.108 16.480 4.409 1.00 96.12 331 ASP A C 1
ATOM 2658 O O . ASP A 1 331 ? 17.311 15.349 3.963 1.00 96.12 331 ASP A O 1
ATOM 2662 N N . SER A 1 332 ? 16.604 17.450 3.641 1.00 95.19 332 SER A N 1
ATOM 2663 C CA . SER A 1 332 ? 16.215 17.243 2.240 1.00 95.19 332 SER A CA 1
ATOM 2664 C C . SER A 1 332 ? 17.341 16.668 1.370 1.00 95.19 332 SER A C 1
ATOM 2666 O O . SER A 1 332 ? 17.064 15.926 0.424 1.00 95.19 332 SER A O 1
ATOM 2668 N N . LYS A 1 333 ? 18.612 16.988 1.650 1.00 97.19 333 LYS A N 1
ATOM 2669 C CA . LYS A 1 333 ? 19.744 16.433 0.901 1.00 97.19 333 LYS A CA 1
ATOM 2670 C C . LYS A 1 333 ? 19.938 14.959 1.256 1.00 97.19 333 LYS A C 1
ATOM 2672 O O . LYS A 1 333 ? 20.063 14.142 0.344 1.00 97.19 333 LYS A O 1
ATOM 2677 N N . ALA A 1 334 ? 19.904 14.618 2.542 1.00 96.50 334 ALA A N 1
ATOM 2678 C CA . ALA A 1 334 ? 20.042 13.242 3.013 1.00 96.50 334 ALA A CA 1
ATOM 2679 C C . ALA A 1 334 ? 18.900 12.339 2.510 1.00 96.50 334 ALA A C 1
ATOM 2681 O O . ALA A 1 334 ? 19.145 11.221 2.043 1.00 96.50 334 ALA A O 1
ATOM 2682 N N . VAL A 1 335 ? 17.666 12.855 2.506 1.00 97.31 335 VAL A N 1
ATOM 2683 C CA . VAL A 1 335 ? 16.489 12.177 1.939 1.00 97.31 335 VAL A CA 1
ATOM 2684 C C . VAL A 1 335 ? 16.674 11.901 0.445 1.00 97.31 335 VAL A C 1
ATOM 2686 O O . VAL A 1 335 ? 16.457 10.774 0.002 1.00 97.31 335 VAL A O 1
ATOM 2689 N N . LYS A 1 336 ? 17.136 12.886 -0.338 1.00 97.38 336 LYS A N 1
ATOM 2690 C CA . LYS A 1 336 ? 17.404 12.717 -1.780 1.00 97.38 336 LYS A CA 1
ATOM 2691 C C . LYS A 1 336 ? 18.511 11.702 -2.054 1.00 97.38 336 LYS A C 1
ATOM 2693 O O . LYS A 1 336 ? 18.371 10.862 -2.938 1.00 97.38 336 LYS A O 1
ATOM 2698 N N . GLU A 1 337 ? 19.613 11.760 -1.308 1.00 96.94 337 GLU A N 1
ATOM 2699 C CA . GLU A 1 337 ? 20.731 10.823 -1.473 1.00 96.94 337 GLU A CA 1
ATOM 2700 C C . GLU A 1 337 ? 20.321 9.383 -1.137 1.00 96.94 337 GLU A C 1
ATOM 2702 O O . GLU A 1 337 ? 20.685 8.448 -1.855 1.00 96.94 337 GLU A O 1
ATOM 2707 N N . THR A 1 338 ? 19.532 9.195 -0.077 1.00 96.50 338 THR A N 1
ATOM 2708 C CA . THR A 1 338 ? 19.017 7.877 0.327 1.00 96.50 338 THR A CA 1
ATOM 2709 C C . THR A 1 338 ? 17.948 7.374 -0.646 1.00 96.50 338 THR A C 1
ATOM 2711 O O . THR A 1 338 ? 17.995 6.215 -1.059 1.00 96.50 338 THR A O 1
ATOM 2714 N N . GLY A 1 339 ? 17.063 8.255 -1.123 1.00 97.69 339 GLY A N 1
ATOM 2715 C CA . GLY A 1 339 ? 16.087 7.968 -2.178 1.00 97.69 339 GLY A CA 1
ATOM 2716 C C . GLY A 1 339 ? 16.746 7.520 -3.481 1.00 97.69 339 GLY A C 1
ATOM 2717 O O . GLY A 1 339 ? 16.359 6.503 -4.058 1.00 97.69 339 GLY A O 1
ATOM 2718 N N . HIS A 1 340 ? 17.821 8.195 -3.894 1.00 96.56 340 HIS A N 1
ATOM 2719 C CA . HIS A 1 340 ? 18.597 7.789 -5.060 1.00 96.56 340 HIS A CA 1
ATOM 2720 C C . HIS A 1 340 ? 19.232 6.405 -4.862 1.00 96.56 340 HIS A C 1
ATOM 2722 O O . HIS A 1 340 ? 19.192 5.583 -5.772 1.00 96.56 340 HIS A O 1
ATOM 2728 N N . LYS A 1 341 ? 19.768 6.085 -3.676 1.00 96.31 341 LYS A N 1
ATOM 2729 C CA . LYS A 1 341 ? 20.271 4.725 -3.391 1.00 96.31 341 LYS A CA 1
ATOM 2730 C C . LYS A 1 341 ? 19.163 3.676 -3.484 1.00 96.31 341 LYS A C 1
ATOM 2732 O O . LYS A 1 341 ? 19.385 2.636 -4.100 1.00 96.31 341 LYS A O 1
ATOM 2737 N N . PHE A 1 342 ? 17.983 3.952 -2.927 1.00 97.31 342 PHE A N 1
ATOM 2738 C CA . PHE A 1 342 ? 16.817 3.068 -3.016 1.00 97.31 342 PHE A CA 1
ATOM 2739 C C . PHE A 1 342 ? 16.406 2.831 -4.479 1.00 97.31 342 PHE A C 1
ATOM 2741 O O . PHE A 1 342 ? 16.217 1.691 -4.906 1.00 97.31 342 PHE A O 1
ATOM 2748 N N . ARG A 1 343 ? 16.372 3.898 -5.288 1.00 97.69 343 ARG A N 1
ATOM 2749 C CA . ARG A 1 343 ? 16.119 3.826 -6.733 1.00 97.69 343 ARG A CA 1
ATOM 2750 C C . ARG A 1 343 ? 17.124 2.940 -7.459 1.00 97.69 343 ARG A C 1
ATOM 2752 O O . ARG A 1 343 ? 16.726 2.088 -8.239 1.00 97.69 343 ARG A O 1
ATOM 2759 N N . GLU A 1 344 ? 18.415 3.144 -7.2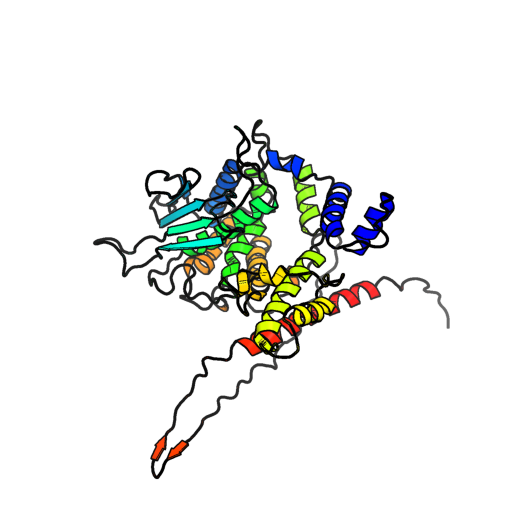17 1.00 96.56 344 GLU A N 1
ATOM 2760 C CA . GLU A 1 344 ? 19.502 2.441 -7.913 1.00 96.56 344 GLU A CA 1
ATOM 2761 C C . GLU A 1 344 ? 19.698 0.986 -7.460 1.00 96.56 344 GLU A C 1
ATOM 2763 O O . GLU A 1 344 ? 20.480 0.253 -8.063 1.00 96.56 344 GLU A O 1
ATOM 2768 N N . THR A 1 345 ? 18.987 0.557 -6.416 1.00 95.50 345 THR A N 1
ATOM 2769 C CA . THR A 1 345 ? 19.053 -0.803 -5.874 1.00 95.50 345 THR A CA 1
ATOM 2770 C C . THR A 1 345 ? 17.698 -1.491 -6.009 1.00 95.50 345 THR A C 1
ATOM 2772 O O . THR A 1 345 ? 17.450 -2.151 -7.017 1.00 95.50 345 THR A O 1
ATOM 2775 N N . VAL A 1 346 ? 16.808 -1.294 -5.036 1.00 95.38 346 VAL A N 1
ATOM 2776 C CA . VAL A 1 346 ? 15.497 -1.948 -4.918 1.00 95.38 346 VAL A CA 1
ATOM 2777 C C . VAL A 1 346 ? 14.651 -1.782 -6.179 1.00 95.38 346 VAL A C 1
ATOM 2779 O O . VAL A 1 346 ? 14.070 -2.753 -6.663 1.00 95.38 346 VAL A O 1
ATOM 2782 N N . LEU A 1 347 ? 14.594 -0.565 -6.729 1.00 98.06 347 LEU A N 1
ATOM 2783 C CA . LEU A 1 347 ? 13.750 -0.274 -7.893 1.00 98.06 347 LEU A CA 1
ATOM 2784 C C . LEU A 1 347 ? 14.438 -0.597 -9.229 1.00 98.06 347 LEU A C 1
ATOM 2786 O O . LEU A 1 347 ? 13.763 -0.891 -10.209 1.00 98.06 347 LEU A O 1
ATOM 2790 N N . ALA A 1 348 ? 15.773 -0.567 -9.287 1.00 97.88 348 ALA A N 1
ATOM 2791 C CA . ALA A 1 348 ? 16.518 -0.727 -10.535 1.00 97.88 348 ALA A CA 1
ATOM 2792 C C . ALA A 1 348 ? 16.815 -2.188 -10.902 1.00 97.88 348 ALA A C 1
ATOM 2794 O O . ALA A 1 348 ? 16.837 -2.520 -12.090 1.00 97.88 348 ALA A O 1
ATOM 2795 N N . LEU A 1 349 ? 17.100 -3.049 -9.921 1.00 97.25 349 LEU A N 1
ATOM 2796 C CA . LEU A 1 349 ? 17.773 -4.329 -10.177 1.00 97.25 349 LEU A CA 1
ATOM 2797 C C . LEU A 1 349 ? 16.844 -5.473 -10.602 1.00 97.25 349 LEU A C 1
ATOM 2799 O O . LEU A 1 349 ? 17.341 -6.440 -11.185 1.00 97.25 349 LEU A O 1
ATOM 2803 N N . GLY A 1 350 ? 15.534 -5.346 -10.366 1.00 95.50 350 GLY A N 1
ATOM 2804 C CA . GLY A 1 350 ? 14.543 -6.396 -10.626 1.00 95.50 350 GLY A CA 1
ATOM 2805 C C . GLY A 1 350 ? 14.956 -7.762 -10.073 1.00 95.50 350 GLY A C 1
ATOM 2806 O O . GLY A 1 350 ? 15.670 -7.834 -9.076 1.00 95.50 350 GLY A O 1
ATOM 2807 N N . GLY A 1 351 ? 14.572 -8.845 -10.750 1.00 95.94 351 GLY A N 1
ATOM 2808 C CA . GLY A 1 351 ? 15.012 -10.208 -10.426 1.00 95.94 351 GLY A CA 1
ATOM 2809 C C . GLY A 1 351 ? 16.425 -10.547 -10.909 1.00 95.94 351 GLY A C 1
ATOM 2810 O O . GLY A 1 351 ? 16.827 -11.706 -10.899 1.00 95.94 351 GLY A O 1
ATOM 2811 N N . GLY A 1 352 ? 17.189 -9.561 -11.395 1.00 93.62 352 GLY A N 1
ATOM 2812 C CA . GLY A 1 352 ? 18.550 -9.772 -11.897 1.00 93.62 352 GLY A CA 1
ATOM 2813 C C . GLY A 1 352 ? 19.593 -9.968 -10.793 1.00 93.62 352 GLY A C 1
ATOM 2814 O O . GLY A 1 352 ? 20.747 -10.279 -11.090 1.00 93.62 352 GLY A O 1
ATOM 2815 N N . LYS A 1 353 ? 19.212 -9.766 -9.527 1.00 92.44 353 LYS A N 1
ATOM 2816 C CA . LYS A 1 353 ? 20.049 -9.980 -8.346 1.00 92.44 353 LYS A CA 1
ATOM 2817 C C . LYS A 1 353 ? 19.182 -10.483 -7.193 1.00 92.44 353 LYS A C 1
ATOM 2819 O O . LYS A 1 353 ? 18.068 -9.998 -7.025 1.00 92.44 353 LYS A O 1
ATOM 2824 N N . ALA A 1 354 ? 19.706 -11.409 -6.390 1.00 91.62 354 ALA A N 1
ATOM 2825 C CA . ALA A 1 354 ? 18.989 -11.937 -5.232 1.00 91.62 354 ALA A CA 1
ATOM 2826 C C . ALA A 1 354 ? 18.600 -10.794 -4.261 1.00 91.62 354 ALA A C 1
ATOM 2828 O O . ALA A 1 354 ? 19.476 -9.994 -3.917 1.00 91.62 354 ALA A O 1
ATOM 2829 N N . PRO A 1 355 ? 17.349 -10.718 -3.766 1.00 88.56 355 PRO A N 1
ATOM 2830 C CA . PRO A 1 355 ? 16.847 -9.612 -2.948 1.00 88.56 355 PRO A CA 1
ATOM 2831 C C . PRO A 1 355 ? 17.672 -9.337 -1.692 1.00 88.56 355 PRO A C 1
ATOM 2833 O O . PRO A 1 355 ? 17.867 -8.185 -1.326 1.00 88.56 355 PRO A O 1
ATOM 2836 N N . LEU A 1 356 ? 18.239 -10.374 -1.067 1.00 82.62 356 LEU A N 1
ATOM 2837 C CA . LEU A 1 356 ? 19.118 -10.211 0.098 1.00 82.62 356 LEU A CA 1
ATOM 2838 C C . LEU A 1 356 ? 20.429 -9.479 -0.224 1.00 82.62 356 LEU A C 1
ATOM 2840 O O . LEU A 1 356 ? 21.026 -8.865 0.655 1.00 82.62 356 LEU A O 1
ATOM 2844 N N . GLU A 1 357 ? 20.886 -9.528 -1.474 1.00 81.38 357 GLU A N 1
ATOM 2845 C CA . GLU A 1 357 ? 22.046 -8.763 -1.937 1.00 81.38 357 GLU A CA 1
ATOM 2846 C C . GLU A 1 357 ? 21.665 -7.376 -2.485 1.00 81.38 357 GLU A C 1
ATOM 2848 O O . GLU A 1 357 ? 22.551 -6.583 -2.837 1.00 81.38 357 GLU A O 1
ATOM 2853 N N . VAL A 1 358 ? 20.365 -7.094 -2.613 1.00 76.19 358 VAL A N 1
ATOM 2854 C CA . VAL A 1 358 ? 19.805 -5.793 -2.986 1.00 76.19 358 VAL A CA 1
ATOM 2855 C C . VAL A 1 358 ? 19.563 -5.016 -1.694 1.00 76.19 358 VAL A C 1
ATOM 2857 O O . VAL A 1 358 ? 18.470 -5.016 -1.141 1.00 76.19 358 VAL A O 1
ATOM 2860 N N . SER A 1 359 ? 20.608 -4.371 -1.175 1.00 61.53 359 SER A N 1
ATOM 2861 C CA . SER A 1 359 ? 20.513 -3.608 0.069 1.00 61.53 359 SER A CA 1
ATOM 2862 C C . SER A 1 359 ? 20.597 -2.100 -0.167 1.00 61.53 359 SER A C 1
ATOM 2864 O O . SER A 1 359 ? 21.420 -1.606 -0.938 1.00 61.53 359 SER A O 1
ATOM 2866 N N . VAL A 1 360 ? 19.747 -1.358 0.544 1.00 55.25 360 VAL A N 1
ATOM 2867 C CA . VAL A 1 360 ? 19.839 0.110 0.678 1.00 55.25 360 VAL A CA 1
ATOM 2868 C C . VAL A 1 360 ? 20.728 0.477 1.875 1.00 55.25 360 VAL A C 1
ATOM 2870 O O . VAL A 1 360 ? 21.345 1.542 1.905 1.00 55.25 360 VAL A O 1
ATOM 2873 N N . CYS A 1 361 ? 20.862 -0.456 2.825 1.00 45.41 361 CYS A N 1
ATOM 2874 C CA . CYS A 1 361 ? 21.616 -0.332 4.065 1.00 45.41 361 CYS A CA 1
ATOM 2875 C C . CYS A 1 361 ? 22.757 -1.361 4.154 1.00 45.41 361 CYS A C 1
ATOM 2877 O O . CYS A 1 361 ? 22.671 -2.468 3.623 1.00 45.41 361 CYS A O 1
ATOM 2879 N N . LYS A 1 362 ? 23.818 -1.037 4.913 1.00 41.59 362 LYS A N 1
ATOM 2880 C CA . LYS A 1 362 ? 24.804 -2.036 5.398 1.00 41.59 362 LYS A CA 1
ATOM 2881 C C . LYS A 1 362 ? 24.175 -3.059 6.364 1.00 41.59 362 LYS A C 1
ATOM 2883 O O . LYS A 1 362 ? 24.795 -4.076 6.650 1.00 41.59 362 LYS A O 1
ATOM 2888 N N . LEU A 1 363 ? 22.977 -2.755 6.869 1.00 39.09 363 LEU A N 1
ATOM 2889 C CA . LEU A 1 363 ? 22.257 -3.458 7.928 1.00 39.09 363 LEU A CA 1
ATOM 2890 C C . LEU A 1 363 ? 21.171 -4.428 7.452 1.00 39.09 363 LEU A C 1
ATOM 2892 O O . LEU A 1 363 ? 20.611 -5.101 8.303 1.00 39.09 363 LEU A O 1
ATOM 2896 N N . CYS A 1 364 ? 20.987 -4.655 6.143 1.00 37.00 364 CYS A N 1
ATOM 2897 C CA . CYS A 1 364 ? 20.189 -5.798 5.657 1.00 37.00 364 CYS A CA 1
ATOM 2898 C C . CYS A 1 364 ? 20.879 -7.164 5.914 1.00 37.00 364 CYS A C 1
ATOM 2900 O O . CYS A 1 364 ? 20.668 -8.145 5.205 1.00 37.00 364 CYS A O 1
ATOM 2902 N N . LEU A 1 365 ? 21.744 -7.235 6.927 1.00 38.12 365 LEU A N 1
ATOM 2903 C CA . LEU A 1 365 ? 22.079 -8.457 7.630 1.00 38.12 365 LEU A CA 1
ATOM 2904 C C . LEU A 1 365 ? 20.950 -8.677 8.639 1.00 38.12 365 LEU A C 1
ATOM 2906 O O . LEU A 1 365 ? 20.632 -7.787 9.414 1.00 38.12 365 LEU A O 1
ATOM 2910 N N . TRP A 1 366 ? 20.369 -9.871 8.632 1.00 38.41 366 TRP A N 1
ATOM 2911 C CA . TRP A 1 366 ? 19.238 -10.372 9.430 1.00 38.41 366 TRP A CA 1
ATOM 2912 C C . TRP A 1 366 ? 19.254 -10.135 10.966 1.00 38.41 366 TRP A C 1
ATOM 2914 O O . TRP A 1 366 ? 18.444 -10.710 11.690 1.00 38.41 366 TRP A O 1
ATOM 2924 N N . SER A 1 367 ? 20.165 -9.326 11.506 1.00 33.28 367 SER A N 1
ATOM 2925 C CA . SER A 1 367 ? 20.377 -9.098 12.934 1.00 33.28 367 SER A CA 1
ATOM 2926 C C . SER A 1 367 ? 19.378 -8.159 13.625 1.00 33.28 367 SER A C 1
ATOM 2928 O O . SER A 1 367 ? 19.396 -8.124 14.852 1.00 33.28 367 SER A O 1
ATOM 2930 N N . SER A 1 368 ? 18.499 -7.437 12.916 1.00 41.66 368 SER A N 1
ATOM 2931 C CA . SER A 1 368 ? 17.632 -6.423 13.550 1.00 41.66 368 SER A CA 1
ATOM 2932 C C . SER A 1 368 ? 16.141 -6.588 13.237 1.00 41.66 368 SER A C 1
ATOM 2934 O O . SER A 1 368 ? 15.569 -5.869 12.431 1.00 41.66 368 SER A O 1
ATOM 2936 N N . VAL A 1 369 ? 15.471 -7.484 13.968 1.00 43.28 369 VAL A N 1
ATOM 2937 C CA . VAL A 1 369 ? 13.991 -7.524 14.076 1.00 43.28 369 VAL A CA 1
ATOM 2938 C C . VAL A 1 369 ? 13.466 -6.412 15.014 1.00 43.28 369 VAL A C 1
ATOM 2940 O O . VAL A 1 369 ? 12.262 -6.193 15.134 1.00 43.28 369 VAL A O 1
ATOM 2943 N N . ASP A 1 370 ? 14.365 -5.673 15.673 1.00 39.00 370 ASP A N 1
ATOM 2944 C CA . ASP A 1 370 ? 14.032 -4.679 16.704 1.00 39.00 370 ASP A CA 1
ATOM 2945 C C . ASP A 1 370 ? 13.255 -3.462 16.176 1.00 39.00 370 ASP A C 1
ATOM 2947 O O . ASP A 1 370 ? 12.474 -2.875 16.931 1.00 39.00 370 ASP A O 1
ATOM 2951 N N . VAL A 1 371 ? 13.387 -3.127 14.886 1.00 41.62 371 VAL A N 1
ATOM 2952 C CA . VAL A 1 371 ? 12.756 -1.944 14.266 1.00 41.62 371 VAL A CA 1
ATOM 2953 C C . VAL A 1 371 ? 11.224 -2.033 14.280 1.00 41.62 371 VAL A C 1
ATOM 2955 O O . VAL A 1 371 ? 10.552 -1.040 14.552 1.00 41.62 371 VAL A O 1
ATOM 2958 N N . ASN A 1 372 ? 10.661 -3.234 14.100 1.00 39.94 372 ASN A N 1
ATOM 2959 C CA . ASN A 1 372 ? 9.208 -3.453 14.124 1.00 39.94 372 ASN A CA 1
ATOM 2960 C C . ASN A 1 372 ? 8.606 -3.492 15.541 1.00 39.94 372 ASN A C 1
ATOM 2962 O O . ASN A 1 372 ? 7.386 -3.560 15.689 1.00 39.94 372 ASN A O 1
ATOM 2966 N N . LEU A 1 373 ? 9.441 -3.475 16.586 1.00 38.66 373 LEU A N 1
ATOM 2967 C CA . LEU A 1 373 ? 9.018 -3.664 17.978 1.00 38.66 373 LEU A CA 1
ATOM 2968 C C . LEU A 1 373 ? 9.288 -2.456 18.881 1.00 38.66 373 LEU A C 1
ATOM 2970 O O . LEU A 1 373 ? 8.873 -2.489 20.037 1.00 38.66 373 LEU A O 1
ATOM 2974 N N . HIS A 1 374 ? 9.955 -1.401 18.402 1.00 36.34 374 HIS A N 1
ATOM 2975 C CA . HIS A 1 374 ? 10.190 -0.198 19.204 1.00 36.34 374 HIS A CA 1
ATOM 2976 C C . HIS A 1 374 ? 8.906 0.639 19.369 1.00 36.34 374 HIS A C 1
ATOM 2978 O O . HIS A 1 374 ? 8.381 1.160 18.380 1.00 36.34 374 HIS A O 1
ATOM 2984 N N . PRO A 1 375 ? 8.414 0.854 20.606 1.00 30.83 375 PRO A N 1
ATOM 2985 C CA . PRO A 1 375 ? 7.430 1.891 20.882 1.00 30.83 375 PRO A CA 1
ATOM 2986 C C . PRO A 1 375 ? 8.148 3.243 20.784 1.00 30.83 375 PRO A C 1
ATOM 2988 O O . PRO A 1 375 ? 8.998 3.568 21.613 1.00 30.83 375 PRO A O 1
ATOM 2991 N N . ARG A 1 376 ? 7.861 4.034 19.748 1.00 30.88 376 ARG A N 1
ATOM 2992 C CA . ARG A 1 376 ? 8.490 5.350 19.582 1.00 30.88 376 ARG A CA 1
ATOM 2993 C C . ARG A 1 376 ? 7.867 6.382 20.532 1.00 30.88 376 ARG A C 1
ATOM 2995 O O . ARG A 1 376 ? 6.653 6.551 20.562 1.00 30.88 376 ARG A O 1
ATOM 3002 N N . HIS A 1 377 ? 8.759 7.087 21.233 1.00 26.33 377 HIS A N 1
ATOM 3003 C CA . HIS A 1 377 ? 8.593 8.351 21.969 1.00 26.33 377 HIS A CA 1
ATOM 3004 C C . HIS A 1 377 ? 7.847 8.333 23.317 1.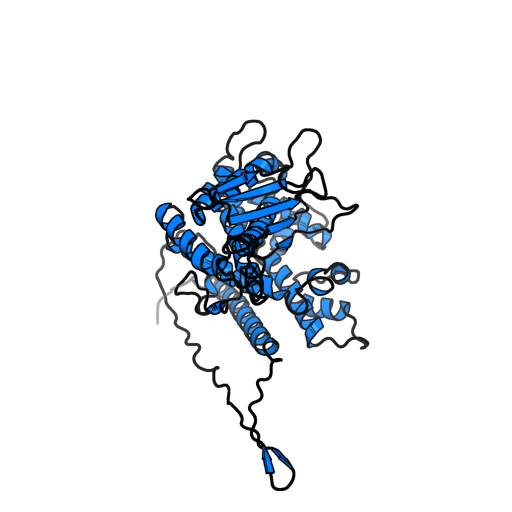00 26.33 377 HIS A C 1
ATOM 3006 O O . HIS A 1 377 ? 6.764 8.888 23.461 1.00 26.33 377 HIS A O 1
ATOM 3012 N N . CYS A 1 378 ? 8.548 7.870 24.358 1.00 22.02 378 CYS A N 1
ATOM 3013 C CA . CYS A 1 378 ? 8.551 8.564 25.650 1.00 22.02 378 CYS A CA 1
ATOM 3014 C C . CYS A 1 378 ? 9.941 9.184 25.852 1.00 22.02 378 CYS A C 1
ATOM 3016 O O . CYS A 1 378 ? 10.949 8.482 25.875 1.00 22.02 378 CYS A O 1
ATOM 3018 N N . SER A 1 379 ? 10.002 10.508 25.959 1.00 24.03 379 SER A N 1
ATOM 3019 C CA . SER A 1 379 ? 11.213 11.258 26.288 1.00 24.03 379 SER A CA 1
ATOM 3020 C C . SER A 1 379 ? 11.707 10.893 27.691 1.00 24.03 379 SER A C 1
ATOM 3022 O O . SER A 1 379 ? 11.038 11.185 28.681 1.00 24.03 379 SER A O 1
ATOM 3024 N N . GLY A 1 380 ? 12.889 10.290 27.775 1.00 21.44 380 GLY A N 1
ATOM 3025 C CA . GLY A 1 380 ? 13.582 10.024 29.030 1.00 21.44 380 GLY A CA 1
ATOM 3026 C C . GLY A 1 380 ? 14.923 9.359 28.756 1.00 21.44 380 GLY A C 1
ATOM 3027 O O . GLY A 1 380 ? 14.979 8.216 28.324 1.00 21.44 380 GLY A O 1
ATOM 3028 N N . THR A 1 381 ? 16.007 10.098 28.969 1.00 26.00 381 THR A N 1
ATOM 3029 C CA . THR A 1 381 ? 17.397 9.622 28.940 1.00 26.00 381 THR A CA 1
ATOM 3030 C C . THR A 1 381 ? 17.572 8.268 29.634 1.00 26.00 381 THR A C 1
ATOM 3032 O O . THR A 1 381 ? 17.389 8.199 30.846 1.00 26.00 381 THR A O 1
ATOM 3035 N N . MET A 1 382 ? 18.018 7.232 28.914 1.00 22.42 382 MET A N 1
ATOM 3036 C CA . MET A 1 382 ? 18.790 6.122 29.490 1.00 22.42 382 MET A CA 1
ATOM 3037 C C . MET A 1 382 ? 19.589 5.364 28.421 1.00 22.42 382 MET A C 1
ATOM 3039 O O . MET A 1 382 ? 19.179 5.250 27.271 1.00 22.42 382 MET A O 1
ATOM 3043 N N . GLY A 1 383 ? 20.791 4.948 28.822 1.00 22.22 383 GLY A N 1
ATOM 3044 C CA . GLY A 1 383 ? 21.918 4.625 27.955 1.00 22.22 383 GLY A CA 1
ATOM 3045 C C . GLY A 1 383 ? 21.839 3.312 27.178 1.00 22.22 383 GLY A C 1
ATOM 3046 O O . GLY A 1 383 ? 21.132 2.371 27.529 1.00 22.22 383 GLY A O 1
ATOM 3047 N N . TYR A 1 384 ? 22.660 3.276 26.130 1.00 21.64 384 TYR A N 1
ATOM 3048 C CA . TYR A 1 384 ? 22.977 2.110 25.319 1.00 21.64 384 TYR A CA 1
ATOM 3049 C C . TYR A 1 384 ? 23.434 0.933 26.191 1.00 21.64 384 TYR A C 1
ATOM 3051 O O . TYR A 1 384 ? 24.504 0.981 26.795 1.00 21.64 384 TYR A O 1
ATOM 3059 N N . TYR A 1 385 ? 22.658 -0.150 26.192 1.00 21.80 385 TYR A N 1
ATOM 3060 C CA . TYR A 1 385 ? 23.144 -1.483 26.541 1.00 21.80 385 TYR A CA 1
ATOM 3061 C C . TYR A 1 385 ? 23.008 -2.387 25.321 1.00 21.80 385 TYR A C 1
ATOM 3063 O O . TYR A 1 385 ? 21.931 -2.859 24.962 1.00 21.80 385 TYR A O 1
ATOM 3071 N N . GLN A 1 386 ? 24.145 -2.596 24.671 1.00 22.64 386 GLN A N 1
ATOM 3072 C CA . GLN A 1 386 ? 24.331 -3.529 23.576 1.00 22.64 386 GLN A CA 1
ATOM 3073 C C . GLN A 1 386 ? 24.433 -4.936 24.180 1.00 22.64 386 GLN A C 1
ATOM 3075 O O . GLN A 1 386 ? 25.377 -5.231 24.908 1.00 22.64 386 GLN A O 1
ATOM 3080 N N . SER A 1 387 ? 23.460 -5.805 23.904 1.00 22.14 387 SER A N 1
ATOM 3081 C CA . SER A 1 387 ? 23.616 -7.245 24.142 1.00 22.14 387 SER A CA 1
ATOM 3082 C C . SER A 1 387 ? 23.786 -7.930 22.791 1.00 22.14 387 SER A C 1
ATOM 3084 O O . SER A 1 387 ? 22.846 -8.030 22.009 1.00 22.14 387 SER A O 1
ATOM 3086 N N . GLN A 1 388 ? 25.023 -8.324 22.484 1.00 22.64 388 GLN A N 1
ATOM 3087 C CA . GLN A 1 388 ? 25.320 -9.200 21.357 1.00 22.64 388 GLN A CA 1
ATOM 3088 C C . GLN A 1 388 ? 24.848 -10.612 21.712 1.00 22.64 388 GLN A C 1
ATOM 3090 O O . GLN A 1 388 ? 25.307 -11.198 22.690 1.00 22.64 388 GLN A O 1
ATOM 3095 N N . LEU A 1 389 ? 23.930 -11.156 20.919 1.00 23.83 389 LEU A N 1
ATOM 3096 C CA . LEU A 1 389 ? 23.642 -12.586 20.875 1.00 23.83 389 LEU A CA 1
ATOM 3097 C C . LEU A 1 389 ? 24.188 -13.106 19.544 1.00 23.83 389 LEU A C 1
ATOM 3099 O O . LEU A 1 389 ? 23.632 -12.831 18.483 1.00 23.83 389 LEU A O 1
ATOM 3103 N N . GLU A 1 390 ? 25.316 -13.812 19.606 1.00 22.48 390 GLU A N 1
ATOM 3104 C CA . GLU A 1 390 ? 25.912 -14.499 18.462 1.00 22.48 390 GLU A CA 1
ATOM 3105 C C . GLU A 1 390 ? 25.009 -15.662 18.020 1.00 22.48 390 GLU A C 1
ATOM 3107 O O . GLU A 1 390 ? 24.825 -16.640 18.744 1.00 22.48 390 GLU A O 1
ATOM 3112 N N . ILE A 1 391 ? 24.459 -15.580 16.806 1.00 26.09 391 ILE A N 1
ATOM 3113 C CA . ILE A 1 391 ? 23.835 -16.716 16.114 1.00 26.09 391 ILE A CA 1
ATOM 3114 C C . ILE A 1 391 ? 24.907 -17.329 15.205 1.00 26.09 391 ILE A C 1
ATOM 3116 O O . ILE A 1 391 ? 24.952 -17.073 14.005 1.00 26.09 391 ILE A O 1
ATOM 3120 N N . SER A 1 392 ? 25.818 -18.110 15.782 1.00 22.70 392 SER A N 1
ATOM 3121 C CA . SER A 1 392 ? 26.907 -18.782 15.057 1.00 22.70 392 SER A CA 1
ATOM 3122 C C . SER A 1 392 ? 26.854 -20.305 15.232 1.00 22.70 392 SER A C 1
ATOM 3124 O O . SER A 1 392 ? 27.821 -20.923 15.655 1.00 22.70 392 SER A O 1
ATOM 3126 N N . SER A 1 393 ? 25.722 -20.965 14.951 1.00 24.55 393 SER A N 1
ATOM 3127 C CA . SER A 1 393 ? 25.687 -22.446 15.027 1.00 24.55 393 SER A CA 1
ATOM 3128 C C . SER A 1 393 ? 24.527 -23.158 14.313 1.00 24.55 393 SER A C 1
ATOM 3130 O O . SER A 1 393 ? 24.058 -24.183 14.794 1.00 24.55 393 SER A O 1
ATOM 3132 N N . PHE A 1 394 ? 24.074 -22.696 13.138 1.00 24.62 394 PHE A N 1
ATOM 3133 C CA . PHE A 1 394 ? 23.102 -23.476 12.335 1.00 24.62 394 PHE A CA 1
ATOM 3134 C C . PHE A 1 394 ? 23.392 -23.590 10.829 1.00 24.62 394 PHE A C 1
ATOM 3136 O O . PHE A 1 394 ? 22.597 -24.171 10.095 1.00 24.62 394 PHE A O 1
ATOM 3143 N N . LEU A 1 395 ? 24.556 -23.134 10.359 1.00 25.30 395 LEU A N 1
ATOM 3144 C CA . LEU A 1 395 ? 24.992 -23.330 8.973 1.00 25.30 395 LEU A CA 1
ATOM 3145 C C . LEU A 1 395 ? 26.101 -24.386 8.897 1.00 25.30 395 LEU A C 1
ATOM 3147 O O . LEU A 1 395 ? 27.276 -24.069 8.749 1.00 25.30 395 LEU A O 1
ATOM 3151 N N . SER A 1 396 ? 25.722 -25.661 8.960 1.00 22.80 396 SER A N 1
ATOM 3152 C CA . SER A 1 396 ? 26.513 -26.722 8.328 1.00 22.80 396 SER A CA 1
ATOM 3153 C C . SER A 1 396 ? 25.591 -27.591 7.478 1.00 22.80 396 SER A C 1
ATOM 3155 O O . SER A 1 396 ? 25.033 -28.583 7.943 1.00 22.80 396 SER A O 1
ATOM 3157 N N . CYS A 1 397 ? 25.403 -27.209 6.217 1.00 26.19 397 CYS A N 1
ATOM 3158 C CA . CYS A 1 397 ? 24.797 -28.092 5.229 1.00 26.19 397 CYS A CA 1
ATOM 3159 C C . CYS A 1 397 ? 25.900 -29.042 4.733 1.00 26.19 397 CYS A C 1
ATOM 3161 O O . CYS A 1 397 ? 26.859 -28.604 4.100 1.00 26.19 397 CYS A O 1
ATOM 3163 N N . HIS A 1 398 ? 25.829 -30.325 5.093 1.00 25.55 398 HIS A N 1
ATOM 3164 C CA . HIS A 1 398 ? 26.719 -31.351 4.547 1.00 25.55 398 HIS A CA 1
ATOM 3165 C C . HIS A 1 398 ? 26.330 -31.650 3.094 1.00 25.55 398 HIS A C 1
ATOM 3167 O O . HIS A 1 398 ? 25.215 -32.089 2.819 1.00 25.55 398 HIS A O 1
ATOM 3173 N N . SER A 1 399 ? 27.262 -31.446 2.165 1.00 27.50 399 SER A N 1
ATOM 3174 C CA . SER A 1 399 ? 27.164 -31.911 0.783 1.00 27.50 399 SER A CA 1
ATOM 3175 C C . SER A 1 399 ? 27.410 -33.426 0.727 1.00 27.50 399 SER A C 1
ATOM 3177 O O . SER A 1 399 ? 28.514 -33.906 0.975 1.00 27.50 399 SER A O 1
ATOM 3179 N N . GLY A 1 400 ? 26.370 -34.205 0.423 1.00 26.97 400 GLY A N 1
ATOM 3180 C CA . GLY A 1 400 ? 26.472 -35.654 0.233 1.00 26.97 400 GLY A CA 1
ATOM 3181 C C . GLY A 1 400 ? 26.737 -36.026 -1.229 1.00 26.97 400 GLY A C 1
ATOM 3182 O O . GLY A 1 400 ? 25.969 -35.652 -2.112 1.00 26.97 400 GLY A O 1
ATOM 3183 N N . PHE A 1 401 ? 27.803 -36.785 -1.490 1.00 25.78 401 PHE A N 1
ATOM 3184 C CA . PHE A 1 401 ? 28.016 -37.487 -2.762 1.00 25.78 401 PHE A CA 1
ATOM 3185 C C . PHE A 1 401 ? 27.217 -38.795 -2.772 1.00 25.78 401 PHE A C 1
ATOM 3187 O O . PHE A 1 401 ? 27.296 -39.561 -1.814 1.00 25.78 401 PHE A O 1
ATOM 3194 N N . TYR A 1 402 ? 26.532 -39.106 -3.877 1.00 34.03 402 TYR A N 1
ATOM 3195 C CA . TYR A 1 402 ? 25.988 -40.447 -4.109 1.00 34.03 402 TYR A CA 1
ATOM 3196 C C . TYR A 1 402 ? 26.657 -41.115 -5.312 1.00 34.03 402 TYR A C 1
ATOM 3198 O O . TYR A 1 402 ? 26.828 -40.519 -6.375 1.00 34.03 402 TYR A O 1
ATOM 3206 N N . GLN A 1 403 ? 27.030 -42.381 -5.118 1.00 27.12 403 GLN A N 1
ATOM 3207 C CA . GLN A 1 403 ? 27.498 -43.297 -6.152 1.00 27.12 403 GLN A CA 1
ATOM 3208 C C . GLN A 1 403 ? 26.393 -44.317 -6.421 1.00 27.12 403 GLN A C 1
ATOM 3210 O O . GLN A 1 403 ? 25.989 -45.038 -5.510 1.00 27.12 403 GLN A O 1
ATOM 3215 N N . MET A 1 404 ? 25.944 -44.423 -7.672 1.00 28.61 404 MET A N 1
ATOM 3216 C CA . MET A 1 404 ? 25.149 -45.569 -8.117 1.00 28.61 404 MET A CA 1
ATOM 3217 C C . MET A 1 404 ? 25.993 -46.460 -9.030 1.00 28.61 404 MET A C 1
ATOM 3219 O O . MET A 1 404 ? 26.657 -45.984 -9.955 1.00 28.61 404 MET A O 1
ATOM 3223 N N . ARG A 1 405 ? 25.970 -47.770 -8.755 1.00 27.42 405 ARG A N 1
ATOM 3224 C CA . ARG A 1 405 ? 26.546 -48.811 -9.615 1.00 27.42 405 ARG A CA 1
ATOM 3225 C C . ARG A 1 405 ? 25.430 -49.507 -10.376 1.00 27.42 405 ARG A C 1
ATOM 3227 O O . ARG A 1 405 ? 24.511 -50.036 -9.757 1.00 27.42 405 ARG A O 1
ATOM 3234 N N . HIS A 1 406 ? 25.568 -49.579 -11.695 1.00 28.28 406 HIS A N 1
ATOM 3235 C CA . HIS A 1 406 ? 24.781 -50.481 -12.530 1.00 28.28 406 HIS A CA 1
ATOM 3236 C C . HIS A 1 406 ? 25.762 -51.294 -13.385 1.00 28.28 406 HIS A C 1
ATOM 3238 O O . HIS A 1 406 ? 26.388 -50.775 -14.307 1.00 28.28 406 HIS A O 1
ATOM 3244 N N . GLY A 1 407 ? 25.967 -52.566 -13.031 1.00 53.16 407 GLY A N 1
ATOM 3245 C CA . GLY A 1 407 ? 27.019 -53.397 -13.631 1.00 53.16 407 GLY A CA 1
ATOM 3246 C C . GLY A 1 407 ? 28.440 -52.868 -13.361 1.00 53.16 407 GLY A C 1
ATOM 3247 O O . GLY A 1 407 ? 28.717 -52.339 -12.286 1.00 53.16 407 GLY A O 1
ATOM 3248 N N . ASN A 1 408 ? 29.346 -53.004 -14.338 1.00 32.09 408 ASN A N 1
ATOM 3249 C CA . ASN A 1 408 ? 30.758 -52.592 -14.234 1.00 32.09 408 ASN A CA 1
ATOM 3250 C C . ASN A 1 408 ? 31.013 -51.093 -14.509 1.00 32.09 408 ASN A C 1
ATOM 3252 O O . ASN A 1 408 ? 32.155 -50.704 -14.748 1.00 32.09 408 ASN A O 1
ATOM 3256 N N . GLN A 1 409 ? 29.985 -50.239 -14.472 1.00 25.50 409 GLN A N 1
ATOM 3257 C CA . GLN A 1 409 ? 30.137 -48.789 -14.624 1.00 25.50 409 GLN A CA 1
ATOM 3258 C C . GLN A 1 409 ? 29.646 -48.030 -13.384 1.00 25.50 409 GLN A C 1
ATOM 3260 O O . GLN A 1 409 ? 28.639 -48.380 -12.762 1.00 25.50 409 GLN A O 1
ATOM 3265 N N . VAL A 1 410 ? 30.402 -46.990 -13.022 1.00 31.52 410 VAL A N 1
ATOM 3266 C CA . VAL A 1 410 ? 30.146 -46.091 -11.891 1.00 31.52 410 VAL A CA 1
ATOM 3267 C C . VAL A 1 410 ? 29.685 -44.749 -12.447 1.00 31.52 410 VAL A C 1
ATOM 3269 O O . VAL A 1 410 ? 30.417 -44.127 -13.215 1.00 31.52 410 VAL A O 1
ATOM 3272 N N . PHE A 1 411 ? 28.502 -44.291 -12.034 1.00 28.42 411 PHE A N 1
ATOM 3273 C CA . PHE A 1 411 ? 28.002 -42.954 -12.350 1.00 28.42 411 PHE A CA 1
ATOM 3274 C C . PHE A 1 411 ? 28.136 -42.050 -11.120 1.00 28.42 411 PHE A C 1
ATOM 3276 O O . PHE A 1 411 ? 27.665 -42.393 -10.032 1.00 28.42 411 PHE A O 1
ATOM 3283 N N . THR A 1 412 ? 28.779 -40.895 -11.294 1.00 28.44 412 THR A N 1
ATOM 3284 C CA . THR A 1 412 ? 28.849 -39.816 -10.299 1.00 28.44 412 THR A CA 1
ATOM 3285 C C . THR A 1 412 ? 28.090 -38.608 -10.834 1.00 28.44 412 THR A C 1
ATOM 3287 O O . THR A 1 412 ? 28.431 -38.103 -11.902 1.00 28.44 412 THR A O 1
ATOM 3290 N N . GLY A 1 413 ? 27.072 -38.147 -10.108 1.00 29.42 413 GLY A N 1
ATOM 3291 C CA . GLY A 1 413 ? 26.267 -36.980 -10.471 1.00 29.42 413 GLY A CA 1
ATOM 3292 C C . GLY A 1 413 ? 25.961 -36.110 -9.254 1.00 29.42 413 GLY A C 1
ATOM 3293 O O . GLY A 1 413 ? 25.846 -36.615 -8.138 1.00 29.42 413 GLY A O 1
ATOM 3294 N N . HIS A 1 414 ? 25.856 -34.800 -9.477 1.00 27.11 414 HIS A N 1
ATOM 3295 C CA . HIS A 1 414 ? 25.493 -33.800 -8.474 1.00 27.11 414 HIS A CA 1
ATOM 3296 C C . HIS A 1 414 ? 24.000 -33.480 -8.636 1.00 27.11 414 HIS A C 1
ATOM 3298 O O . HIS A 1 414 ? 23.592 -33.016 -9.699 1.00 27.11 414 HIS A O 1
ATOM 3304 N N . SER A 1 415 ? 23.172 -33.771 -7.629 1.00 27.75 415 SER A N 1
ATOM 3305 C CA . SER A 1 415 ? 21.745 -33.431 -7.651 1.00 27.75 415 SER A CA 1
ATOM 3306 C C . SER A 1 415 ? 21.492 -32.161 -6.841 1.00 27.75 415 SER A C 1
ATOM 3308 O O . SER A 1 415 ? 21.516 -32.191 -5.610 1.00 27.75 415 SER A O 1
ATOM 3310 N N . SER A 1 416 ? 21.204 -31.056 -7.522 1.00 26.00 416 SER A N 1
ATOM 3311 C CA . SER A 1 416 ? 20.594 -29.880 -6.902 1.00 26.00 416 SER A CA 1
ATOM 3312 C C . SER A 1 416 ? 19.098 -30.159 -6.730 1.00 26.00 416 SER A C 1
ATOM 3314 O O . SER A 1 416 ? 18.343 -30.136 -7.701 1.00 26.00 416 SER A O 1
ATOM 3316 N N . CYS A 1 417 ? 18.657 -30.478 -5.513 1.00 24.33 417 CYS A N 1
ATOM 3317 C CA . CYS A 1 417 ? 17.230 -30.570 -5.196 1.00 24.33 417 CYS A CA 1
ATOM 3318 C C . CYS A 1 417 ? 16.597 -29.169 -5.247 1.00 24.33 417 CYS A C 1
ATOM 3320 O O . CYS A 1 417 ? 16.769 -28.376 -4.327 1.00 24.33 417 CYS A O 1
ATOM 3322 N N . TYR A 1 418 ? 15.825 -28.888 -6.299 1.00 27.34 418 TYR A N 1
ATOM 3323 C CA . TYR A 1 418 ? 15.072 -27.639 -6.500 1.00 27.34 418 TYR A CA 1
ATOM 3324 C C . TYR A 1 418 ? 13.738 -27.554 -5.722 1.00 27.34 418 TYR A C 1
ATOM 3326 O O . TYR A 1 418 ? 12.916 -26.692 -6.002 1.00 27.34 418 TYR A O 1
ATOM 3334 N N . TYR A 1 419 ? 13.509 -28.403 -4.717 1.00 24.73 419 TYR A N 1
ATOM 3335 C CA . TYR A 1 419 ? 12.270 -28.416 -3.922 1.00 24.73 419 TYR A CA 1
ATOM 3336 C C . TYR A 1 419 ? 12.564 -28.486 -2.417 1.00 24.73 419 TYR A C 1
ATOM 3338 O O . TYR A 1 419 ? 12.174 -29.432 -1.744 1.00 24.73 419 TYR A O 1
ATOM 3346 N N . THR A 1 420 ? 13.284 -27.498 -1.868 1.00 27.27 420 THR A N 1
ATOM 3347 C CA . THR A 1 420 ? 13.424 -27.374 -0.400 1.00 27.27 420 THR A CA 1
ATOM 3348 C C . THR A 1 420 ? 13.664 -25.959 0.189 1.00 27.27 420 THR A C 1
ATOM 3350 O O . THR A 1 420 ? 14.379 -25.868 1.182 1.00 27.27 420 THR A O 1
ATOM 3353 N N . PRO A 1 421 ? 13.076 -24.835 -0.286 1.00 29.19 421 PRO A N 1
ATOM 3354 C CA . PRO A 1 421 ? 13.131 -23.584 0.495 1.00 29.19 421 PRO A CA 1
ATOM 3355 C C . PRO A 1 421 ? 12.125 -23.557 1.665 1.00 29.19 421 PRO A C 1
ATOM 3357 O O . PRO A 1 421 ? 12.376 -22.943 2.699 1.00 29.19 421 PRO A O 1
ATOM 3360 N N . CYS A 1 422 ? 10.993 -24.262 1.537 1.00 35.50 422 CYS A N 1
ATOM 3361 C CA . CYS A 1 422 ? 9.816 -24.070 2.396 1.00 35.50 422 CYS A CA 1
ATOM 3362 C C . CYS A 1 422 ? 10.057 -24.407 3.885 1.00 35.50 422 CYS A C 1
ATOM 3364 O O . CYS A 1 422 ? 9.594 -23.698 4.775 1.00 35.50 422 CYS A O 1
ATOM 3366 N N . LEU A 1 423 ? 10.843 -25.446 4.193 1.00 29.11 423 LEU A N 1
ATOM 3367 C CA . LEU A 1 423 ? 11.087 -25.862 5.583 1.00 29.11 423 LEU A CA 1
ATOM 3368 C C . LEU A 1 423 ? 11.990 -24.891 6.360 1.00 29.11 423 LEU A C 1
ATOM 3370 O O . LEU A 1 423 ? 11.808 -24.725 7.568 1.00 29.11 423 LEU A O 1
ATOM 3374 N N . CYS A 1 424 ? 12.938 -24.234 5.684 1.00 29.77 424 CYS A N 1
ATOM 3375 C CA . CYS A 1 424 ? 13.880 -23.326 6.339 1.00 29.77 424 CYS A CA 1
ATOM 3376 C C . CYS A 1 424 ? 13.196 -22.003 6.723 1.00 29.77 424 CYS A C 1
ATOM 3378 O O . CYS A 1 424 ? 13.343 -21.540 7.856 1.00 29.77 424 CYS A O 1
ATOM 3380 N N . SER A 1 425 ? 12.356 -21.460 5.834 1.00 35.31 425 SER A N 1
ATOM 3381 C CA . SER A 1 425 ? 11.585 -20.231 6.078 1.00 35.31 425 SER A CA 1
ATOM 3382 C C . SER A 1 425 ? 10.538 -20.403 7.189 1.00 35.31 425 SER A C 1
ATOM 3384 O O . SER A 1 425 ? 10.392 -19.533 8.050 1.00 35.31 425 SER A O 1
ATOM 3386 N N . VAL A 1 426 ? 9.873 -21.565 7.261 1.00 38.03 426 VAL A N 1
ATOM 3387 C CA . VAL A 1 426 ? 8.872 -21.874 8.305 1.00 38.03 426 VAL A CA 1
ATOM 3388 C C . VAL A 1 426 ? 9.497 -21.967 9.705 1.00 38.03 426 VAL A C 1
ATOM 3390 O O . VAL A 1 426 ? 8.889 -21.539 10.693 1.00 38.03 426 VAL A O 1
ATOM 3393 N N . GLN A 1 427 ? 10.712 -22.512 9.820 1.00 29.16 427 GLN A N 1
ATOM 3394 C CA . GLN A 1 427 ? 11.412 -22.631 11.103 1.00 29.16 427 GLN A CA 1
ATOM 3395 C C . GLN A 1 427 ? 11.937 -21.267 11.594 1.00 29.16 427 GLN A C 1
ATOM 3397 O O . GLN A 1 427 ? 11.860 -20.972 12.791 1.00 29.16 427 GLN A O 1
ATOM 3402 N N . LEU A 1 428 ? 12.394 -20.403 10.678 1.00 37.16 428 LEU A N 1
ATOM 3403 C CA . LEU A 1 428 ? 12.778 -19.021 10.984 1.00 37.16 428 LEU A CA 1
ATOM 3404 C C . LEU A 1 428 ? 11.581 -18.180 11.445 1.00 37.16 428 LEU A C 1
ATOM 3406 O O . LEU A 1 428 ? 11.672 -17.516 12.477 1.00 37.16 428 LEU A O 1
ATOM 3410 N N . PHE A 1 429 ? 10.431 -18.281 10.772 1.00 41.38 429 PHE A N 1
ATOM 3411 C CA . PHE A 1 429 ? 9.220 -17.547 11.157 1.00 41.38 429 PHE A CA 1
ATOM 3412 C C . PHE A 1 429 ? 8.734 -17.914 12.570 1.00 41.38 429 PHE A C 1
ATOM 3414 O O . PHE A 1 429 ? 8.429 -17.040 13.383 1.00 41.38 429 PHE A O 1
ATOM 3421 N N . LYS A 1 430 ? 8.747 -19.209 12.923 1.00 35.28 430 LYS A N 1
ATOM 3422 C CA . LYS A 1 430 ? 8.432 -19.668 14.290 1.00 35.28 430 LYS A CA 1
ATOM 3423 C C . LYS A 1 430 ? 9.413 -19.128 15.332 1.00 35.28 430 LYS A C 1
ATOM 3425 O O . LYS A 1 430 ? 9.007 -18.846 16.457 1.00 35.28 430 LYS A O 1
ATOM 3430 N N . THR A 1 431 ? 10.685 -18.981 14.967 1.00 33.31 431 THR A N 1
ATOM 3431 C CA . THR A 1 431 ? 11.731 -18.477 15.867 1.00 33.31 431 THR A CA 1
ATOM 3432 C C . THR A 1 431 ? 11.581 -16.971 16.101 1.00 33.31 431 THR A C 1
ATOM 3434 O O . THR A 1 431 ? 11.631 -16.537 17.253 1.00 33.31 431 THR A O 1
ATOM 3437 N N . LEU A 1 432 ? 11.269 -16.188 15.059 1.00 37.59 432 LEU A N 1
ATOM 3438 C CA . LEU A 1 432 ? 10.900 -14.773 15.202 1.00 37.59 432 LEU A CA 1
ATOM 3439 C C . LEU A 1 432 ? 9.662 -14.593 16.099 1.00 37.59 432 LEU A C 1
ATOM 3441 O O . LEU A 1 432 ? 9.662 -13.744 16.989 1.00 37.59 432 LEU A O 1
ATOM 3445 N N . LEU A 1 433 ? 8.635 -15.435 15.934 1.00 39.81 433 LEU A N 1
ATOM 3446 C CA . LEU A 1 433 ? 7.395 -15.368 16.718 1.00 39.81 433 LEU A CA 1
ATOM 3447 C C . LEU A 1 433 ? 7.626 -15.595 18.228 1.00 39.81 433 LEU A C 1
ATOM 3449 O O . LEU A 1 433 ? 7.000 -14.944 19.065 1.00 39.81 433 LEU A O 1
ATOM 3453 N N . VAL A 1 434 ? 8.548 -16.492 18.596 1.00 33.41 434 VAL A N 1
ATOM 3454 C CA . VAL A 1 434 ? 8.901 -16.766 20.004 1.00 33.41 434 VAL A CA 1
ATOM 3455 C C . VAL A 1 434 ? 9.670 -15.601 20.637 1.00 33.41 434 VAL A C 1
ATOM 3457 O O . VAL A 1 434 ? 9.475 -15.317 21.822 1.00 33.41 434 VAL A O 1
ATOM 3460 N N . ILE A 1 435 ? 10.505 -14.900 19.865 1.00 34.22 435 ILE A N 1
ATOM 3461 C CA . ILE A 1 435 ? 11.244 -13.715 20.330 1.00 34.22 435 ILE A CA 1
ATOM 3462 C C . ILE A 1 435 ? 10.276 -12.553 20.609 1.00 34.22 435 ILE A C 1
ATOM 3464 O O . ILE A 1 435 ? 10.378 -11.908 21.654 1.00 34.22 435 ILE A O 1
ATOM 3468 N N . VAL A 1 436 ? 9.281 -12.353 19.736 1.00 36.62 436 VAL A N 1
ATOM 3469 C CA . VAL A 1 436 ? 8.230 -11.327 19.886 1.00 36.62 436 VAL A CA 1
ATOM 3470 C C . VAL A 1 436 ? 7.387 -11.553 21.148 1.00 36.62 436 VAL A C 1
ATOM 3472 O O . VAL A 1 436 ? 7.101 -10.609 21.882 1.00 36.62 436 VAL A O 1
ATOM 3475 N N . LEU A 1 437 ? 7.012 -12.802 21.443 1.00 32.97 437 LEU A N 1
ATOM 3476 C CA . LEU A 1 437 ? 6.149 -13.115 22.589 1.00 32.97 437 LEU A CA 1
ATOM 3477 C C . LEU A 1 437 ? 6.892 -13.078 23.937 1.00 32.97 437 LEU A C 1
ATOM 3479 O O . LEU A 1 437 ? 6.327 -12.611 24.924 1.00 32.97 437 LEU A O 1
ATOM 3483 N N . LYS A 1 438 ? 8.166 -13.497 23.995 1.00 29.73 438 LYS A N 1
ATOM 3484 C CA . LYS A 1 438 ? 8.937 -13.527 25.255 1.00 29.73 438 LYS A CA 1
ATOM 3485 C C . LYS A 1 438 ? 9.400 -12.156 25.753 1.00 29.73 438 LYS A C 1
ATOM 3487 O O . LYS A 1 438 ? 9.642 -12.005 26.949 1.00 29.73 438 LYS A O 1
ATOM 3492 N N . ARG A 1 439 ? 9.529 -11.145 24.885 1.00 31.98 439 ARG A N 1
ATOM 3493 C CA . ARG A 1 439 ? 9.965 -9.800 25.314 1.00 31.98 439 ARG A CA 1
ATOM 3494 C C . ARG A 1 439 ? 8.871 -9.053 26.092 1.00 31.98 439 ARG A C 1
ATOM 3496 O O . ARG A 1 439 ? 9.188 -8.349 27.044 1.00 31.98 439 ARG A O 1
ATOM 3503 N N . LYS A 1 440 ? 7.594 -9.309 25.782 1.00 33.47 440 LYS A N 1
ATOM 3504 C CA . LYS A 1 440 ? 6.436 -8.678 26.446 1.00 33.47 440 LYS A CA 1
ATOM 3505 C C . LYS A 1 440 ? 6.177 -9.201 27.870 1.00 33.47 440 LYS A C 1
ATOM 3507 O O . LYS A 1 440 ? 5.633 -8.487 28.704 1.00 33.47 440 LYS A O 1
ATOM 3512 N N . GLU A 1 441 ? 6.611 -10.423 28.179 1.00 30.69 441 GLU A N 1
ATOM 3513 C CA . GLU A 1 441 ? 6.513 -11.013 29.528 1.00 30.69 441 GLU A CA 1
ATOM 3514 C C . GLU A 1 441 ? 7.520 -10.400 30.522 1.00 30.69 441 GLU A C 1
ATOM 3516 O O . GLU A 1 441 ? 7.250 -10.321 31.723 1.00 30.69 441 GLU A O 1
ATOM 3521 N N . LYS A 1 442 ? 8.665 -9.906 30.025 1.00 30.25 442 LYS A N 1
ATOM 3522 C CA . LYS A 1 442 ? 9.713 -9.283 30.851 1.00 30.25 442 LYS A CA 1
ATOM 3523 C C . LYS A 1 442 ? 9.429 -7.826 31.226 1.00 30.25 442 LYS A C 1
ATOM 3525 O O . LYS A 1 442 ? 9.918 -7.384 32.256 1.00 30.25 442 LYS A O 1
ATOM 3530 N N . GLU A 1 443 ? 8.627 -7.099 30.449 1.00 34.31 443 GLU A N 1
ATOM 3531 C CA . GLU A 1 443 ? 8.241 -5.714 30.778 1.00 34.31 443 GLU A CA 1
ATOM 3532 C C . GLU A 1 443 ? 7.132 -5.641 31.842 1.00 34.31 443 GLU A C 1
ATOM 3534 O O . GLU A 1 443 ? 7.086 -4.695 32.624 1.00 34.31 443 GLU A O 1
ATOM 3539 N N . ASN A 1 444 ? 6.291 -6.676 31.962 1.00 31.11 444 ASN A N 1
ATOM 3540 C CA . ASN A 1 444 ? 5.252 -6.742 33.000 1.00 31.11 444 ASN A CA 1
ATOM 3541 C C . ASN A 1 444 ? 5.762 -7.214 34.373 1.00 31.11 444 ASN A C 1
ATOM 3543 O O . ASN A 1 444 ? 5.025 -7.138 35.355 1.00 31.11 444 ASN A O 1
ATOM 3547 N N . THR A 1 445 ? 7.008 -7.687 34.475 1.00 30.30 445 THR A N 1
ATOM 3548 C CA . THR A 1 445 ? 7.603 -8.139 35.747 1.00 30.30 445 THR A CA 1
ATOM 3549 C C . THR A 1 445 ? 8.486 -7.089 36.428 1.00 30.30 445 THR A C 1
ATOM 3551 O O . THR A 1 445 ? 8.840 -7.264 37.590 1.00 30.30 445 THR A O 1
ATOM 3554 N N . THR A 1 446 ? 8.784 -5.959 35.779 1.00 30.88 446 THR A N 1
ATOM 3555 C CA . THR A 1 446 ? 9.640 -4.890 36.332 1.00 30.88 446 THR A CA 1
ATOM 3556 C C . THR A 1 446 ? 8.896 -3.753 37.046 1.00 30.88 446 THR A C 1
ATOM 3558 O O . THR A 1 446 ? 9.548 -2.862 37.582 1.00 30.88 446 THR A O 1
ATOM 3561 N N . HIS A 1 447 ? 7.560 -3.793 37.145 1.00 29.89 447 HIS A N 1
ATOM 3562 C CA . HIS A 1 447 ? 6.765 -2.767 37.850 1.00 29.89 447 HIS A CA 1
ATOM 3563 C C . HIS A 1 447 ? 6.186 -3.183 39.216 1.00 29.89 447 HIS A C 1
ATOM 3565 O O . HIS A 1 447 ? 5.413 -2.435 39.812 1.00 29.89 447 HIS A O 1
ATOM 3571 N N . LEU A 1 448 ? 6.608 -4.318 39.777 1.00 29.55 448 LEU A N 1
ATOM 3572 C CA . LEU A 1 448 ? 6.252 -4.740 41.138 1.00 29.55 448 LEU A CA 1
ATOM 3573 C C . LEU A 1 448 ? 7.518 -5.062 41.936 1.00 29.55 448 LEU A C 1
ATOM 3575 O O . LEU A 1 448 ? 7.935 -6.214 42.004 1.00 29.55 448 LEU A O 1
ATOM 3579 N N . GLY A 1 449 ? 8.140 -4.053 42.552 1.00 30.67 449 GLY A N 1
ATOM 3580 C CA . GLY A 1 449 ? 9.213 -4.332 43.509 1.00 30.67 449 GLY A CA 1
ATOM 3581 C C . GLY A 1 449 ? 10.163 -3.191 43.833 1.00 30.67 449 GLY A C 1
ATOM 3582 O O . GLY A 1 449 ? 11.363 -3.386 43.723 1.00 30.67 449 GLY A O 1
ATOM 3583 N N . LEU A 1 450 ? 9.667 -2.035 44.277 1.00 26.75 450 LEU A N 1
ATOM 3584 C CA . LEU A 1 450 ? 10.482 -1.082 45.038 1.00 26.75 450 LEU A CA 1
ATOM 3585 C C . LEU A 1 450 ? 9.613 -0.421 46.113 1.00 26.75 450 LEU A C 1
ATOM 3587 O O . LEU A 1 450 ? 9.024 0.631 45.901 1.00 26.75 450 LEU A O 1
ATOM 3591 N N . ASN A 1 451 ? 9.521 -1.068 47.272 1.00 26.88 451 ASN A N 1
ATOM 3592 C CA . ASN A 1 451 ? 9.274 -0.400 48.544 1.00 26.88 451 ASN A CA 1
ATOM 3593 C C . ASN A 1 451 ? 9.963 -1.191 49.661 1.00 26.88 451 ASN A C 1
ATOM 3595 O O . ASN A 1 451 ? 10.072 -2.410 49.583 1.00 26.88 451 ASN A O 1
ATOM 3599 N N . SER A 1 452 ? 10.417 -0.448 50.672 1.00 25.39 452 SER A N 1
ATOM 3600 C CA . SER A 1 452 ? 11.135 -0.851 51.891 1.00 25.39 452 SER A CA 1
ATOM 3601 C C . SER A 1 452 ? 12.599 -1.285 51.737 1.00 25.39 452 SER A C 1
ATOM 3603 O O . SER A 1 452 ? 12.935 -2.465 51.759 1.00 25.39 452 SER A O 1
ATOM 3605 N N . CYS A 1 453 ? 13.484 -0.284 51.714 1.00 23.38 453 CYS A N 1
ATOM 3606 C CA . CYS A 1 453 ? 14.806 -0.396 52.320 1.00 23.38 453 CYS A CA 1
ATOM 3607 C C . CYS A 1 453 ? 14.649 -0.043 53.811 1.00 23.38 453 CYS A C 1
ATOM 3609 O O . CYS A 1 453 ? 14.381 1.109 54.151 1.00 23.38 453 CYS A O 1
ATOM 3611 N N . GLY A 1 454 ? 14.740 -1.046 54.683 1.00 21.39 454 GLY A N 1
ATOM 3612 C CA . GLY A 1 454 ? 14.783 -0.916 56.138 1.00 21.39 454 GLY A CA 1
ATOM 3613 C C . GLY A 1 454 ? 15.979 -1.712 56.642 1.00 21.39 454 GLY A C 1
ATOM 3614 O O . GLY A 1 454 ? 16.070 -2.912 56.412 1.00 21.39 454 GLY A O 1
ATOM 3615 N N . VAL A 1 455 ? 16.929 -1.001 57.235 1.00 23.92 455 VAL A N 1
ATOM 3616 C CA . VAL A 1 455 ? 18.246 -1.475 57.667 1.00 23.92 455 VAL A CA 1
ATOM 3617 C C . VAL A 1 455 ? 18.135 -2.265 58.981 1.00 23.92 455 VAL A C 1
ATOM 3619 O O . VAL A 1 455 ? 17.334 -1.902 59.838 1.00 23.92 455 VAL A O 1
ATOM 3622 N N . VAL A 1 456 ? 19.041 -3.237 59.149 1.00 24.05 456 VAL A N 1
ATOM 3623 C CA . VAL A 1 456 ? 19.815 -3.590 60.366 1.00 24.05 456 VAL A CA 1
ATOM 3624 C C . VAL A 1 456 ? 19.734 -5.082 60.750 1.00 24.05 456 VAL A C 1
ATOM 3626 O O . VAL A 1 456 ? 18.693 -5.561 61.190 1.00 24.05 456 VAL A O 1
ATOM 3629 N N . LEU A 1 457 ? 20.939 -5.682 60.697 1.00 28.17 457 LEU A N 1
ATOM 3630 C CA . LEU A 1 457 ? 21.474 -6.957 61.220 1.00 28.17 457 LEU A CA 1
ATOM 3631 C C . LEU A 1 457 ? 21.180 -8.256 60.461 1.00 28.17 457 LEU A C 1
ATOM 3633 O O . LEU A 1 457 ? 20.047 -8.772 60.523 1.00 28.17 457 LEU A O 1
#

Foldseek 3Di:
DLVLLLVQCVVVVHPCSVPDDPVVVVVSLQVSLCVVLVDDQVVQLLQFFPVLLVVLLQVLCCLQAVKHKDWPPPPDDDDDPQKTKIFIAHNVRHTQAIEIEAAAADPVPDDAAWAKDWPAAWACVPDDPPDRTDATYMYTYHHAHCADPPRGRGGGLVSSLRSQLRVQLVLLRGLAQDNHRCQGRQHQADLLQSSQSSLLSSVCCLQPVSVQSRRARNPPRDTDDPSNSVSVNVCPCRCVVVVVLVLVLVLQLLLCCVPPDDPPDPDDSVNSSQVSCVVSPPDGDDPPDPCVVVPCCQVPHDQRNNSCSNVSSNLVSLVLNVCCVVLPSPPSVSSRVLSNLCSVFSRHCGSVDHVCVRDSDPPSPPPDPPSVVDPPDDDDDDDDDDDDDDPDPDPDDDQDWDWDDDDPDIDTDHDDPPPPPSVVVVVVVVVVVVVNVVVVVVVVVPPPDDDDPDDDD